Protein AF-A0A957S311-F1 (afdb_monomer_lite)

Sequence (587 aa):
REWAAGDPAALKLAEAPMVSMIQLANDWSDAELVVQADADPAAFAQLVTQISAIKEELQTLVYLPKTLARLATPNFAHALAAADVRALPQSGLAQSALPDAVKDRLAGTIVGLYEGVSDWYLRTGEGRVAAIKAVVDAERAVRDISGVIVFDRGRHLNWRHGVDNPGYDGVAGLFSELLGDDRFTVMAALSNEMYFTYDPQDPVTARIADFIRNRLMDGDVAHAIFSLFVAGLDLPEHVVTDLETRFFDRLVDFTATLEHMHAARLGAFNVKVLRPLQRAVKRLKLGMTGARLLARMDRRNADLKRLVTTLFDYSLLAVHFREAHVAAAEQVSGARREFQVVTMPSGARRKQLMYDLTSRIVDAAELPVNFVIVSDWARTGWNVIRPNLLIDATATRNVTAWQQLRGRAIRAWPTWTNDCYRLLSILLGHHLLTGVEIEPEEDGELDANLRKLLVDVATPAQMARLTAEGVHGLTTVEREVLAVRLLERHNKVTHIYELVKATGAGGQVTFNRSDRTWERRESIAAKHNSEVGVNPFTGVKATGVTHAPLIYAHDPRTDIPPVLQRRLEEVLVGCDDVTVSGWLYAQ

Secondary structure (DSSP, 8-state):
-GGGG--S----GGGHHHHHHHHHHHT--HHHHHHHTT--HHHHHHHHHHHHHHHHHHHHH---HHHHHHHT-SSTTT---HHHHHHGGGS---TTTHHHHHHHHHTTSHHHHHHHHHHHHHHTTHHHHHHHHHHHHHHHHHS----EEEE---PPP-GGGS-B--TT-HHHHHHHHHTT-TT--EEEE-SSEEEEE--SSS-HHHHHHHHIIIIIIIIIIHHHHHHHHHTT----HHHHHHHHHHHHHHHHHHHHTTTT-SS--HHHHIIIIIHHHHHHHHHTT-HHHHHHHHHHTSTT-HHHHHHHHHHHHHHHHHHHHHTPEEEEEE-TTS-EEEEEEEEPPSSHHHHHHHHHHHHHHHH-TTS---EEEE-GGGGSS---SS--EEEE-S----HHHHHHHHTTSEEE-TT--HHHHHHHHHHH-THHHHSS--PPPS-----HHHHHHHHTTS-HHHHHHHHHTGGGGS-HHHHHHHHHHHHHHHEEE-EEEE---SSSTT--EEEETTTTEEEE-HHHHHHHHT--EE-TTT--EE-SGGGS--S--S-TTS--HHHHHHHHHHHHTTHHHHHHHHHHH--

Structure (mmCIF, N/CA/C/O backbone):
data_AF-A0A957S311-F1
#
_entry.id   AF-A0A957S311-F1
#
loop_
_atom_site.group_PDB
_atom_site.id
_atom_site.type_symbol
_atom_site.label_atom_id
_atom_site.label_alt_id
_atom_site.label_comp_id
_atom_site.label_asym_id
_atom_site.label_entity_id
_atom_site.label_seq_id
_atom_site.pdbx_PDB_ins_code
_atom_site.Cartn_x
_atom_site.Cartn_y
_atom_site.Cartn_z
_atom_site.occupancy
_atom_site.B_iso_or_equiv
_atom_site.auth_seq_id
_atom_site.auth_comp_id
_atom_site.auth_asym_id
_atom_site.auth_atom_id
_atom_site.pdbx_PDB_model_num
ATOM 1 N N . ARG A 1 1 ? -15.802 25.683 47.754 1.00 37.19 1 ARG A N 1
ATOM 2 C CA . ARG A 1 1 ? -16.944 26.620 47.596 1.00 37.19 1 ARG A CA 1
ATOM 3 C C . ARG A 1 1 ? -16.727 27.619 46.456 1.00 37.19 1 ARG A C 1
ATOM 5 O O . ARG A 1 1 ? -17.696 27.916 45.786 1.00 37.19 1 ARG A O 1
ATOM 12 N N . GLU A 1 2 ? -15.497 28.042 46.141 1.00 32.19 2 GLU A N 1
ATOM 13 C CA . GLU A 1 2 ? -15.228 28.919 44.977 1.00 32.19 2 GLU A CA 1
ATOM 14 C C . GLU A 1 2 ? -15.285 28.224 43.597 1.00 32.19 2 GLU A C 1
ATOM 16 O O . GLU A 1 2 ? -15.384 28.904 42.587 1.00 32.19 2 GLU A O 1
ATOM 21 N N . TRP A 1 3 ? -15.323 26.886 43.523 1.00 40.66 3 TRP A N 1
ATOM 22 C CA . TRP A 1 3 ? -15.631 26.154 42.275 1.00 40.66 3 TRP A CA 1
ATOM 23 C C . TRP A 1 3 ? -17.130 26.086 41.945 1.00 40.66 3 TRP A C 1
ATOM 25 O O . TRP A 1 3 ? -17.490 25.758 40.822 1.00 40.66 3 TRP A O 1
ATOM 35 N N . ALA A 1 4 ? -18.005 26.410 42.902 1.00 38.38 4 ALA A N 1
ATOM 36 C CA . ALA A 1 4 ? -19.456 26.390 42.701 1.00 38.38 4 ALA A CA 1
ATOM 37 C C . ALA A 1 4 ? -19.979 27.639 41.961 1.00 38.38 4 ALA A C 1
ATOM 39 O O . ALA A 1 4 ? -21.168 27.730 41.684 1.00 38.38 4 ALA A O 1
ATOM 40 N N . ALA A 1 5 ? -19.105 28.605 41.659 1.00 38.47 5 ALA A N 1
ATOM 41 C CA . ALA A 1 5 ? -19.457 29.877 41.025 1.00 38.47 5 ALA A CA 1
ATOM 42 C C . ALA A 1 5 ? -18.899 30.028 39.589 1.00 38.47 5 ALA A C 1
ATOM 44 O O . ALA A 1 5 ? -18.804 31.144 39.085 1.00 38.47 5 ALA A O 1
ATOM 45 N N . GLY A 1 6 ? -18.495 28.929 38.939 1.00 36.19 6 GLY A N 1
ATOM 46 C CA . GLY A 1 6 ? -17.900 28.930 37.596 1.00 36.19 6 GLY A CA 1
ATOM 47 C C . GLY A 1 6 ? -18.910 28.684 36.466 1.00 36.19 6 GLY A C 1
ATOM 48 O O . GLY A 1 6 ? -19.745 27.795 36.562 1.00 36.19 6 GLY A O 1
ATOM 49 N N . ASP A 1 7 ? -18.782 29.491 35.414 1.00 44.41 7 ASP A N 1
ATOM 50 C CA . ASP A 1 7 ? -19.463 29.524 34.104 1.00 44.41 7 ASP A CA 1
ATOM 51 C C . ASP A 1 7 ? -20.021 28.168 33.556 1.00 44.41 7 ASP A C 1
ATOM 53 O O . ASP A 1 7 ? -19.325 27.155 33.651 1.00 44.41 7 ASP A O 1
ATOM 57 N N . PRO A 1 8 ? -21.209 28.114 32.896 1.00 43.28 8 PRO A N 1
ATOM 58 C CA . PRO A 1 8 ? -21.895 26.904 32.386 1.00 43.28 8 PRO A CA 1
ATOM 59 C C . PRO A 1 8 ? -21.193 26.117 31.259 1.00 43.28 8 PRO A C 1
ATOM 61 O O . PRO A 1 8 ? -21.813 25.272 30.607 1.00 43.28 8 PRO A O 1
ATOM 64 N N . ALA A 1 9 ? -19.907 26.361 31.008 1.00 47.34 9 ALA A N 1
ATOM 65 C CA . ALA A 1 9 ? -19.074 25.545 30.130 1.00 47.34 9 ALA A CA 1
ATOM 66 C C . ALA A 1 9 ? -18.636 24.271 30.879 1.00 47.34 9 ALA A C 1
ATOM 68 O O . ALA A 1 9 ? -17.521 24.168 31.381 1.00 47.34 9 ALA A O 1
ATOM 69 N N . ALA A 1 10 ? -19.584 23.337 30.970 1.00 52.72 10 ALA A N 1
ATOM 70 C CA . ALA A 1 10 ? -19.553 22.050 31.658 1.00 52.72 10 ALA A CA 1
ATOM 71 C C . ALA A 1 10 ? -18.205 21.301 31.647 1.00 52.72 10 ALA A C 1
ATOM 73 O O . ALA A 1 10 ? -17.496 21.277 30.636 1.00 52.72 10 ALA A O 1
ATOM 74 N N . LEU A 1 11 ? -17.929 20.596 32.756 1.00 53.62 11 LEU A N 1
ATOM 75 C CA . LEU A 1 11 ? -16.991 19.467 32.803 1.00 53.62 11 LEU A CA 1
ATOM 76 C C . LEU A 1 11 ? -17.161 18.617 31.534 1.00 53.62 11 LEU A C 1
ATOM 78 O O . LEU A 1 11 ? -18.273 18.186 31.217 1.00 53.62 11 LEU A O 1
ATOM 82 N N . LYS A 1 12 ? -16.078 18.400 30.787 1.00 57.91 12 LYS A N 1
ATOM 83 C CA . LYS A 1 12 ? -16.076 17.535 29.607 1.00 57.91 12 LYS A CA 1
ATOM 84 C C . LYS A 1 12 ? -15.678 16.125 30.047 1.00 57.91 12 LYS A C 1
ATOM 86 O O . LYS A 1 12 ? -15.298 15.857 31.184 1.00 57.91 12 LYS A O 1
ATOM 91 N N . LEU A 1 13 ? -15.752 15.186 29.108 1.00 61.31 13 LEU A N 1
ATOM 92 C CA . LEU A 1 13 ? -15.344 13.797 29.344 1.00 61.31 13 LEU A CA 1
ATOM 93 C C . LEU A 1 13 ? -13.854 13.663 29.711 1.00 61.31 13 LEU A C 1
ATOM 95 O O . LEU A 1 13 ? -13.472 12.660 30.298 1.00 61.31 13 LEU A O 1
ATOM 99 N N . ALA A 1 14 ? -13.016 14.655 29.391 1.00 64.88 14 ALA A N 1
ATOM 100 C CA . ALA A 1 14 ? -11.597 14.654 29.752 1.00 64.88 14 ALA A CA 1
ATOM 101 C C . ALA A 1 14 ? -11.371 14.864 31.260 1.00 64.88 14 ALA A C 1
ATOM 103 O O . ALA A 1 14 ? -10.364 14.416 31.800 1.00 64.88 14 ALA A O 1
ATOM 104 N N . GLU A 1 15 ? -12.313 15.514 31.946 1.00 72.88 15 GLU A N 1
ATOM 105 C CA . GLU A 1 15 ? -12.270 15.778 33.383 1.00 72.88 15 GLU A CA 1
ATOM 106 C C . GLU A 1 15 ? -12.960 14.674 34.212 1.00 72.88 15 GLU A C 1
ATOM 108 O O . GLU A 1 15 ? -13.006 14.758 35.439 1.00 72.88 15 GLU A O 1
ATOM 113 N N . ALA A 1 16 ? -13.440 13.599 33.573 1.00 76.00 16 ALA A N 1
ATOM 114 C CA . ALA A 1 16 ? -14.009 12.418 34.229 1.00 76.00 16 ALA A CA 1
ATOM 115 C C . ALA A 1 16 ? -13.129 11.843 35.367 1.00 76.00 16 ALA A C 1
ATOM 117 O O . ALA A 1 16 ? -13.661 11.620 36.460 1.00 76.00 16 ALA A O 1
ATOM 118 N N . PRO A 1 17 ? -11.792 11.700 35.216 1.00 81.00 17 PRO A N 1
ATOM 119 C CA . PRO A 1 17 ? -10.941 11.223 36.306 1.00 81.00 17 PRO A CA 1
ATOM 120 C C . PRO A 1 17 ? -11.024 12.092 37.566 1.00 81.00 17 PRO A C 1
ATOM 122 O O . PRO A 1 17 ? -10.901 11.586 38.681 1.00 81.00 17 PRO A O 1
ATOM 125 N N . MET A 1 18 ? -11.263 13.400 37.416 1.00 82.19 18 MET A N 1
ATOM 126 C CA . MET A 1 18 ? -11.401 14.310 38.555 1.00 82.19 18 MET A CA 1
ATOM 127 C C . MET A 1 18 ? -12.675 14.045 39.350 1.00 82.19 18 MET A C 1
ATOM 129 O O . MET A 1 18 ? -12.640 14.094 40.578 1.00 82.19 18 MET A O 1
ATOM 133 N N . VAL A 1 19 ? -13.774 13.710 38.673 1.00 84.81 19 VAL A N 1
ATOM 134 C CA . VAL A 1 19 ? -15.029 13.326 39.332 1.00 84.81 19 VAL A CA 1
ATOM 135 C C . VAL A 1 19 ? -14.824 12.048 40.145 1.00 84.81 19 VAL A C 1
ATOM 137 O O . VAL A 1 19 ? -15.132 12.033 41.337 1.00 84.81 19 VAL A O 1
ATOM 140 N N . SER A 1 20 ? -14.189 11.030 39.554 1.00 87.75 20 SER A N 1
ATOM 141 C CA . SER A 1 20 ? -13.839 9.788 40.258 1.00 87.75 20 SER A CA 1
ATOM 142 C C . SER A 1 20 ? -12.937 10.044 41.471 1.00 87.75 20 SER A C 1
ATOM 144 O O . SER A 1 20 ? -13.143 9.447 42.524 1.00 87.75 20 SER A O 1
ATOM 146 N N . MET A 1 21 ? -11.967 10.963 41.374 1.00 87.38 21 MET A N 1
ATOM 147 C CA . MET A 1 21 ? -11.121 11.348 42.513 1.00 87.38 21 MET A CA 1
ATOM 148 C C . MET A 1 21 ? -11.922 12.001 43.648 1.00 87.38 21 MET A C 1
ATOM 150 O O . MET A 1 21 ? -11.676 11.693 44.812 1.00 87.38 21 MET A O 1
ATOM 154 N N . ILE A 1 22 ? -12.892 12.869 43.338 1.00 87.81 22 ILE A N 1
ATOM 155 C CA . ILE A 1 22 ? -13.758 13.507 44.345 1.00 87.81 22 ILE A CA 1
ATOM 156 C C . ILE A 1 22 ? -14.655 12.469 45.024 1.00 87.81 22 ILE A C 1
ATOM 158 O O . ILE A 1 22 ? -14.742 12.453 46.255 1.00 87.81 22 ILE A O 1
ATOM 162 N N . GLN A 1 23 ? -15.277 11.590 44.238 1.00 90.44 23 GLN A N 1
ATOM 163 C CA . GLN A 1 23 ? -16.095 10.481 44.730 1.00 90.44 23 GLN A CA 1
ATOM 164 C C . GLN A 1 23 ? -15.280 9.576 45.660 1.00 90.44 23 GLN A C 1
ATOM 166 O O . GLN A 1 23 ? -15.680 9.323 46.794 1.00 90.44 23 GLN A O 1
ATOM 171 N N . LEU A 1 24 ? -14.076 9.179 45.237 1.00 91.31 24 LEU A N 1
ATOM 172 C CA . LEU A 1 24 ? -13.166 8.362 46.038 1.00 91.31 24 LEU A CA 1
ATOM 173 C C . LEU A 1 24 ? -12.629 9.075 47.272 1.00 91.31 24 LEU A C 1
ATOM 175 O O . LEU A 1 24 ? -12.353 8.399 48.255 1.00 91.31 24 LEU A O 1
ATOM 179 N N . ALA A 1 25 ? -12.429 10.392 47.251 1.00 90.19 25 ALA A N 1
ATOM 180 C CA . ALA A 1 25 ? -11.939 11.134 48.412 1.00 90.19 25 ALA A CA 1
ATOM 181 C C . ALA A 1 25 ? -13.006 11.233 49.509 1.00 90.19 25 ALA A C 1
ATOM 183 O O . ALA A 1 25 ? -12.686 11.090 50.687 1.00 90.19 25 ALA A O 1
ATOM 184 N N . ASN A 1 26 ? -14.265 11.427 49.115 1.00 90.25 26 ASN A N 1
ATOM 185 C CA . ASN A 1 26 ? -15.373 11.652 50.041 1.00 90.25 26 ASN A CA 1
ATOM 186 C C . ASN A 1 26 ? -16.237 10.411 50.300 1.00 90.25 26 ASN A C 1
ATOM 188 O O . ASN A 1 26 ? -17.131 10.479 51.135 1.00 90.25 26 ASN A O 1
ATOM 192 N N . ASP A 1 27 ? -15.943 9.297 49.625 1.00 93.00 27 ASP A N 1
ATOM 193 C CA . ASP A 1 27 ? -16.742 8.067 49.671 1.00 93.00 27 ASP A CA 1
ATOM 194 C C . ASP A 1 27 ? -18.194 8.302 49.223 1.00 93.00 27 ASP A C 1
ATOM 196 O O . ASP A 1 27 ? -19.146 7.912 49.888 1.00 93.00 27 ASP A O 1
ATOM 200 N N . TRP A 1 28 ? -18.353 9.016 48.103 1.00 93.88 28 TRP A N 1
ATOM 201 C CA . TRP A 1 28 ? -19.659 9.366 47.542 1.00 93.88 28 TRP A CA 1
ATOM 202 C C . TRP A 1 28 ? -19.984 8.528 46.308 1.00 93.88 28 TRP A C 1
ATOM 204 O O . TRP A 1 28 ? -19.231 8.514 45.333 1.00 93.88 28 TRP A O 1
ATOM 214 N N . SER A 1 29 ? -21.160 7.911 46.312 1.00 92.81 29 SER A N 1
ATOM 215 C CA . SER A 1 29 ? -21.844 7.411 45.116 1.00 92.81 29 SER A CA 1
ATOM 216 C C . SER A 1 29 ? -22.246 8.550 44.163 1.00 92.81 29 SER A C 1
ATOM 218 O O . SER A 1 29 ? -22.157 9.731 44.505 1.00 92.81 29 SER A O 1
ATOM 220 N N . ASP A 1 30 ? -22.717 8.226 42.953 1.00 91.94 30 ASP A N 1
ATOM 221 C CA . ASP A 1 30 ? -23.256 9.248 42.041 1.00 91.94 30 ASP A CA 1
ATOM 222 C C . ASP A 1 30 ? -24.501 9.931 42.634 1.00 91.94 30 ASP A C 1
ATOM 224 O O . ASP A 1 30 ? -24.654 11.144 42.515 1.00 91.94 30 ASP A O 1
ATOM 228 N N . ALA A 1 31 ? -25.360 9.176 43.327 1.00 91.06 31 ALA A N 1
ATOM 229 C CA . ALA A 1 31 ? -26.531 9.723 44.008 1.00 91.06 31 ALA A CA 1
ATOM 230 C C . ALA A 1 31 ? -26.148 10.718 45.116 1.00 91.06 31 ALA A C 1
ATOM 232 O O . ALA A 1 31 ? -26.739 11.792 45.219 1.00 91.06 31 ALA A O 1
ATOM 233 N N . GLU A 1 32 ? -25.136 10.398 45.925 1.00 90.94 32 GLU A N 1
ATOM 234 C CA . GLU A 1 32 ? -24.635 11.314 46.955 1.00 90.94 32 GLU A CA 1
ATOM 235 C C . GLU A 1 32 ? -23.941 12.524 46.335 1.00 90.94 32 GLU A C 1
ATOM 237 O O . GLU A 1 32 ? -24.155 13.644 46.791 1.00 90.94 32 GLU A O 1
ATOM 242 N N . LEU A 1 33 ? -23.180 12.328 45.256 1.00 89.75 33 LEU A N 1
ATOM 243 C CA . LEU A 1 33 ? -22.550 13.418 44.517 1.00 89.75 33 LEU A CA 1
ATOM 244 C C . LEU A 1 33 ? -23.592 14.426 44.006 1.00 89.75 33 LEU A C 1
ATOM 246 O O . LEU A 1 33 ? -23.383 15.628 44.140 1.00 89.75 33 LEU A O 1
ATOM 250 N N . VAL A 1 34 ? -24.724 13.953 43.479 1.00 88.50 34 VAL A N 1
ATOM 251 C CA . VAL A 1 34 ? -25.846 14.793 43.016 1.00 88.50 34 VAL A CA 1
ATOM 252 C C . VAL A 1 34 ? -26.459 15.591 44.163 1.00 88.50 34 VAL A C 1
ATOM 254 O O . VAL A 1 34 ? -26.683 16.791 44.011 1.00 88.50 34 VAL A O 1
ATOM 257 N N . VAL A 1 35 ? -26.668 14.958 45.323 1.00 87.56 35 VAL A N 1
ATOM 258 C CA . VAL A 1 35 ? -27.178 15.637 46.526 1.00 87.56 35 VAL A CA 1
ATOM 259 C C . VAL A 1 35 ? -26.208 16.724 46.994 1.00 87.56 35 VAL A C 1
ATOM 261 O O . VAL A 1 35 ? -26.629 17.835 47.300 1.00 87.56 35 VAL A O 1
ATOM 264 N N . GLN A 1 36 ? -24.905 16.436 47.022 1.00 88.44 36 GLN A N 1
ATOM 265 C CA . GLN A 1 36 ? -23.887 17.407 47.440 1.00 88.44 36 GLN A CA 1
ATOM 266 C C . GLN A 1 36 ? -23.680 18.534 46.421 1.00 88.44 36 GLN A C 1
ATOM 268 O O . GLN A 1 36 ? -23.257 19.630 46.791 1.00 88.44 36 GLN A O 1
ATOM 273 N N . ALA A 1 37 ? -23.975 18.272 45.148 1.00 83.50 37 ALA A N 1
ATOM 274 C CA . ALA A 1 37 ? -23.934 19.255 44.073 1.00 83.50 37 ALA A CA 1
ATOM 275 C C . ALA A 1 37 ? -25.203 20.122 43.982 1.00 83.50 37 ALA A C 1
ATOM 277 O O . ALA A 1 37 ? -25.248 20.996 43.120 1.00 83.50 37 ALA A O 1
ATOM 278 N N . ASP A 1 38 ? -26.206 19.894 44.843 1.00 86.25 38 ASP A N 1
ATOM 279 C CA . ASP A 1 38 ? -27.514 20.571 44.805 1.00 86.25 38 ASP A CA 1
ATOM 280 C C . ASP A 1 38 ? -28.209 20.443 43.431 1.00 86.25 38 ASP A C 1
ATOM 282 O O . ASP A 1 38 ? -28.861 21.359 42.932 1.00 86.25 38 ASP A O 1
ATOM 286 N N . ALA A 1 39 ? -28.019 19.292 42.776 1.00 84.06 39 ALA A N 1
ATOM 287 C CA . ALA A 1 39 ? -28.610 18.983 41.479 1.00 84.06 39 ALA A CA 1
ATOM 288 C C . ALA A 1 39 ? -29.966 18.274 41.637 1.00 84.06 39 ALA A C 1
ATOM 290 O O . ALA A 1 39 ? -30.213 17.599 42.634 1.00 84.06 39 ALA A O 1
ATOM 291 N N . ASP A 1 40 ? -30.843 18.405 40.633 1.00 89.06 40 ASP A N 1
ATOM 292 C CA . ASP A 1 40 ? -32.203 17.851 40.670 1.00 89.06 40 ASP A CA 1
ATOM 293 C C . ASP A 1 40 ? -32.201 16.308 40.785 1.00 89.06 40 ASP A C 1
ATOM 295 O O . ASP A 1 40 ? -31.838 15.613 39.823 1.00 89.06 40 ASP A O 1
ATOM 299 N N . PRO A 1 41 ? -32.665 15.742 41.919 1.00 87.69 41 PRO A N 1
ATOM 300 C CA . PRO A 1 41 ? -32.709 14.297 42.116 1.00 87.69 41 PRO A CA 1
ATOM 301 C C . PRO A 1 41 ? -33.651 13.580 41.142 1.00 87.69 41 PRO A C 1
ATOM 303 O O . PRO A 1 41 ? -33.410 12.421 40.798 1.00 87.69 41 PRO A O 1
ATOM 306 N N . ALA A 1 42 ? -34.719 14.242 40.680 1.00 88.81 42 ALA A N 1
ATOM 307 C CA . ALA A 1 42 ? -35.681 13.644 39.758 1.00 88.81 42 ALA A CA 1
ATOM 308 C C . ALA A 1 42 ? -35.085 13.497 38.352 1.00 88.81 42 ALA A C 1
ATOM 310 O O . ALA A 1 42 ? -35.185 12.426 37.746 1.00 88.81 42 ALA A O 1
ATOM 311 N N . ALA A 1 43 ? -34.409 14.538 37.857 1.00 87.31 43 ALA A N 1
ATOM 312 C CA . ALA A 1 43 ? -33.659 14.478 36.605 1.00 87.31 43 ALA A CA 1
ATOM 313 C C . ALA A 1 43 ? -32.549 13.415 36.658 1.00 87.31 43 ALA A C 1
ATOM 315 O O . ALA A 1 43 ? -32.377 12.645 35.709 1.00 87.31 43 ALA A O 1
ATOM 316 N N . PHE A 1 44 ? -31.837 13.311 37.784 1.00 89.25 44 PHE A N 1
ATOM 317 C CA . PHE A 1 44 ? -30.824 12.275 37.970 1.00 89.25 44 PHE A CA 1
ATOM 318 C C . PHE A 1 44 ? -31.413 10.857 37.954 1.00 89.25 44 PHE A C 1
ATOM 320 O O . PHE A 1 44 ? -30.890 9.987 37.260 1.00 89.25 44 PHE A O 1
ATOM 327 N N . ALA A 1 45 ? -32.530 10.615 38.644 1.00 89.88 45 ALA A N 1
ATOM 328 C CA . ALA A 1 45 ? -33.193 9.309 38.630 1.00 89.88 45 ALA A CA 1
ATOM 329 C C . ALA A 1 45 ? -33.629 8.888 37.211 1.00 89.88 45 ALA A C 1
ATOM 331 O O . ALA A 1 45 ? -33.486 7.721 36.828 1.00 89.88 45 ALA A O 1
ATOM 332 N N . GLN A 1 46 ? -34.108 9.839 36.400 1.00 91.31 46 GLN A N 1
ATOM 333 C CA . GLN A 1 46 ? -34.412 9.590 34.987 1.00 91.31 46 GLN A CA 1
ATOM 334 C C . GLN A 1 46 ? -33.155 9.228 34.188 1.00 91.31 46 GLN A C 1
ATOM 336 O O . GLN A 1 46 ? -33.182 8.266 33.419 1.00 91.31 46 GLN A O 1
ATOM 341 N N . LEU A 1 47 ? -32.047 9.943 34.397 1.00 90.25 47 LEU A N 1
ATOM 342 C CA . LEU A 1 47 ? -30.768 9.647 33.751 1.00 90.25 47 LEU A CA 1
ATOM 343 C C . LEU A 1 47 ? -30.258 8.245 34.118 1.00 90.25 47 LEU A C 1
ATOM 345 O O . LEU A 1 47 ? -29.898 7.475 33.231 1.00 90.25 47 LEU A O 1
ATOM 349 N N . VAL A 1 48 ? -30.273 7.880 35.404 1.00 92.62 48 VAL A N 1
ATOM 350 C CA . VAL A 1 48 ? -29.870 6.541 35.872 1.00 92.62 48 VAL A CA 1
ATOM 351 C C . VAL A 1 48 ? -30.737 5.456 35.235 1.00 92.62 48 VAL A C 1
ATOM 353 O O . VAL A 1 48 ? -30.212 4.422 34.822 1.00 92.62 48 VAL A O 1
ATOM 356 N N . THR A 1 49 ? -32.041 5.701 35.081 1.00 92.94 49 THR A N 1
ATOM 357 C CA . THR A 1 49 ? -32.960 4.778 34.395 1.00 92.94 49 THR A CA 1
ATOM 358 C C . THR A 1 49 ? -32.582 4.606 32.921 1.00 92.94 49 THR A C 1
ATOM 360 O O . THR A 1 49 ? -32.477 3.479 32.440 1.00 92.94 49 THR A O 1
ATOM 363 N N . GLN A 1 50 ? -32.314 5.705 32.209 1.00 90.94 50 GLN A N 1
ATOM 364 C CA . GLN A 1 50 ? -31.885 5.664 30.806 1.00 90.94 50 GLN A CA 1
ATOM 365 C C . GLN A 1 50 ? -30.553 4.925 30.638 1.00 90.94 50 GLN A C 1
ATOM 367 O O . GLN A 1 50 ? -30.430 4.065 29.768 1.00 90.94 50 GLN A O 1
ATOM 372 N N . ILE A 1 51 ? -29.566 5.218 31.488 1.00 90.44 51 ILE A N 1
ATOM 373 C CA . ILE A 1 51 ? -28.265 4.544 31.446 1.00 90.44 51 ILE A CA 1
ATOM 374 C C . ILE A 1 51 ? -28.423 3.059 31.780 1.00 90.44 51 ILE A C 1
ATOM 376 O O . ILE A 1 51 ? -27.798 2.229 31.130 1.00 90.44 51 ILE A O 1
ATOM 380 N N . SER A 1 52 ? -29.276 2.699 32.740 1.00 91.69 52 SER A N 1
ATOM 381 C CA . SER A 1 52 ? -29.530 1.295 33.088 1.00 91.69 52 SER A CA 1
ATOM 382 C C . SER A 1 52 ? -30.150 0.519 31.925 1.00 91.69 52 SER A C 1
ATOM 384 O O . SER A 1 52 ? -29.681 -0.574 31.622 1.00 91.69 52 SER A O 1
ATOM 386 N N . ALA A 1 53 ? -31.100 1.113 31.196 1.00 88.12 53 ALA A N 1
ATOM 387 C CA . ALA A 1 53 ? -31.642 0.512 29.975 1.00 88.12 53 ALA A CA 1
ATOM 388 C C . ALA A 1 53 ? -30.555 0.303 28.900 1.00 88.12 53 ALA A C 1
ATOM 390 O O . ALA A 1 53 ? -30.487 -0.757 28.280 1.00 88.12 53 ALA A O 1
ATOM 391 N N . ILE A 1 54 ? -29.647 1.273 28.726 1.00 84.62 54 ILE A N 1
ATOM 392 C CA . ILE A 1 54 ? -28.492 1.132 27.822 1.00 84.62 54 ILE A CA 1
ATOM 393 C C . ILE A 1 54 ? -27.547 0.022 28.306 1.00 84.62 54 ILE A C 1
ATOM 395 O O . ILE A 1 54 ? -27.038 -0.740 27.488 1.00 84.62 54 ILE A O 1
ATOM 399 N N . LYS A 1 55 ? -27.301 -0.105 29.619 1.00 89.62 55 LYS A N 1
ATOM 400 C CA . LYS A 1 55 ? -26.474 -1.188 30.183 1.00 89.62 55 LYS A CA 1
ATOM 401 C C . LYS A 1 55 ? -27.061 -2.555 29.858 1.00 89.62 55 LYS A C 1
ATOM 403 O O . LYS A 1 55 ? -26.314 -3.431 29.433 1.00 89.62 55 LYS A O 1
ATOM 408 N N . GLU A 1 56 ? -28.365 -2.728 30.049 1.00 86.19 56 GLU A N 1
ATOM 409 C CA . GLU A 1 56 ? -29.075 -3.969 29.726 1.00 86.19 56 GLU A CA 1
ATOM 410 C C . GLU A 1 56 ? -28.983 -4.287 28.230 1.00 86.19 56 GLU A C 1
ATOM 412 O O . GLU A 1 56 ? -28.636 -5.407 27.861 1.00 86.19 56 GLU A O 1
ATOM 417 N N . GLU A 1 57 ? -29.187 -3.295 27.357 1.00 78.25 57 GLU A N 1
ATOM 418 C CA . GLU A 1 57 ? -29.004 -3.472 25.914 1.00 78.25 57 GLU A CA 1
ATOM 419 C C . GLU A 1 57 ? -27.560 -3.883 25.583 1.00 78.25 57 GLU A C 1
ATOM 421 O O . GLU A 1 57 ? -27.338 -4.875 24.887 1.00 78.25 57 GLU A O 1
ATOM 426 N N . LEU A 1 58 ? -26.560 -3.193 26.140 1.00 73.56 58 LEU A N 1
ATOM 427 C CA . LEU A 1 58 ? -25.145 -3.510 25.937 1.00 73.56 58 LEU A CA 1
ATOM 428 C C . LEU A 1 58 ? -24.774 -4.910 26.439 1.00 73.56 58 LEU A C 1
ATOM 430 O O . LEU A 1 58 ? -23.979 -5.577 25.783 1.00 73.56 58 LEU A O 1
ATOM 434 N N . GLN A 1 59 ? -25.356 -5.399 27.537 1.00 79.38 59 GLN A N 1
ATOM 435 C CA . GLN A 1 59 ? -25.136 -6.776 28.003 1.00 79.38 59 GLN A CA 1
ATOM 436 C C . GLN A 1 59 ? -25.577 -7.822 26.971 1.00 79.38 59 GLN A C 1
ATOM 438 O O . GLN A 1 59 ? -24.996 -8.902 26.918 1.00 79.38 59 GLN A O 1
ATOM 443 N N . THR A 1 60 ? -26.561 -7.506 26.122 1.00 71.06 60 THR A N 1
ATOM 444 C CA . THR A 1 60 ? -26.965 -8.392 25.015 1.00 71.06 60 THR A CA 1
ATOM 445 C C . THR A 1 60 ? -26.044 -8.301 23.795 1.00 71.06 60 THR A C 1
ATOM 447 O O . THR A 1 60 ? -26.048 -9.197 22.952 1.00 71.06 60 THR A O 1
ATOM 450 N N . LEU A 1 61 ? -25.262 -7.223 23.685 1.00 57.50 61 LEU A N 1
ATOM 451 C CA . LEU A 1 61 ? -24.409 -6.921 22.531 1.00 57.50 61 LEU A CA 1
ATOM 452 C C . LEU A 1 61 ? -22.926 -7.233 22.777 1.00 57.50 61 LEU A C 1
ATOM 454 O O . LEU A 1 61 ? -22.167 -7.441 21.831 1.00 57.50 61 LEU A O 1
ATOM 458 N N . VAL A 1 62 ? -22.493 -7.242 24.035 1.00 60.88 62 VAL A N 1
ATOM 459 C CA . VAL A 1 62 ? -21.101 -7.438 24.446 1.00 60.88 62 VAL A CA 1
ATOM 460 C C . VAL A 1 62 ? -20.858 -8.912 24.772 1.00 60.88 62 VAL A C 1
ATOM 462 O O . VAL A 1 62 ? -21.553 -9.489 25.594 1.00 60.88 62 VAL A O 1
ATOM 465 N N . TYR A 1 63 ? -19.816 -9.518 24.199 1.00 59.59 63 TYR A N 1
ATOM 466 C CA . TYR A 1 63 ? -19.447 -10.918 24.477 1.00 59.59 63 TYR A CA 1
ATOM 467 C C . TYR A 1 63 ? -18.269 -11.071 25.454 1.00 59.59 63 TYR A C 1
ATOM 469 O O . TYR A 1 63 ? -17.947 -12.181 25.874 1.00 59.59 63 TYR A O 1
ATOM 477 N N . LEU A 1 64 ? -17.585 -9.977 25.807 1.00 61.06 64 LEU A N 1
ATOM 478 C CA . LEU A 1 64 ? -16.375 -10.023 26.629 1.00 61.06 64 LEU A CA 1
ATOM 479 C C . LEU A 1 64 ? -16.718 -10.192 28.119 1.00 61.06 64 LEU A C 1
ATOM 481 O O . LEU A 1 64 ? -17.320 -9.281 28.694 1.00 61.06 64 LEU A O 1
ATOM 485 N N . PRO A 1 65 ? -16.272 -11.277 28.788 1.00 70.06 65 PRO A N 1
ATOM 486 C CA . PRO A 1 65 ? -16.673 -11.575 30.166 1.00 70.06 65 PRO A CA 1
ATOM 487 C C . PRO A 1 65 ? -16.357 -10.461 31.170 1.00 70.06 65 PRO A C 1
ATOM 489 O O . PRO A 1 65 ? -17.182 -10.148 32.022 1.00 70.06 65 PRO A O 1
ATOM 492 N N . LYS A 1 66 ? -15.190 -9.810 31.046 1.00 72.88 66 LYS A N 1
ATOM 493 C CA . LYS A 1 66 ? -14.808 -8.680 31.912 1.00 72.88 66 LYS A CA 1
ATOM 494 C C . LYS A 1 66 ? -15.751 -7.483 31.751 1.00 72.88 66 LYS A C 1
ATOM 496 O O . LYS A 1 66 ? -16.182 -6.898 32.738 1.00 72.88 66 LYS A O 1
ATOM 501 N N . THR A 1 67 ? -16.095 -7.125 30.515 1.00 75.94 67 THR A N 1
ATOM 502 C CA . THR A 1 67 ? -17.010 -6.009 30.239 1.00 75.94 67 THR A CA 1
ATOM 503 C C . THR A 1 67 ? -18.431 -6.340 30.686 1.00 75.94 67 THR A C 1
ATOM 505 O O . THR A 1 67 ? -19.093 -5.486 31.268 1.00 75.94 67 THR A O 1
ATOM 508 N N . LEU A 1 68 ? -18.876 -7.585 30.492 1.00 80.00 68 LEU A N 1
ATOM 509 C CA . LEU A 1 68 ? -20.152 -8.068 31.020 1.00 80.00 68 LEU A CA 1
ATOM 510 C C . LEU A 1 68 ? -20.205 -7.980 32.548 1.00 80.00 68 LEU A C 1
ATOM 512 O O . LEU A 1 68 ? -21.190 -7.484 33.083 1.00 80.00 68 LEU A O 1
ATOM 516 N N . ALA A 1 69 ? -19.135 -8.374 33.245 1.00 83.62 69 ALA A N 1
ATOM 517 C CA . ALA A 1 69 ? -19.050 -8.250 34.699 1.00 83.62 69 ALA A CA 1
ATOM 518 C C . ALA A 1 69 ? -19.164 -6.785 35.158 1.00 83.62 69 ALA A C 1
ATOM 520 O O . ALA A 1 69 ? -19.931 -6.492 36.071 1.00 83.62 69 ALA A O 1
ATOM 521 N N . ARG A 1 70 ? -18.478 -5.853 34.478 1.00 87.75 70 ARG A N 1
ATOM 522 C CA . ARG A 1 70 ? -18.594 -4.406 34.745 1.00 87.75 70 ARG A CA 1
ATOM 523 C C . ARG A 1 70 ? -20.021 -3.899 34.512 1.00 87.75 70 ARG A C 1
ATOM 525 O O . ARG A 1 70 ? -20.583 -3.229 35.377 1.00 87.75 70 ARG A O 1
ATOM 532 N N . LEU A 1 71 ? -20.639 -4.256 33.384 1.00 87.88 71 LEU A N 1
ATOM 533 C CA . LEU A 1 71 ? -22.028 -3.894 33.074 1.00 87.88 71 LEU A CA 1
ATOM 534 C C . LEU A 1 71 ? -23.019 -4.470 34.096 1.00 87.88 71 LEU A C 1
ATOM 536 O O . LEU A 1 71 ? -24.025 -3.829 34.388 1.00 87.88 71 LEU A O 1
ATOM 540 N N . ALA A 1 72 ? -22.747 -5.654 34.642 1.00 89.12 72 ALA A N 1
ATOM 541 C CA . ALA A 1 72 ? -23.592 -6.341 35.618 1.00 89.12 72 ALA A CA 1
ATOM 542 C C . ALA A 1 72 ? -23.344 -5.910 37.076 1.00 89.12 72 ALA A C 1
ATOM 544 O O . ALA A 1 72 ? -23.934 -6.492 37.986 1.00 89.12 72 ALA A O 1
ATOM 545 N N . THR A 1 73 ? -22.495 -4.902 37.316 1.00 89.38 73 THR A N 1
ATOM 546 C CA . THR A 1 73 ? -22.192 -4.435 38.677 1.00 89.38 73 THR A CA 1
ATOM 547 C C . THR A 1 73 ? -23.483 -3.997 39.390 1.00 89.38 73 THR A C 1
ATOM 549 O O . THR A 1 73 ? -24.210 -3.151 38.849 1.00 89.38 73 THR A O 1
ATOM 552 N N . PRO A 1 74 ? -23.788 -4.559 40.577 1.00 87.38 74 PRO A N 1
ATOM 553 C CA . PRO A 1 74 ? -24.994 -4.230 41.330 1.00 87.38 74 PRO A CA 1
ATOM 554 C C . PRO A 1 74 ? -24.926 -2.809 41.903 1.00 87.38 74 PRO A C 1
ATOM 556 O O . PRO A 1 74 ? -23.848 -2.233 42.034 1.00 87.38 74 PRO A O 1
ATOM 559 N N . ASN A 1 75 ? -26.083 -2.261 42.287 1.00 88.81 75 ASN A N 1
ATOM 560 C CA . ASN A 1 75 ? -26.210 -0.941 42.927 1.00 88.81 75 ASN A CA 1
ATOM 561 C C . ASN A 1 75 ? -25.591 0.212 42.119 1.00 88.81 75 ASN A C 1
ATOM 563 O O . ASN A 1 75 ? -25.027 1.150 42.683 1.00 88.81 75 ASN A O 1
ATOM 567 N N . PHE A 1 76 ? -25.704 0.140 40.791 1.00 91.81 76 PHE A N 1
ATOM 568 C CA . PHE A 1 76 ? -25.224 1.180 39.889 1.00 91.81 76 PHE A CA 1
ATOM 569 C C . PHE A 1 76 ? -25.753 2.564 40.289 1.00 91.81 76 PHE A C 1
ATOM 571 O O . PHE A 1 76 ? -26.933 2.698 40.600 1.00 91.81 76 PHE A O 1
ATOM 578 N N . ALA A 1 77 ? -24.874 3.567 40.285 1.00 91.88 77 ALA A N 1
ATOM 579 C CA . ALA A 1 77 ? -25.106 4.944 40.726 1.00 91.88 77 ALA A CA 1
ATOM 580 C C . ALA A 1 77 ? -25.366 5.148 42.234 1.00 91.88 77 ALA A C 1
ATOM 582 O O . ALA A 1 77 ? -25.354 6.284 42.712 1.00 91.88 77 ALA A O 1
ATOM 583 N N . HIS A 1 78 ? -25.543 4.071 43.002 1.00 91.44 78 HIS A N 1
ATOM 584 C CA . HIS A 1 78 ? -25.919 4.116 44.419 1.00 91.44 78 HIS A CA 1
ATOM 585 C C . HIS A 1 78 ? -24.850 3.563 45.364 1.00 91.44 78 HIS A C 1
ATOM 587 O O . HIS A 1 78 ? -25.010 3.651 46.578 1.00 91.44 78 HIS A O 1
ATOM 593 N N . ALA A 1 79 ? -23.766 2.994 44.837 1.00 86.69 79 ALA A N 1
ATOM 594 C CA . ALA A 1 79 ? -22.669 2.471 45.638 1.00 86.69 79 ALA A CA 1
ATOM 595 C C . ALA A 1 79 ? -21.313 2.757 44.984 1.00 86.69 79 ALA A C 1
ATOM 597 O O . ALA A 1 79 ? -21.158 2.655 43.766 1.00 86.69 79 ALA A O 1
ATOM 598 N N . LEU A 1 80 ? -20.320 3.061 45.820 1.00 89.06 80 LEU A N 1
ATOM 599 C CA . LEU A 1 80 ? -18.918 3.190 45.444 1.00 89.06 80 LEU A CA 1
ATOM 600 C C . LEU A 1 80 ? -18.072 2.297 46.358 1.00 89.06 80 LEU A C 1
ATOM 602 O O . LEU A 1 80 ? -18.150 2.390 47.577 1.00 89.06 80 LEU A O 1
ATOM 606 N N . ALA A 1 81 ? -17.217 1.455 45.779 1.00 88.69 81 ALA A N 1
ATOM 607 C CA . ALA A 1 81 ? -16.290 0.616 46.537 1.00 88.69 81 ALA A CA 1
ATOM 608 C C . ALA A 1 81 ? -14.993 1.379 46.892 1.00 88.69 81 ALA A C 1
ATOM 610 O O . ALA A 1 81 ? -13.893 0.941 46.549 1.00 88.69 81 ALA A O 1
ATOM 611 N N . ALA A 1 82 ? -15.087 2.550 47.538 1.00 88.19 82 ALA A N 1
ATOM 612 C CA . ALA A 1 82 ? -13.922 3.426 47.724 1.00 88.19 82 ALA A CA 1
ATOM 613 C C . ALA A 1 82 ? -12.842 2.792 48.609 1.00 88.19 82 ALA A C 1
ATOM 615 O O . ALA A 1 82 ? -11.650 2.938 48.331 1.00 88.19 82 ALA A O 1
ATOM 616 N N . ALA A 1 83 ? -13.248 2.065 49.654 1.00 89.25 83 ALA A N 1
ATOM 617 C CA . ALA A 1 83 ? -12.329 1.342 50.531 1.00 89.25 83 ALA A CA 1
ATOM 618 C C . ALA A 1 83 ? -11.487 0.318 49.753 1.00 89.25 83 ALA A C 1
ATOM 620 O O . ALA A 1 83 ? -10.265 0.286 49.908 1.00 89.25 83 ALA A O 1
ATOM 621 N N . ASP A 1 84 ? -12.120 -0.441 48.855 1.00 89.44 84 ASP A N 1
ATOM 622 C CA . ASP A 1 84 ? -11.439 -1.422 48.012 1.00 89.44 84 ASP A CA 1
ATOM 623 C C . ASP A 1 84 ? -10.433 -0.745 47.081 1.00 89.44 84 ASP A C 1
ATOM 625 O O . ASP A 1 84 ? -9.291 -1.190 46.984 1.00 89.44 84 ASP A O 1
ATOM 629 N N . VAL A 1 85 ? -10.821 0.364 46.437 1.00 89.75 85 VAL A N 1
ATOM 630 C CA . VAL A 1 85 ? -9.930 1.118 45.539 1.00 89.75 85 VAL A CA 1
ATOM 631 C C . VAL A 1 85 ? -8.715 1.663 46.291 1.00 89.75 85 VAL A C 1
ATOM 633 O O . VAL A 1 85 ? -7.588 1.529 45.816 1.00 89.75 85 VAL A O 1
ATOM 636 N N . ARG A 1 86 ? -8.914 2.235 47.485 1.00 89.69 86 ARG A N 1
ATOM 637 C CA . ARG A 1 86 ? -7.821 2.762 48.321 1.00 89.69 86 ARG A CA 1
ATOM 638 C C . ARG A 1 86 ? -6.880 1.658 48.821 1.00 89.69 86 ARG A C 1
ATOM 640 O O . ARG A 1 86 ? -5.707 1.937 49.059 1.00 89.69 86 ARG A O 1
ATOM 647 N N . ALA A 1 87 ? -7.367 0.424 48.957 1.00 91.44 87 ALA A N 1
ATOM 648 C CA . ALA A 1 87 ? -6.572 -0.730 49.374 1.00 91.44 87 ALA A CA 1
ATOM 649 C C . ALA A 1 87 ? -5.767 -1.378 48.227 1.00 91.44 87 ALA A C 1
ATOM 651 O O . ALA A 1 87 ? -4.805 -2.102 48.492 1.00 91.44 87 ALA A O 1
ATOM 652 N N . LEU A 1 88 ? -6.095 -1.105 46.954 1.00 89.88 88 LEU A N 1
ATOM 653 C CA . LEU A 1 88 ? -5.428 -1.710 45.789 1.00 89.88 88 LEU A CA 1
ATOM 654 C C . LEU A 1 88 ? -3.896 -1.560 45.765 1.00 89.88 88 LEU A C 1
ATOM 656 O O . LEU A 1 88 ? -3.236 -2.552 45.451 1.00 89.88 88 LEU A O 1
ATOM 660 N N . PRO A 1 89 ? -3.280 -0.419 46.133 1.00 87.62 89 PRO A N 1
ATOM 661 C CA . PRO A 1 89 ? -1.819 -0.304 46.167 1.00 87.62 89 PRO A CA 1
ATOM 662 C C . PRO A 1 89 ? -1.140 -1.299 47.122 1.00 87.62 89 PRO A C 1
ATOM 664 O O . PRO A 1 89 ? 0.033 -1.614 46.947 1.00 87.62 89 PRO A O 1
ATOM 667 N N . GLN A 1 90 ? -1.871 -1.806 48.121 1.00 89.38 90 GLN A N 1
ATOM 668 C CA . GLN A 1 90 ? -1.392 -2.770 49.116 1.00 89.38 90 GLN A CA 1
ATOM 669 C C . GLN A 1 90 ? -1.830 -4.214 48.811 1.00 89.38 90 GLN A C 1
ATOM 671 O O . GLN A 1 90 ? -1.495 -5.131 49.554 1.00 89.38 90 GLN A O 1
ATOM 676 N N . SER A 1 91 ? -2.559 -4.439 47.713 1.00 85.12 91 SER A N 1
ATOM 677 C CA . SER A 1 91 ? -3.180 -5.732 47.378 1.00 85.12 91 SER A CA 1
ATOM 678 C C . SER A 1 91 ? -2.215 -6.808 46.859 1.00 85.12 91 SER A C 1
ATOM 680 O O . SER A 1 91 ? -2.636 -7.933 46.601 1.00 85.12 91 SER A O 1
ATOM 682 N N . GLY A 1 92 ? -0.932 -6.480 46.665 1.00 84.06 92 GLY A N 1
ATOM 683 C CA . GLY A 1 92 ? 0.060 -7.395 46.085 1.00 84.06 92 GLY A CA 1
ATOM 684 C C . GLY A 1 92 ? -0.100 -7.636 44.576 1.00 84.06 92 GLY A C 1
ATOM 685 O O . GLY A 1 92 ? 0.626 -8.452 44.011 1.00 84.06 92 GLY A O 1
ATOM 686 N N . LEU A 1 93 ? -1.026 -6.934 43.911 1.00 81.69 93 LEU A N 1
ATOM 687 C CA . LEU A 1 93 ? -1.167 -6.964 42.456 1.00 81.69 93 LEU A CA 1
ATOM 688 C C . LEU A 1 93 ? 0.064 -6.365 41.761 1.00 81.69 93 LEU A C 1
ATOM 690 O O . LEU A 1 93 ? 0.666 -5.400 42.234 1.00 81.69 93 LEU A O 1
ATOM 694 N N . ALA A 1 94 ? 0.399 -6.910 40.590 1.00 81.00 94 ALA A N 1
ATOM 695 C CA . ALA A 1 94 ? 1.405 -6.317 39.718 1.00 81.00 94 ALA A CA 1
ATOM 696 C C . ALA A 1 94 ? 1.001 -4.886 39.331 1.00 81.00 94 ALA A C 1
ATOM 698 O O . ALA A 1 94 ? -0.174 -4.607 39.088 1.00 81.00 94 ALA A O 1
ATOM 699 N N . GLN A 1 95 ? 1.978 -3.986 39.204 1.00 76.88 95 GLN A N 1
ATOM 700 C CA . GLN A 1 95 ? 1.711 -2.569 38.935 1.00 76.88 95 GLN A CA 1
ATOM 701 C C . GLN A 1 95 ? 0.966 -2.333 37.609 1.00 76.88 95 GLN A C 1
ATOM 703 O O . GLN A 1 95 ? 0.174 -1.401 37.507 1.00 76.88 95 GLN A O 1
ATOM 708 N N . SER A 1 96 ? 1.150 -3.217 36.625 1.00 65.62 96 SER A N 1
ATOM 709 C CA . SER A 1 96 ? 0.409 -3.221 35.358 1.00 65.62 96 SER A CA 1
ATOM 710 C C . SER A 1 96 ? -1.058 -3.657 35.486 1.00 65.62 96 SER A C 1
ATOM 712 O O . SER A 1 96 ? -1.861 -3.311 34.628 1.00 65.62 96 SER A O 1
ATOM 714 N N . ALA A 1 97 ? -1.428 -4.391 36.540 1.00 73.62 97 ALA A N 1
ATOM 715 C CA . ALA A 1 97 ? -2.794 -4.870 36.777 1.00 73.62 97 ALA A CA 1
ATOM 716 C C . ALA A 1 97 ? -3.640 -3.896 37.619 1.00 73.62 97 ALA A C 1
ATOM 718 O O . ALA A 1 97 ? -4.868 -3.991 37.621 1.00 73.62 97 ALA A O 1
ATOM 719 N N . LEU A 1 98 ? -3.000 -2.951 38.318 1.00 81.31 98 LEU A N 1
ATOM 720 C CA . LEU A 1 98 ? -3.681 -1.971 39.171 1.00 81.31 98 LEU A CA 1
ATOM 721 C C . LEU A 1 98 ? -4.710 -1.106 38.420 1.00 81.31 98 LEU A C 1
ATOM 723 O O . LEU A 1 98 ? -5.817 -0.971 38.939 1.00 81.31 98 LEU A O 1
ATOM 727 N N . PRO A 1 99 ? -4.428 -0.556 37.218 1.00 82.00 99 PRO A N 1
ATOM 728 C CA . PRO A 1 99 ? -5.407 0.269 36.506 1.00 82.00 99 PRO A CA 1
ATOM 729 C C . PRO A 1 99 ? -6.702 -0.486 36.186 1.00 82.00 99 PRO A C 1
ATOM 731 O O . PRO A 1 99 ? -7.796 0.055 36.328 1.00 82.00 99 PRO A O 1
ATOM 734 N N . ASP A 1 100 ? -6.584 -1.756 35.798 1.00 80.81 100 ASP A N 1
ATOM 735 C CA . ASP A 1 100 ? -7.724 -2.602 35.437 1.00 80.81 100 ASP A CA 1
ATOM 736 C C . ASP A 1 100 ? -8.577 -2.938 36.675 1.00 80.81 100 ASP A C 1
ATOM 738 O O . ASP A 1 100 ? -9.806 -2.885 36.626 1.00 80.81 100 ASP A O 1
ATOM 742 N N . ALA A 1 101 ? -7.928 -3.184 37.819 1.00 86.44 101 ALA A N 1
ATOM 743 C CA . ALA A 1 101 ? -8.605 -3.416 39.092 1.00 86.44 101 ALA A CA 1
ATOM 744 C C . ALA A 1 101 ? -9.338 -2.166 39.617 1.00 86.44 101 ALA A C 1
ATOM 746 O O . ALA A 1 101 ? -10.429 -2.285 40.178 1.00 86.44 101 ALA A O 1
ATOM 747 N N . VAL A 1 102 ? -8.775 -0.967 39.409 1.00 88.50 102 VAL A N 1
ATOM 748 C CA . VAL A 1 102 ? -9.455 0.303 39.722 1.00 88.50 102 VAL A CA 1
ATOM 749 C C . VAL A 1 102 ? -10.733 0.429 38.892 1.00 88.50 102 VAL A C 1
ATOM 751 O O . VAL A 1 102 ? -11.797 0.672 39.459 1.00 88.50 102 VAL A O 1
ATOM 754 N N . LYS A 1 103 ? -10.661 0.191 37.574 1.00 86.19 103 LYS A N 1
ATOM 755 C CA . LYS A 1 103 ? -11.833 0.229 36.679 1.00 86.19 103 LYS A CA 1
ATOM 756 C C . LYS A 1 103 ? -12.933 -0.734 37.129 1.00 86.19 103 LYS A C 1
ATOM 758 O O . LYS A 1 103 ? -14.098 -0.353 37.173 1.00 86.19 103 LYS A O 1
ATOM 763 N N . ASP A 1 104 ? -12.571 -1.958 37.513 1.00 87.75 104 ASP A N 1
ATOM 764 C CA . ASP A 1 104 ? -13.535 -2.961 37.980 1.00 87.75 104 ASP A CA 1
ATOM 765 C C . ASP A 1 104 ? -14.269 -2.516 39.255 1.00 87.75 104 ASP A C 1
ATOM 767 O O . ASP A 1 104 ? -15.463 -2.765 39.403 1.00 87.75 104 ASP A O 1
ATOM 771 N N . ARG A 1 105 ? -13.575 -1.839 40.179 1.00 90.56 105 ARG A N 1
ATOM 772 C CA . ARG A 1 105 ? -14.165 -1.336 41.433 1.00 90.56 105 ARG A CA 1
ATOM 773 C C . ARG A 1 105 ? -14.947 -0.035 41.263 1.00 90.56 105 ARG A C 1
ATOM 775 O O . ARG A 1 105 ? -15.845 0.235 42.056 1.00 90.56 105 ARG A O 1
ATOM 782 N N . LEU A 1 106 ? -14.646 0.740 40.223 1.00 90.62 106 LEU A N 1
ATOM 783 C CA . LEU A 1 106 ? -15.391 1.945 39.859 1.00 90.62 106 LEU A CA 1
ATOM 784 C C . LEU A 1 106 ? -16.584 1.667 38.931 1.00 90.62 106 LEU A C 1
ATOM 786 O O . LEU A 1 106 ? -17.394 2.560 38.722 1.00 90.62 106 LEU A O 1
ATOM 790 N N . ALA A 1 107 ? -16.760 0.448 38.410 1.00 89.62 107 ALA A N 1
ATOM 791 C CA . ALA A 1 107 ? -17.845 0.111 37.476 1.00 89.62 107 ALA A CA 1
ATOM 792 C C . ALA A 1 107 ? -19.271 0.322 38.038 1.00 89.62 107 ALA A C 1
ATOM 794 O O . ALA A 1 107 ? -20.242 0.357 37.278 1.00 89.62 107 ALA A O 1
ATOM 795 N N . GLY A 1 108 ? -19.400 0.468 39.361 1.00 90.12 108 GLY A N 1
ATOM 796 C CA . GLY A 1 108 ? -20.641 0.850 40.036 1.00 90.12 108 GLY A CA 1
ATOM 797 C C . GLY A 1 108 ? -21.038 2.317 39.841 1.00 90.12 108 GLY A C 1
ATOM 798 O O . GLY A 1 108 ? -22.209 2.634 40.034 1.00 90.12 108 GLY A O 1
ATOM 799 N N . THR A 1 109 ? -20.123 3.196 39.417 1.00 91.88 109 THR A N 1
ATOM 800 C CA . THR A 1 109 ? -20.416 4.613 39.154 1.00 91.88 109 THR A CA 1
ATOM 801 C C . THR A 1 109 ? -20.589 4.906 37.666 1.00 91.88 109 THR A C 1
ATOM 803 O O . THR A 1 109 ? -20.079 4.178 36.814 1.00 91.88 109 THR A O 1
ATOM 806 N N . ILE A 1 110 ? -21.293 5.986 37.321 1.00 89.44 110 ILE A N 1
ATOM 807 C CA . ILE A 1 110 ? -21.519 6.420 35.933 1.00 89.44 110 ILE A CA 1
ATOM 808 C C . ILE A 1 110 ? -20.183 6.680 35.230 1.00 89.44 110 ILE A C 1
ATOM 810 O O . ILE A 1 110 ? -19.967 6.215 34.109 1.00 89.44 110 ILE A O 1
ATOM 814 N N . VAL A 1 111 ? -19.269 7.388 35.897 1.00 86.19 111 VAL A N 1
ATOM 815 C CA . VAL A 1 111 ? -17.960 7.743 35.335 1.00 86.19 111 VAL A CA 1
ATOM 816 C C . VAL A 1 111 ? -17.059 6.515 35.194 1.00 86.19 111 VAL A C 1
ATOM 818 O O . VAL A 1 111 ? -16.456 6.312 34.139 1.00 86.19 111 VAL A O 1
ATOM 821 N N . GLY A 1 112 ? -17.007 5.657 36.216 1.00 86.69 112 GLY A N 1
ATOM 822 C CA . GLY A 1 112 ? -16.205 4.436 36.174 1.00 86.69 112 GLY A CA 1
ATOM 823 C C . GLY A 1 112 ? -16.724 3.420 35.159 1.00 86.69 112 GLY A C 1
ATOM 824 O O . GLY A 1 112 ? -15.937 2.785 34.454 1.00 86.69 112 GLY A O 1
ATOM 825 N N . LEU A 1 113 ? -18.047 3.314 35.010 1.00 86.12 113 LEU A N 1
ATOM 826 C CA . LEU A 1 113 ? -18.662 2.528 33.948 1.00 86.12 113 LEU A CA 1
ATOM 827 C C . LEU A 1 113 ? -18.329 3.095 32.567 1.00 86.12 113 LEU A C 1
ATOM 829 O O . LEU A 1 113 ? -17.999 2.318 31.674 1.00 86.12 113 LEU A O 1
ATOM 833 N N . TYR A 1 114 ? -18.392 4.418 32.378 1.00 82.00 114 TYR A N 1
ATOM 834 C CA . TYR A 1 114 ? -18.021 5.043 31.109 1.00 82.00 114 TYR A CA 1
ATOM 835 C C . TYR A 1 114 ? -16.580 4.695 30.724 1.00 82.00 114 TYR A C 1
ATOM 837 O O . TYR A 1 114 ? -16.363 4.199 29.622 1.00 82.00 114 TYR A O 1
ATOM 845 N N . GLU A 1 115 ? -15.608 4.859 31.626 1.00 75.12 115 GLU A N 1
ATOM 846 C CA . GLU A 1 115 ? -14.220 4.456 31.362 1.00 75.12 115 GLU A CA 1
ATOM 847 C C . GLU A 1 115 ? -14.108 2.951 31.069 1.00 75.12 115 GLU A C 1
ATOM 849 O O . GLU A 1 115 ? -13.496 2.560 30.073 1.00 75.12 115 GLU A O 1
ATOM 854 N N . GLY A 1 116 ? -14.761 2.101 31.867 1.00 72.12 116 GLY A N 1
ATOM 855 C CA . GLY A 1 116 ? -14.733 0.647 31.693 1.00 72.12 116 GLY A CA 1
ATOM 856 C C . GLY A 1 116 ? -15.398 0.133 30.407 1.00 72.12 116 GLY A C 1
ATOM 857 O O . GLY A 1 116 ? -14.974 -0.901 29.883 1.00 72.12 116 GLY A O 1
ATOM 858 N N . VAL A 1 117 ? -16.417 0.831 29.896 1.00 69.44 117 VAL A N 1
ATOM 859 C CA . VAL A 1 117 ? -17.120 0.525 28.634 1.00 69.44 117 VAL A CA 1
ATOM 860 C C . VAL A 1 117 ? -16.453 1.221 27.446 1.00 69.44 117 VAL A C 1
ATOM 862 O O . VAL A 1 117 ? -16.493 0.693 26.338 1.00 69.44 117 VAL A O 1
ATOM 865 N N . SER A 1 118 ? -15.775 2.353 27.648 1.00 65.69 118 SER A N 1
ATOM 866 C CA . SER A 1 118 ? -14.994 3.018 26.600 1.00 65.69 118 SER A CA 1
ATOM 867 C C . SER A 1 118 ? -13.896 2.105 26.043 1.00 65.69 118 SER A C 1
ATOM 869 O O . SER A 1 118 ? -13.685 2.082 24.833 1.00 65.69 118 SER A O 1
ATOM 871 N N . ASP A 1 119 ? -13.299 1.250 26.882 1.00 62.72 119 ASP A N 1
ATOM 872 C CA . ASP A 1 119 ? -12.372 0.196 26.452 1.00 62.72 119 ASP A CA 1
ATOM 873 C C . ASP A 1 119 ? -13.050 -0.796 25.488 1.00 62.72 119 ASP A C 1
ATOM 875 O O . ASP A 1 119 ? -12.455 -1.234 24.503 1.00 62.72 119 ASP A O 1
ATOM 879 N N . TRP A 1 120 ? -14.314 -1.150 25.744 1.00 59.75 120 TRP A N 1
ATOM 880 C CA . TRP A 1 120 ? -15.099 -2.000 24.846 1.00 59.75 120 TRP A CA 1
ATOM 881 C C . TRP A 1 120 ? -15.467 -1.276 23.550 1.00 59.75 120 TRP A C 1
ATOM 883 O O . TRP A 1 120 ? -15.363 -1.859 22.473 1.00 59.75 120 TRP A O 1
ATOM 893 N N . TYR A 1 121 ? -15.833 0.004 23.630 1.00 55.09 121 TYR A N 1
ATOM 894 C CA . TYR A 1 121 ? -16.038 0.833 22.447 1.00 55.09 121 TYR A CA 1
ATOM 895 C C . TYR A 1 121 ? -14.770 0.879 21.588 1.00 55.09 121 TYR A C 1
ATOM 897 O O . TYR A 1 121 ? -14.857 0.680 20.378 1.00 55.09 121 TYR A O 1
ATOM 905 N N . LEU A 1 122 ? -13.588 1.027 22.194 1.00 50.41 122 LEU A N 1
ATOM 906 C CA . LEU A 1 122 ? -12.320 0.905 21.478 1.00 50.41 122 LEU A CA 1
ATOM 907 C C . LEU A 1 122 ? -12.215 -0.476 20.816 1.00 50.41 122 LEU A C 1
ATOM 909 O O . LEU A 1 122 ? -11.933 -0.529 19.622 1.00 50.41 122 LEU A O 1
ATOM 913 N N . ARG A 1 123 ? -12.564 -1.565 21.520 1.00 52.72 123 ARG A N 1
ATOM 914 C CA . ARG A 1 123 ? -12.604 -2.947 20.993 1.00 52.72 123 ARG A CA 1
ATOM 915 C C . ARG A 1 123 ? -13.641 -3.228 19.907 1.00 52.72 123 ARG A C 1
ATOM 917 O O . ARG A 1 123 ? -13.491 -4.224 19.212 1.00 52.72 123 ARG A O 1
ATOM 924 N N . THR A 1 124 ? -14.635 -2.376 19.651 1.00 56.44 124 THR A N 1
ATOM 925 C CA . THR A 1 124 ? -15.538 -2.593 18.496 1.00 56.44 124 THR A CA 1
ATOM 926 C C . THR A 1 124 ? -14.806 -2.569 17.144 1.00 56.44 124 THR A C 1
ATOM 928 O O . THR A 1 124 ? -15.302 -3.127 16.167 1.00 56.44 124 THR A O 1
ATOM 931 N N . GLY A 1 125 ? -13.592 -2.004 17.075 1.00 57.09 125 GLY A N 1
ATOM 932 C CA . GLY A 1 125 ? -12.713 -2.121 15.907 1.00 57.09 125 GLY A CA 1
ATOM 933 C C . GLY A 1 125 ? -11.869 -3.408 15.844 1.00 57.09 125 GLY A C 1
ATOM 934 O O . GLY A 1 125 ? -11.244 -3.651 14.813 1.00 57.09 125 GLY A O 1
ATOM 935 N N . GLU A 1 126 ? -11.873 -4.254 16.879 1.00 61.84 126 GLU A N 1
ATOM 936 C CA . GLU A 1 126 ? -11.175 -5.552 16.908 1.00 61.84 126 GLU A CA 1
ATOM 937 C C . GLU A 1 126 ? -11.677 -6.462 15.787 1.00 61.84 126 GLU A C 1
ATOM 939 O O . GLU A 1 126 ? -10.887 -6.969 14.991 1.00 61.84 126 GLU A O 1
ATOM 944 N N . GLY A 1 127 ? -13.004 -6.570 15.647 1.00 72.50 127 GLY A N 1
ATOM 945 C CA . GLY A 1 127 ? -13.635 -7.332 14.568 1.00 72.50 127 GLY A CA 1
ATOM 946 C C . GLY A 1 127 ? -13.220 -6.833 13.183 1.00 72.50 127 GLY A C 1
ATOM 947 O O . GLY A 1 127 ? -13.029 -7.631 12.275 1.00 72.50 127 GLY A O 1
ATOM 948 N N . ARG A 1 128 ? -12.974 -5.526 13.028 1.00 80.25 128 ARG A N 1
ATOM 949 C CA . ARG A 1 128 ? -12.492 -4.943 11.769 1.00 80.25 128 ARG A CA 1
ATOM 950 C C . ARG A 1 128 ? -11.059 -5.364 11.455 1.00 80.25 128 ARG A C 1
ATOM 952 O O . ARG A 1 128 ? -10.798 -5.795 10.336 1.00 80.25 128 ARG A O 1
ATOM 959 N N . VAL A 1 129 ? -10.133 -5.236 12.409 1.00 84.19 129 VAL A N 1
ATOM 960 C CA . VAL A 1 129 ? -8.731 -5.649 12.202 1.00 84.19 129 VAL A CA 1
ATOM 961 C C . VAL A 1 129 ? -8.650 -7.154 11.957 1.00 84.19 129 VAL A C 1
ATOM 963 O O . VAL A 1 129 ? -7.958 -7.594 11.040 1.00 84.19 129 VAL A O 1
ATOM 966 N N . ALA A 1 130 ? -9.404 -7.944 12.719 1.00 82.06 130 ALA A N 1
ATOM 967 C CA . ALA A 1 130 ? -9.443 -9.387 12.549 1.00 82.06 130 ALA A CA 1
ATOM 968 C C . ALA A 1 130 ? -10.095 -9.805 11.217 1.00 82.06 130 ALA A C 1
ATOM 970 O O . ALA A 1 130 ? -9.595 -10.719 10.569 1.00 82.06 130 ALA A O 1
ATOM 971 N N . ALA A 1 131 ? -11.135 -9.102 10.754 1.00 85.44 131 ALA A N 1
ATOM 972 C CA . ALA A 1 131 ? -11.717 -9.316 9.429 1.00 85.44 131 ALA A CA 1
ATOM 973 C C . ALA A 1 131 ? -10.726 -8.986 8.304 1.00 85.44 131 ALA A C 1
ATOM 975 O O . ALA A 1 131 ? -10.614 -9.754 7.355 1.00 85.44 131 ALA A O 1
ATOM 976 N N . ILE A 1 132 ? -9.960 -7.894 8.421 1.00 90.44 132 ILE A N 1
ATOM 977 C CA . ILE A 1 132 ? -8.891 -7.560 7.464 1.00 90.44 132 ILE A CA 1
ATOM 978 C C . ILE A 1 132 ? -7.861 -8.693 7.400 1.00 90.44 132 ILE A C 1
ATOM 980 O O . ILE A 1 132 ? -7.524 -9.140 6.307 1.00 90.44 132 ILE A O 1
ATOM 984 N N . LYS A 1 133 ? -7.394 -9.190 8.556 1.00 91.50 133 LYS A N 1
ATOM 985 C CA . LYS A 1 133 ? -6.464 -10.331 8.616 1.00 91.50 133 LYS A CA 1
ATOM 986 C C . LYS A 1 133 ? -7.070 -11.582 7.968 1.00 91.50 133 LYS A C 1
ATOM 988 O O . LYS A 1 133 ? -6.418 -12.183 7.127 1.00 91.50 133 LYS A O 1
ATOM 993 N N . ALA A 1 134 ? -8.326 -11.905 8.275 1.00 89.94 134 ALA A N 1
ATOM 994 C CA . ALA A 1 134 ? -9.034 -13.049 7.698 1.00 89.94 134 ALA A CA 1
ATOM 995 C C . ALA A 1 134 ? -9.188 -12.960 6.171 1.00 89.94 134 ALA A C 1
ATOM 997 O O . ALA A 1 134 ? -9.000 -13.963 5.491 1.00 89.94 134 ALA A O 1
ATOM 998 N N . VAL A 1 135 ? -9.485 -11.775 5.622 1.00 92.81 135 VAL A N 1
ATOM 999 C CA . VAL A 1 135 ? -9.517 -11.555 4.164 1.00 92.81 135 VAL A CA 1
ATOM 1000 C C . VAL A 1 135 ? -8.143 -11.827 3.560 1.00 92.81 135 VAL A C 1
ATOM 1002 O O . VAL A 1 135 ? -8.039 -12.547 2.575 1.00 92.81 135 VAL A O 1
ATOM 1005 N N . VAL A 1 136 ? -7.082 -11.283 4.161 1.00 95.25 136 VAL A N 1
ATOM 1006 C CA . VAL A 1 136 ? -5.708 -11.469 3.672 1.00 95.25 136 VAL A CA 1
ATOM 1007 C C . VAL A 1 136 ? -5.275 -12.932 3.741 1.00 95.25 136 VAL A C 1
ATOM 1009 O O . VAL A 1 136 ? -4.641 -13.418 2.809 1.00 95.25 136 VAL A O 1
ATOM 1012 N N . ASP A 1 137 ? -5.613 -13.631 4.822 1.00 94.56 137 ASP A N 1
ATOM 1013 C CA . ASP A 1 137 ? -5.275 -15.041 5.001 1.00 94.56 137 ASP A CA 1
ATOM 1014 C C . ASP A 1 137 ? -6.049 -15.934 4.020 1.00 94.56 137 ASP A C 1
ATOM 1016 O O . ASP A 1 137 ? -5.440 -16.797 3.392 1.00 94.56 137 ASP A O 1
ATOM 1020 N N . ALA A 1 138 ? -7.343 -15.669 3.800 1.00 94.00 138 ALA A N 1
ATOM 1021 C CA . ALA A 1 138 ? -8.141 -16.384 2.802 1.00 94.00 138 ALA A CA 1
ATOM 1022 C C . ALA A 1 138 ? -7.590 -16.198 1.382 1.00 94.00 138 ALA A C 1
ATOM 1024 O O . ALA A 1 138 ? -7.440 -17.155 0.631 1.00 94.00 138 ALA A O 1
ATOM 1025 N N . GLU A 1 139 ? -7.243 -14.961 1.031 1.00 94.75 139 GLU A N 1
ATOM 1026 C CA . GLU A 1 139 ? -6.635 -14.602 -0.250 1.00 94.75 139 GLU A CA 1
ATOM 1027 C C . GLU A 1 139 ? -5.283 -15.302 -0.462 1.00 94.75 139 GLU A C 1
ATOM 1029 O O . GLU A 1 139 ? -5.040 -15.878 -1.520 1.00 94.75 139 GLU A O 1
ATOM 1034 N N . ARG A 1 140 ? -4.425 -15.332 0.566 1.00 94.94 140 ARG A N 1
ATOM 1035 C CA . ARG A 1 140 ? -3.132 -16.039 0.531 1.00 94.94 140 ARG A CA 1
ATOM 1036 C C . ARG A 1 140 ? -3.265 -17.559 0.447 1.00 94.94 140 ARG A C 1
ATOM 1038 O O . ARG A 1 140 ? -2.339 -18.209 -0.024 1.00 94.94 140 ARG A O 1
ATOM 1045 N N . ALA A 1 141 ? -4.369 -18.129 0.927 1.00 94.12 141 ALA A N 1
ATOM 1046 C CA . ALA A 1 141 ? -4.600 -19.570 0.872 1.00 94.12 141 ALA A CA 1
ATOM 1047 C C . ALA A 1 141 ? -4.945 -20.062 -0.543 1.00 94.12 141 ALA A C 1
ATOM 1049 O O . ALA A 1 141 ? -4.728 -21.234 -0.849 1.00 94.12 141 ALA A O 1
ATOM 1050 N N . VAL A 1 142 ? -5.469 -19.181 -1.400 1.00 92.81 142 VAL A N 1
ATOM 1051 C CA . VAL A 1 142 ? -5.944 -19.539 -2.746 1.00 92.81 142 VAL A CA 1
ATOM 1052 C C . VAL A 1 142 ? -5.072 -18.990 -3.873 1.00 92.81 142 VAL A C 1
ATOM 1054 O O . VAL A 1 142 ? -5.090 -19.557 -4.964 1.00 92.81 142 VAL A O 1
ATOM 1057 N N . ARG A 1 143 ? -4.304 -17.917 -3.640 1.00 90.44 143 ARG A N 1
ATOM 1058 C CA . ARG A 1 143 ? -3.430 -17.315 -4.657 1.00 90.44 143 ARG A CA 1
ATOM 1059 C C . ARG A 1 143 ? -2.238 -16.568 -4.062 1.00 90.44 143 ARG A C 1
ATOM 1061 O O . ARG A 1 143 ? -2.206 -16.217 -2.882 1.00 90.44 143 ARG A O 1
ATOM 1068 N N . ASP A 1 144 ? -1.278 -16.247 -4.922 1.00 89.75 144 ASP A N 1
ATOM 1069 C CA . ASP A 1 144 ? -0.116 -15.448 -4.545 1.00 89.75 144 ASP A CA 1
ATOM 1070 C C . ASP A 1 144 ? -0.496 -13.978 -4.326 1.00 89.75 144 ASP A C 1
ATOM 1072 O O . ASP A 1 144 ? -0.919 -13.267 -5.242 1.00 89.75 144 ASP A O 1
ATOM 1076 N N . ILE A 1 145 ? -0.288 -13.488 -3.102 1.00 92.25 145 ILE A N 1
ATOM 1077 C CA . ILE A 1 145 ? -0.508 -12.083 -2.745 1.00 92.25 145 ILE A CA 1
ATOM 1078 C C . ILE A 1 145 ? 0.819 -11.333 -2.757 1.00 92.25 145 ILE A C 1
ATOM 1080 O O . ILE A 1 145 ? 1.648 -11.461 -1.856 1.00 92.25 145 ILE A O 1
ATOM 1084 N N . SER A 1 146 ? 1.000 -10.505 -3.782 1.00 89.56 146 SER A N 1
ATOM 1085 C CA . SER A 1 146 ? 2.203 -9.698 -4.009 1.00 89.56 146 SER A CA 1
ATOM 1086 C C . SER A 1 146 ? 2.288 -8.466 -3.101 1.00 89.56 146 SER A C 1
ATOM 1088 O O . SER A 1 146 ? 3.370 -7.891 -2.949 1.00 89.56 146 SER A O 1
ATOM 1090 N N . GLY A 1 147 ? 1.160 -8.058 -2.512 1.00 92.56 147 GLY A N 1
ATOM 1091 C CA . GLY A 1 147 ? 1.060 -6.981 -1.531 1.00 92.56 147 GLY A CA 1
ATOM 1092 C C . GLY A 1 147 ? -0.388 -6.593 -1.233 1.00 92.56 147 GLY A C 1
ATOM 1093 O O . GLY A 1 147 ? -1.276 -6.771 -2.071 1.00 92.56 147 GLY A O 1
ATOM 1094 N N . VAL A 1 148 ? -0.609 -6.031 -0.045 1.00 94.38 148 VAL A N 1
ATOM 1095 C CA . VAL A 1 148 ? -1.926 -5.605 0.451 1.00 94.38 148 VAL A CA 1
ATOM 1096 C C . VAL A 1 148 ? -1.962 -4.093 0.625 1.00 94.38 148 VAL A C 1
ATOM 1098 O O . VAL A 1 148 ? -1.031 -3.509 1.177 1.00 94.38 148 VAL A O 1
ATOM 1101 N N . ILE A 1 149 ? -3.053 -3.461 0.198 1.00 92.06 149 ILE A N 1
ATOM 1102 C CA . ILE A 1 149 ? -3.346 -2.054 0.482 1.00 92.06 149 ILE A CA 1
ATOM 1103 C C . ILE A 1 149 ? -4.636 -1.965 1.284 1.00 92.06 149 ILE A C 1
ATOM 1105 O O . ILE A 1 149 ? -5.671 -2.465 0.849 1.00 92.06 149 ILE A O 1
ATOM 1109 N N . VAL A 1 150 ? -4.600 -1.258 2.409 1.00 91.81 150 VAL A N 1
ATOM 1110 C CA . VAL A 1 150 ? -5.784 -0.925 3.196 1.00 91.81 150 VAL A CA 1
ATOM 1111 C C . VAL A 1 150 ? -5.994 0.583 3.212 1.00 91.81 150 VAL A C 1
ATOM 1113 O O . VAL A 1 150 ? -5.120 1.334 3.644 1.00 91.81 150 VAL A O 1
ATOM 1116 N N . PHE A 1 151 ? -7.165 1.030 2.765 1.00 88.25 151 PHE A N 1
ATOM 1117 C CA . PHE A 1 151 ? -7.597 2.414 2.943 1.00 88.25 151 PHE A CA 1
ATOM 1118 C C . PHE A 1 151 ? -8.304 2.557 4.281 1.00 88.25 151 PHE A C 1
ATOM 1120 O O . PHE A 1 151 ? -9.246 1.818 4.568 1.00 88.25 151 PHE A O 1
ATOM 1127 N N . ASP A 1 152 ? -7.883 3.533 5.081 1.00 87.06 152 ASP A N 1
ATOM 1128 C CA . ASP A 1 152 ? -8.488 3.806 6.380 1.00 87.06 152 ASP A CA 1
ATOM 1129 C C . ASP A 1 152 ? -8.534 5.310 6.705 1.00 87.06 152 ASP A C 1
ATOM 1131 O O . ASP A 1 152 ? -7.930 6.148 6.038 1.00 87.06 152 ASP A O 1
ATOM 1135 N N . ARG A 1 153 ? -9.279 5.686 7.744 1.00 85.31 153 ARG A N 1
ATOM 1136 C CA . ARG A 1 153 ? -9.387 7.067 8.216 1.00 85.31 153 ARG A CA 1
ATOM 1137 C C . ARG A 1 153 ? -8.048 7.553 8.762 1.00 85.31 153 ARG A C 1
ATOM 1139 O O . ARG A 1 153 ? -7.362 6.832 9.484 1.00 85.31 153 ARG A O 1
ATOM 1146 N N . GLY A 1 154 ? -7.696 8.802 8.465 1.00 83.38 154 GLY A N 1
ATOM 1147 C CA . GLY A 1 154 ? -6.428 9.418 8.870 1.00 83.38 154 GLY A CA 1
ATOM 1148 C C . GLY A 1 154 ? -6.328 9.735 10.366 1.00 83.38 154 GLY A C 1
ATOM 1149 O O . GLY A 1 154 ? -6.363 10.902 10.741 1.00 83.38 154 GLY A O 1
ATOM 1150 N N . ARG A 1 155 ? -6.192 8.711 11.215 1.00 87.31 155 ARG A N 1
ATOM 1151 C CA . ARG A 1 155 ? -5.804 8.849 12.627 1.00 87.31 155 ARG A CA 1
ATOM 1152 C C . ARG A 1 155 ? -4.289 8.716 12.761 1.00 87.31 155 ARG A C 1
ATOM 1154 O O . ARG A 1 155 ? -3.717 7.777 12.213 1.00 87.31 155 ARG A O 1
ATOM 1161 N N . HIS A 1 156 ? -3.677 9.647 13.488 1.00 90.50 156 HIS A N 1
ATOM 1162 C CA . HIS A 1 156 ? -2.238 9.714 13.752 1.00 90.50 156 HIS A CA 1
ATOM 1163 C C . HIS A 1 156 ? -1.881 9.071 15.099 1.00 90.50 156 HIS A C 1
ATOM 1165 O O . HIS A 1 156 ? -2.723 9.031 15.995 1.00 90.50 156 HIS A O 1
ATOM 1171 N N . LEU A 1 157 ? -0.633 8.615 15.233 1.00 89.38 157 LEU A N 1
ATOM 1172 C CA . LEU A 1 157 ? -0.016 8.233 16.504 1.00 89.38 157 LEU A CA 1
ATOM 1173 C C . LEU A 1 157 ? 0.597 9.464 17.186 1.00 89.38 157 LEU A C 1
ATOM 1175 O O . LEU A 1 157 ? 1.364 10.206 16.573 1.00 89.38 157 LEU A O 1
ATOM 1179 N N . ASN A 1 158 ? 0.339 9.649 18.477 1.00 87.88 158 ASN A N 1
ATOM 1180 C CA . ASN A 1 158 ? 0.900 10.725 19.303 1.00 87.88 158 ASN A CA 1
ATOM 1181 C C . ASN A 1 158 ? 2.325 10.424 19.807 1.00 87.88 158 ASN A C 1
ATOM 1183 O O . ASN A 1 158 ? 2.667 10.701 20.956 1.00 87.88 158 ASN A O 1
ATOM 1187 N N . TRP A 1 159 ? 3.190 9.913 18.932 1.00 90.38 159 TRP A N 1
ATOM 1188 C CA . TRP A 1 159 ? 4.520 9.384 19.268 1.00 90.38 159 TRP A CA 1
ATOM 1189 C C . TRP A 1 159 ? 5.493 10.389 19.912 1.00 90.38 159 TRP A C 1
ATOM 1191 O O . TRP A 1 159 ? 6.474 9.995 20.533 1.00 90.38 159 TRP A O 1
ATOM 1201 N N . ARG A 1 160 ? 5.242 11.701 19.791 1.00 87.06 160 ARG A N 1
ATOM 1202 C CA . ARG A 1 160 ? 6.077 12.749 20.415 1.00 87.06 160 ARG A CA 1
ATOM 1203 C C . ARG A 1 160 ? 5.838 12.927 21.914 1.00 87.06 160 ARG A C 1
ATOM 1205 O O . ARG A 1 160 ? 6.677 13.523 22.580 1.00 87.06 160 ARG A O 1
ATOM 1212 N N . HIS A 1 161 ? 4.697 12.469 22.428 1.00 80.06 161 HIS A N 1
ATOM 1213 C CA . HIS A 1 161 ? 4.276 12.693 23.816 1.00 80.06 161 HIS A CA 1
ATOM 1214 C C . HIS A 1 161 ? 4.356 11.416 24.666 1.00 80.06 161 HIS A C 1
ATOM 1216 O O . HIS A 1 161 ? 3.772 11.356 25.745 1.00 80.06 161 HIS A O 1
ATOM 1222 N N . GLY A 1 162 ? 5.091 10.406 24.191 1.00 76.62 162 GLY A N 1
ATOM 1223 C CA . GLY A 1 162 ? 5.258 9.117 24.853 1.00 76.62 162 GLY A CA 1
ATOM 1224 C C . GLY A 1 162 ? 4.641 7.972 24.055 1.00 76.62 162 GLY A C 1
ATOM 1225 O O . GLY A 1 162 ? 4.543 8.033 22.829 1.00 76.62 162 GLY A O 1
ATOM 1226 N N . VAL A 1 163 ? 4.260 6.914 24.770 1.00 82.25 163 VAL A N 1
ATOM 1227 C CA . VAL A 1 163 ? 3.631 5.725 24.186 1.00 82.25 163 VAL A CA 1
ATOM 1228 C C . VAL A 1 163 ? 2.155 6.020 23.951 1.00 82.25 163 VAL A C 1
ATOM 1230 O O . VAL A 1 163 ? 1.416 6.270 24.902 1.00 82.25 163 VAL A O 1
ATOM 1233 N N . ASP A 1 164 ? 1.736 6.001 22.689 1.00 80.62 164 ASP A N 1
ATOM 1234 C CA . ASP A 1 164 ? 0.334 6.190 22.317 1.00 80.62 164 ASP A CA 1
ATOM 1235 C C . ASP A 1 164 ? -0.411 4.849 22.279 1.00 80.62 164 ASP A C 1
ATOM 1237 O O . ASP A 1 164 ? 0.169 3.820 21.926 1.00 80.62 164 ASP A O 1
ATOM 1241 N N . ASN A 1 165 ? -1.704 4.873 22.603 1.00 81.62 165 ASN A N 1
ATOM 1242 C CA . ASN A 1 165 ? -2.608 3.731 22.477 1.00 81.62 165 ASN A CA 1
ATOM 1243 C C . ASN A 1 165 ? -3.780 4.137 21.569 1.00 81.62 165 ASN A C 1
ATOM 1245 O O . ASN A 1 165 ? -4.781 4.694 22.035 1.00 81.62 165 ASN A O 1
ATOM 1249 N N . PRO A 1 166 ? -3.666 3.909 20.250 1.00 80.44 166 PRO A N 1
ATOM 1250 C CA . PRO A 1 166 ? -4.688 4.339 19.304 1.00 80.44 166 PRO A CA 1
ATOM 1251 C C . PRO A 1 166 ? -5.964 3.478 19.342 1.00 80.44 166 PRO A C 1
ATOM 1253 O O . PRO A 1 166 ? -6.944 3.820 18.671 1.00 80.44 166 PRO A O 1
ATOM 1256 N N . GLY A 1 167 ? -5.985 2.370 20.089 1.00 81.19 167 GLY A N 1
ATOM 1257 C CA . GLY A 1 167 ? -7.020 1.350 19.951 1.00 81.19 167 GLY A CA 1
ATOM 1258 C C . GLY A 1 167 ? -7.047 0.775 18.531 1.00 81.19 167 GLY A C 1
ATOM 1259 O O . GLY A 1 167 ? -6.013 0.617 17.895 1.00 81.19 167 GLY A O 1
ATOM 1260 N N . TYR A 1 168 ? -8.241 0.520 17.995 1.00 80.44 168 TYR A N 1
ATOM 1261 C CA . TYR A 1 168 ? -8.420 -0.077 16.663 1.00 80.44 168 TYR A CA 1
ATOM 1262 C C . TYR A 1 168 ? -8.808 0.924 15.565 1.00 80.44 168 TYR A C 1
ATOM 1264 O O . TYR A 1 168 ? -9.239 0.520 14.485 1.00 80.44 168 TYR A O 1
ATOM 1272 N N . ASP A 1 169 ? -8.732 2.226 15.829 1.00 79.19 169 ASP A N 1
ATOM 1273 C CA . ASP A 1 169 ? -9.323 3.250 14.967 1.00 79.19 169 ASP A CA 1
ATOM 1274 C C . ASP A 1 169 ? -8.333 3.826 13.945 1.00 79.19 169 ASP A C 1
ATOM 1276 O O . ASP A 1 169 ? -7.192 4.171 14.262 1.00 79.19 169 ASP A O 1
ATOM 1280 N N . GLY A 1 170 ? -8.812 3.976 12.710 1.00 85.56 170 GLY A N 1
ATOM 1281 C CA . GLY A 1 170 ? -8.064 4.558 11.602 1.00 85.56 170 GLY A CA 1
ATOM 1282 C C . GLY A 1 170 ? -6.724 3.877 11.306 1.00 85.56 170 GLY A C 1
ATOM 1283 O O . GLY A 1 170 ? -6.428 2.770 11.763 1.00 85.56 170 GLY A O 1
ATOM 1284 N N . VAL A 1 171 ? -5.894 4.596 10.548 1.00 90.62 171 VAL A N 1
ATOM 1285 C CA . VAL A 1 171 ? -4.545 4.164 10.160 1.00 90.62 171 VAL A CA 1
ATOM 1286 C C . VAL A 1 171 ? -3.691 3.807 11.380 1.00 90.62 171 VAL A C 1
ATOM 1288 O O . VAL A 1 171 ? -3.083 2.741 11.389 1.00 90.62 171 VAL A O 1
ATOM 1291 N N . ALA A 1 172 ? -3.659 4.661 12.410 1.00 91.06 172 ALA A N 1
ATOM 1292 C CA . ALA A 1 172 ? -2.871 4.423 13.621 1.00 91.06 172 ALA A CA 1
ATOM 1293 C C . ALA A 1 172 ? -3.258 3.128 14.348 1.00 91.06 172 ALA A C 1
ATOM 1295 O O . ALA A 1 172 ? -2.375 2.362 14.729 1.00 91.06 172 ALA A O 1
ATOM 1296 N N . GLY A 1 173 ? -4.559 2.874 14.523 1.00 89.81 173 GLY A N 1
ATOM 1297 C CA . GLY A 1 173 ? -5.036 1.686 15.221 1.00 89.81 173 GLY A CA 1
ATOM 1298 C C . GLY A 1 173 ? -4.735 0.404 14.457 1.00 89.81 173 GLY A C 1
ATOM 1299 O O . GLY A 1 173 ? -4.145 -0.518 15.010 1.00 89.81 173 GLY A O 1
ATOM 1300 N N . LEU A 1 174 ? -5.049 0.368 13.157 1.00 92.94 174 LEU A N 1
ATOM 1301 C CA . LEU A 1 174 ? -4.722 -0.793 12.326 1.00 92.94 174 LEU A CA 1
ATOM 1302 C C . LEU A 1 174 ? -3.208 -1.044 12.271 1.00 92.94 174 LEU A C 1
ATOM 1304 O O . LEU A 1 174 ? -2.782 -2.186 12.391 1.00 92.94 174 LEU A O 1
ATOM 1308 N N . PHE A 1 175 ? -2.401 0.009 12.115 1.00 96.12 175 PHE A N 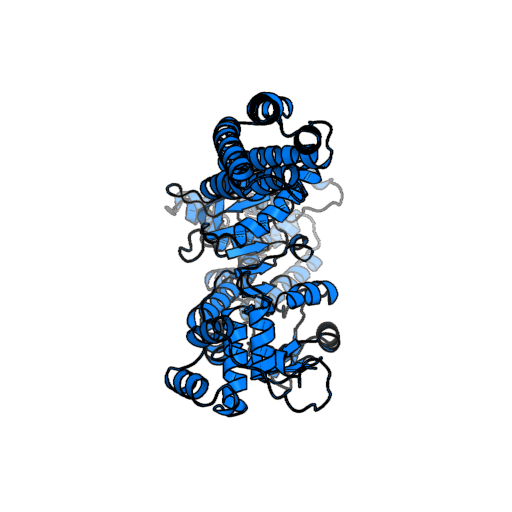1
ATOM 1309 C CA . PHE A 1 175 ? -0.944 -0.111 12.093 1.00 96.12 175 PHE A CA 1
ATOM 1310 C C . PHE A 1 175 ? -0.410 -0.703 13.401 1.00 96.12 175 PHE A C 1
ATOM 1312 O O . PHE A 1 175 ? 0.329 -1.683 13.354 1.00 96.12 175 PHE A O 1
ATOM 1319 N N . SER A 1 176 ? -0.827 -0.156 14.551 1.00 93.88 176 SER A N 1
ATOM 1320 C CA . SER A 1 176 ? -0.398 -0.625 15.877 1.00 93.88 176 SER A CA 1
ATOM 1321 C C . SER A 1 176 ? -0.675 -2.119 16.071 1.00 93.88 176 SER A C 1
ATOM 1323 O O . SER A 1 176 ? 0.213 -2.871 16.466 1.00 93.88 176 SER A O 1
ATOM 1325 N N . GLU A 1 177 ? -1.870 -2.581 15.699 1.00 91.69 177 GLU A N 1
ATOM 1326 C CA . GLU A 1 177 ? -2.312 -3.977 15.865 1.00 91.69 177 GLU A CA 1
ATOM 1327 C C . GLU A 1 177 ? -1.687 -4.972 14.864 1.00 91.69 177 GLU A C 1
ATOM 1329 O O . GLU A 1 177 ? -1.863 -6.193 14.980 1.00 91.69 177 GLU A O 1
ATOM 1334 N N . LEU A 1 178 ? -0.958 -4.474 13.861 1.00 94.69 178 LEU A N 1
ATOM 1335 C CA . LEU A 1 178 ? -0.150 -5.292 12.953 1.00 94.69 178 LEU A CA 1
ATOM 1336 C C . LEU A 1 178 ? 1.330 -5.344 13.350 1.00 94.69 178 LEU A C 1
ATOM 1338 O O . LEU A 1 178 ? 2.070 -6.164 12.809 1.00 94.69 178 LEU A O 1
ATOM 1342 N N . LEU A 1 179 ? 1.779 -4.511 14.292 1.00 94.38 179 LEU A N 1
ATOM 1343 C CA . LEU A 1 179 ? 3.165 -4.547 14.751 1.00 94.38 179 LEU A CA 1
ATOM 1344 C C . LEU A 1 179 ? 3.491 -5.875 15.453 1.00 94.38 179 LEU A C 1
ATOM 1346 O O . LEU A 1 179 ? 2.779 -6.325 16.354 1.00 94.38 179 LEU A O 1
ATOM 1350 N N . GLY A 1 180 ? 4.617 -6.477 15.069 1.00 89.06 180 GLY A N 1
ATOM 1351 C CA . GLY A 1 180 ? 5.072 -7.764 15.601 1.00 89.06 180 GLY A CA 1
ATOM 1352 C C . GLY A 1 180 ? 4.321 -8.983 15.059 1.00 89.06 180 GLY A C 1
ATOM 1353 O O . GLY A 1 180 ? 4.452 -10.059 15.630 1.00 89.06 180 GLY A O 1
ATOM 1354 N N . ASP A 1 181 ? 3.517 -8.823 14.005 1.00 91.50 181 ASP A N 1
ATOM 1355 C CA . ASP A 1 181 ? 2.984 -9.938 13.223 1.00 91.50 181 ASP A CA 1
ATOM 1356 C C . ASP A 1 181 ? 3.979 -10.269 12.099 1.00 91.50 181 ASP A C 1
ATOM 1358 O O . ASP A 1 181 ? 4.083 -9.532 11.119 1.00 91.50 181 ASP A O 1
ATOM 1362 N N . ASP A 1 182 ? 4.719 -11.371 12.242 1.00 90.38 182 ASP A N 1
ATOM 1363 C CA . ASP A 1 182 ? 5.847 -11.737 11.363 1.00 90.38 182 ASP A CA 1
ATOM 1364 C C . ASP A 1 182 ? 5.447 -11.959 9.894 1.00 90.38 182 ASP A C 1
ATOM 1366 O O . ASP A 1 182 ? 6.287 -11.989 8.994 1.00 90.38 182 ASP A O 1
ATOM 1370 N N . ARG A 1 183 ? 4.145 -12.091 9.620 1.00 91.19 183 ARG A N 1
ATOM 1371 C CA . ARG A 1 183 ? 3.607 -12.197 8.258 1.00 91.19 183 ARG A CA 1
ATOM 1372 C C . ARG A 1 183 ? 3.629 -10.861 7.513 1.00 91.19 183 ARG A C 1
ATOM 1374 O O . ARG A 1 183 ? 3.406 -10.846 6.293 1.00 91.19 183 ARG A O 1
ATOM 1381 N N . PHE A 1 184 ? 3.809 -9.749 8.228 1.00 93.50 184 PHE A N 1
ATOM 1382 C CA . PHE A 1 184 ? 3.650 -8.403 7.698 1.00 93.50 184 PHE A CA 1
ATOM 1383 C C . PHE A 1 184 ? 4.856 -7.511 7.980 1.00 93.50 184 PHE A C 1
ATOM 1385 O O . PHE A 1 184 ? 5.238 -7.251 9.118 1.00 93.50 184 PHE A O 1
ATOM 1392 N N . THR A 1 185 ? 5.380 -6.919 6.913 1.00 95.50 185 THR A N 1
ATOM 1393 C CA . THR A 1 185 ? 6.217 -5.727 7.005 1.00 95.50 185 THR A CA 1
ATOM 1394 C C . THR A 1 185 ? 5.355 -4.543 6.608 1.00 95.50 185 THR A C 1
ATOM 1396 O O . THR A 1 185 ? 5.035 -4.345 5.430 1.00 95.50 185 THR A O 1
ATOM 1399 N N . VAL A 1 186 ? 4.920 -3.798 7.620 1.00 96.19 186 VAL A N 1
ATOM 1400 C CA . VAL A 1 186 ? 3.843 -2.825 7.499 1.00 96.19 186 VAL A CA 1
ATOM 1401 C C . VAL A 1 186 ? 4.417 -1.443 7.234 1.00 96.19 186 VAL A C 1
ATOM 1403 O O . VAL A 1 186 ? 5.340 -0.992 7.913 1.00 96.19 186 VAL A O 1
ATOM 1406 N N . MET A 1 187 ? 3.814 -0.749 6.276 1.00 95.81 187 MET A N 1
ATOM 1407 C CA . MET A 1 187 ? 4.003 0.673 6.032 1.00 95.81 187 MET A CA 1
ATOM 1408 C C . MET A 1 187 ? 2.662 1.389 6.198 1.00 95.81 187 MET A C 1
ATOM 1410 O O . MET A 1 187 ? 1.702 1.067 5.508 1.00 95.81 187 MET A O 1
ATOM 1414 N N . ALA A 1 188 ? 2.582 2.396 7.061 1.00 94.69 188 ALA A N 1
ATOM 1415 C CA . ALA A 1 188 ? 1.438 3.300 7.128 1.00 94.69 188 ALA A CA 1
ATOM 1416 C C . ALA A 1 188 ? 1.821 4.679 6.585 1.00 94.69 188 ALA A C 1
ATOM 1418 O O . ALA A 1 188 ? 2.815 5.251 7.018 1.00 94.69 188 ALA A O 1
ATOM 1419 N N . ALA A 1 189 ? 1.042 5.238 5.658 1.00 90.81 189 ALA A N 1
ATOM 1420 C CA . ALA A 1 189 ? 1.332 6.527 5.035 1.00 90.81 189 ALA A CA 1
ATOM 1421 C C . ALA A 1 189 ? 0.195 7.538 5.257 1.00 90.81 189 ALA A C 1
ATOM 1423 O O . ALA A 1 189 ? -0.916 7.415 4.729 1.00 90.81 189 ALA A O 1
ATOM 1424 N N . LEU A 1 190 ? 0.493 8.586 6.025 1.00 89.06 190 LEU A N 1
ATOM 1425 C CA . LEU A 1 190 ? -0.400 9.708 6.301 1.00 89.06 190 LEU A CA 1
ATOM 1426 C C . LEU A 1 190 ? 0.073 10.968 5.575 1.00 89.06 190 LEU A C 1
ATOM 1428 O O . LEU A 1 190 ? 1.138 11.013 4.970 1.00 89.06 190 LEU A O 1
ATOM 1432 N N . SER A 1 191 ? -0.722 12.035 5.637 1.00 83.19 191 SER A N 1
ATOM 1433 C CA . SER A 1 191 ? -0.419 13.285 4.933 1.00 83.19 191 SER A CA 1
ATOM 1434 C C . SER A 1 191 ? 0.857 13.981 5.425 1.00 83.19 191 SER A C 1
ATOM 1436 O O . SER A 1 191 ? 1.441 14.755 4.666 1.00 83.19 191 SER A O 1
ATOM 1438 N N . ASN A 1 192 ? 1.276 13.731 6.670 1.00 86.38 192 ASN A N 1
ATOM 1439 C CA . ASN A 1 192 ? 2.373 14.438 7.341 1.00 86.38 192 ASN A CA 1
ATOM 1440 C C . ASN A 1 192 ? 3.487 13.520 7.865 1.00 86.38 192 ASN A C 1
ATOM 1442 O O . ASN A 1 192 ? 4.540 14.016 8.261 1.00 86.38 192 ASN A O 1
ATOM 1446 N N . GLU A 1 193 ? 3.295 12.206 7.835 1.00 91.75 193 GLU A N 1
ATOM 1447 C CA . GLU A 1 193 ? 4.269 11.234 8.331 1.00 91.75 193 GLU A CA 1
ATOM 1448 C C . GLU A 1 193 ? 3.987 9.839 7.779 1.00 91.75 193 GLU A C 1
ATOM 1450 O O . GLU A 1 193 ? 2.897 9.566 7.267 1.00 91.75 193 GLU A O 1
ATOM 1455 N N . MET A 1 194 ? 4.985 8.972 7.888 1.00 94.50 194 MET A N 1
ATOM 1456 C CA . MET A 1 194 ? 4.903 7.556 7.568 1.00 94.50 194 MET A CA 1
ATOM 1457 C C . MET A 1 194 ? 5.420 6.734 8.743 1.00 94.50 194 MET A C 1
ATOM 1459 O O . MET A 1 194 ? 6.374 7.144 9.409 1.00 94.50 194 MET A O 1
ATOM 1463 N N . TYR A 1 195 ? 4.817 5.572 8.964 1.00 96.56 195 TYR A N 1
ATOM 1464 C CA . TYR A 1 195 ? 5.231 4.615 9.981 1.00 96.56 195 TYR A CA 1
ATOM 1465 C C . TYR A 1 195 ? 5.660 3.304 9.331 1.00 96.56 195 TYR A C 1
ATOM 1467 O O . TYR A 1 195 ? 5.049 2.873 8.352 1.00 96.56 195 TYR A O 1
ATOM 1475 N N . PHE A 1 196 ? 6.683 2.666 9.887 1.00 97.38 196 PHE A N 1
ATOM 1476 C CA . PHE A 1 196 ? 7.223 1.399 9.400 1.00 97.38 196 PHE A CA 1
ATOM 1477 C C . PHE A 1 196 ? 7.424 0.424 10.553 1.00 97.38 196 PHE A C 1
ATOM 1479 O O . PHE A 1 196 ? 7.797 0.842 11.653 1.00 97.38 196 PHE A O 1
ATOM 1486 N N . THR A 1 197 ? 7.221 -0.870 10.297 1.00 95.75 197 THR A N 1
ATO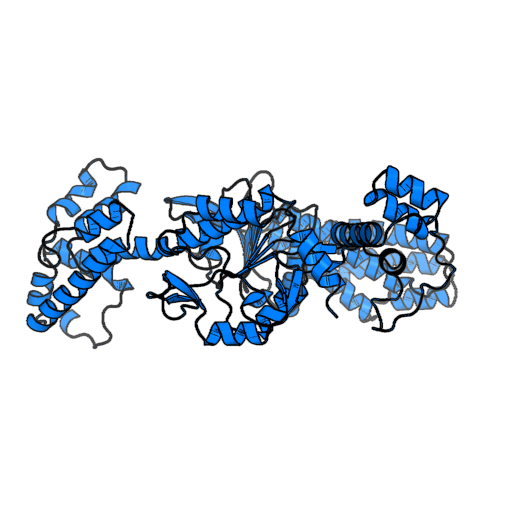M 1487 C CA . THR A 1 197 ? 7.689 -1.926 11.205 1.00 95.75 197 THR A CA 1
ATOM 1488 C C . THR A 1 197 ? 9.174 -1.719 11.508 1.00 95.75 197 THR A C 1
ATOM 1490 O O . THR A 1 197 ? 9.960 -1.446 10.599 1.00 95.75 197 THR A O 1
ATOM 1493 N N . TYR A 1 198 ? 9.553 -1.840 12.781 1.00 94.38 198 TYR A N 1
ATOM 1494 C CA . TYR A 1 198 ? 10.943 -1.742 13.206 1.00 94.38 198 TYR A CA 1
ATOM 1495 C C . TYR A 1 198 ? 11.542 -3.130 13.425 1.00 94.38 198 TYR A C 1
ATOM 1497 O O . TYR A 1 198 ? 11.049 -3.900 14.247 1.00 94.38 198 TYR A O 1
ATOM 1505 N N . ASP A 1 199 ? 12.625 -3.406 12.704 1.00 92.38 199 ASP A N 1
ATOM 1506 C CA . ASP A 1 199 ? 13.554 -4.496 12.979 1.00 92.38 199 ASP A CA 1
ATOM 1507 C C . ASP A 1 199 ? 14.945 -3.870 13.191 1.00 92.38 199 ASP A C 1
ATOM 1509 O O . ASP A 1 199 ? 15.469 -3.244 12.265 1.00 92.38 199 ASP A O 1
ATOM 1513 N N . PRO A 1 200 ? 15.548 -3.986 14.391 1.00 89.56 200 PRO A N 1
ATOM 1514 C CA . PRO A 1 200 ? 16.884 -3.462 14.656 1.00 89.56 200 PRO A CA 1
ATOM 1515 C C . PRO A 1 200 ? 17.985 -4.062 13.769 1.00 89.56 200 PRO A C 1
ATOM 1517 O O . PRO A 1 200 ? 19.008 -3.411 13.566 1.00 89.56 200 PRO A O 1
ATOM 1520 N N . GLN A 1 201 ? 17.818 -5.302 13.297 1.00 90.50 201 GLN A N 1
ATOM 1521 C CA . GLN A 1 201 ? 18.828 -6.013 12.506 1.00 90.50 201 GLN A CA 1
ATOM 1522 C C . GLN A 1 201 ? 18.700 -5.727 11.009 1.00 90.50 201 GLN A C 1
ATOM 1524 O O . GLN A 1 201 ? 19.715 -5.676 10.316 1.00 90.50 201 GLN A O 1
ATOM 1529 N N . ASP A 1 202 ? 17.477 -5.501 10.524 1.00 88.69 202 ASP A N 1
ATOM 1530 C CA . ASP A 1 202 ? 17.208 -5.134 9.129 1.00 88.69 202 ASP A CA 1
ATOM 1531 C C . ASP A 1 202 ? 16.205 -3.967 9.016 1.00 88.69 202 ASP A C 1
ATOM 1533 O O . ASP A 1 202 ? 15.043 -4.163 8.640 1.00 88.69 202 ASP A O 1
ATOM 1537 N N . PRO A 1 203 ? 16.610 -2.719 9.337 1.00 92.06 203 PRO A N 1
ATOM 1538 C CA . PRO A 1 203 ? 15.685 -1.594 9.332 1.00 92.06 203 PRO A CA 1
ATOM 1539 C C . PRO A 1 203 ? 15.167 -1.293 7.921 1.00 92.06 203 PRO A C 1
ATOM 1541 O O . PRO A 1 203 ? 15.911 -0.868 7.030 1.00 92.06 203 PRO A O 1
ATOM 1544 N N . VAL A 1 204 ? 13.853 -1.420 7.729 1.00 94.88 204 VAL A N 1
ATOM 1545 C CA . VAL A 1 204 ? 13.185 -1.163 6.442 1.00 94.88 204 VAL A CA 1
ATOM 1546 C C . VAL A 1 204 ? 13.483 0.246 5.930 1.00 94.88 204 VAL A C 1
ATOM 1548 O O . VAL A 1 204 ? 13.704 0.436 4.733 1.00 94.88 204 VAL A O 1
ATOM 1551 N N . THR A 1 205 ? 13.544 1.246 6.814 1.00 96.31 205 THR A N 1
ATOM 1552 C CA . THR A 1 205 ? 13.849 2.622 6.402 1.00 96.31 205 THR A CA 1
ATOM 1553 C C . THR A 1 205 ? 15.287 2.781 5.905 1.00 96.31 205 THR A C 1
ATOM 1555 O O . THR A 1 205 ? 15.515 3.544 4.966 1.00 96.31 205 THR A O 1
ATOM 1558 N N . ALA A 1 206 ? 16.252 2.029 6.445 1.00 95.00 206 ALA A N 1
ATOM 1559 C CA . ALA A 1 206 ? 17.621 2.021 5.930 1.00 95.00 206 ALA A CA 1
ATOM 1560 C C . ALA A 1 206 ? 17.665 1.429 4.511 1.00 95.00 206 ALA A C 1
ATOM 1562 O O . ALA A 1 206 ? 18.207 2.059 3.602 1.00 95.00 206 ALA A O 1
ATOM 1563 N N . ARG A 1 207 ? 16.971 0.304 4.280 1.00 96.19 207 ARG A N 1
ATOM 1564 C CA . ARG A 1 207 ? 16.824 -0.288 2.937 1.00 96.19 207 ARG A CA 1
ATOM 1565 C C . ARG A 1 207 ? 16.141 0.653 1.951 1.00 96.19 207 ARG A C 1
ATOM 1567 O O . ARG A 1 207 ? 16.553 0.730 0.798 1.00 96.19 207 ARG A O 1
ATOM 1574 N N . ILE A 1 208 ? 15.125 1.401 2.388 1.00 97.19 208 ILE A N 1
ATOM 1575 C CA . ILE A 1 208 ? 14.474 2.420 1.552 1.00 97.19 208 ILE A CA 1
ATOM 1576 C C . ILE A 1 208 ? 15.462 3.534 1.184 1.00 97.19 208 ILE A C 1
ATOM 1578 O O . ILE A 1 208 ? 15.476 3.984 0.039 1.00 97.19 208 ILE A O 1
ATOM 1582 N N . ALA A 1 209 ? 16.304 3.983 2.114 1.00 95.75 209 ALA A N 1
ATOM 1583 C CA . ALA A 1 209 ? 17.317 4.987 1.806 1.00 95.75 209 ALA A CA 1
ATOM 1584 C C . ALA A 1 209 ? 18.346 4.482 0.780 1.00 95.75 209 ALA A C 1
ATOM 1586 O O . ALA A 1 209 ? 18.679 5.215 -0.156 1.00 95.75 209 ALA A O 1
ATOM 1587 N N . ASP A 1 210 ? 18.788 3.228 0.908 1.00 95.38 210 ASP A N 1
ATOM 1588 C CA . ASP A 1 210 ? 19.658 2.579 -0.075 1.00 95.38 210 ASP A CA 1
ATOM 1589 C C . ASP A 1 210 ? 18.965 2.395 -1.428 1.00 95.38 210 ASP A C 1
ATOM 1591 O O . ASP A 1 210 ? 19.571 2.660 -2.465 1.00 95.38 210 ASP A O 1
ATOM 1595 N N . PHE A 1 211 ? 17.683 2.022 -1.438 1.00 96.75 211 PHE A N 1
ATOM 1596 C CA . PHE A 1 211 ? 16.856 1.955 -2.645 1.00 96.75 211 PHE A CA 1
ATOM 1597 C C . PHE A 1 211 ? 16.791 3.313 -3.358 1.00 96.75 211 PHE A C 1
ATOM 1599 O O . PHE A 1 211 ? 17.010 3.395 -4.568 1.00 96.75 211 PHE A O 1
ATOM 1606 N N . ILE A 1 212 ? 16.554 4.403 -2.619 1.00 96.38 212 ILE A N 1
ATOM 1607 C CA . ILE A 1 212 ? 16.534 5.755 -3.191 1.00 96.38 212 ILE A CA 1
ATOM 1608 C C . ILE A 1 212 ? 17.886 6.084 -3.838 1.00 96.38 212 ILE A C 1
ATOM 1610 O O . ILE A 1 212 ? 17.912 6.606 -4.953 1.00 96.38 212 ILE A O 1
ATOM 1614 N N . ARG A 1 213 ? 19.006 5.762 -3.183 1.00 94.44 213 ARG A N 1
ATOM 1615 C CA . ARG A 1 213 ? 20.341 5.999 -3.749 1.00 94.44 213 ARG A CA 1
ATOM 1616 C C . ARG A 1 213 ? 20.578 5.127 -4.985 1.00 94.44 213 ARG A C 1
ATOM 1618 O O . ARG A 1 213 ? 20.731 5.647 -6.086 1.00 94.44 213 ARG A O 1
ATOM 1625 N N . ASN A 1 214 ? 20.548 3.812 -4.811 1.00 94.25 214 ASN A N 1
ATOM 1626 C CA . ASN A 1 214 ? 21.020 2.856 -5.805 1.00 94.25 214 ASN A CA 1
ATOM 1627 C C . ASN A 1 214 ? 20.069 2.761 -7.008 1.00 94.25 214 ASN A C 1
ATOM 1629 O O . ASN A 1 214 ? 20.508 2.746 -8.155 1.00 94.25 214 ASN A O 1
ATOM 1633 N N . ARG A 1 215 ? 18.751 2.700 -6.769 1.00 95.06 215 ARG A N 1
ATOM 1634 C CA . ARG A 1 215 ? 17.764 2.501 -7.838 1.00 95.06 215 ARG A CA 1
ATOM 1635 C C . ARG A 1 215 ? 17.316 3.817 -8.458 1.00 95.06 215 ARG A C 1
ATOM 1637 O O . ARG A 1 215 ? 17.204 3.906 -9.679 1.00 95.06 215 ARG A O 1
ATOM 1644 N N . LEU A 1 216 ? 17.051 4.838 -7.641 1.00 95.12 216 LEU A N 1
ATOM 1645 C CA . LEU A 1 216 ? 16.481 6.091 -8.147 1.00 95.12 216 LEU A CA 1
ATOM 1646 C C . LEU A 1 216 ? 17.556 7.089 -8.570 1.00 95.12 216 LEU A C 1
ATOM 1648 O O . LEU A 1 216 ? 17.474 7.626 -9.672 1.00 95.12 216 LEU A O 1
ATOM 1652 N N . MET A 1 217 ? 18.551 7.360 -7.724 1.00 95.38 217 MET A N 1
ATOM 1653 C CA . MET A 1 217 ? 19.577 8.361 -8.033 1.00 95.38 217 MET A CA 1
ATOM 1654 C C . MET A 1 217 ? 20.606 7.829 -9.033 1.00 95.38 217 MET A C 1
ATOM 1656 O O . MET A 1 217 ? 20.786 8.454 -10.079 1.00 95.38 217 MET A O 1
ATOM 1660 N N . ASP A 1 218 ? 21.225 6.685 -8.738 1.00 94.50 218 ASP A N 1
ATOM 1661 C CA . ASP A 1 218 ? 22.261 6.066 -9.580 1.00 94.50 218 ASP A CA 1
ATOM 1662 C C . ASP A 1 218 ? 21.666 5.315 -10.785 1.00 94.50 218 ASP A C 1
ATOM 1664 O O . ASP A 1 218 ? 22.342 5.106 -11.791 1.00 94.50 218 ASP A O 1
ATOM 1668 N N . GLY A 1 219 ? 20.380 4.958 -10.713 1.00 94.69 219 GLY A N 1
ATOM 1669 C CA . GLY A 1 219 ? 19.612 4.350 -11.797 1.00 94.69 219 GLY A CA 1
ATOM 1670 C C . GLY A 1 219 ? 18.781 5.376 -12.565 1.00 94.69 219 GLY A C 1
ATOM 1671 O O . GLY A 1 219 ? 19.281 6.028 -13.481 1.00 94.69 219 GLY A O 1
ATOM 1672 N N . ASP A 1 220 ? 17.499 5.505 -12.228 1.00 94.38 220 ASP A N 1
ATOM 1673 C CA . ASP A 1 220 ? 16.502 6.221 -13.039 1.00 94.38 220 ASP A CA 1
ATOM 1674 C C . ASP A 1 220 ? 16.897 7.668 -13.388 1.00 94.38 220 ASP A C 1
ATOM 1676 O O . ASP A 1 220 ? 16.828 8.089 -14.546 1.00 94.38 220 ASP A O 1
ATOM 1680 N N . VAL A 1 221 ? 17.318 8.452 -12.392 1.00 95.75 221 VAL A N 1
ATOM 1681 C CA . VAL A 1 221 ? 17.678 9.863 -12.586 1.00 95.75 221 VAL A CA 1
ATOM 1682 C C . VAL A 1 221 ? 18.990 9.984 -13.356 1.00 95.75 221 VAL A C 1
ATOM 1684 O O . VAL A 1 221 ? 19.091 10.837 -14.240 1.00 95.75 221 VAL A O 1
ATOM 1687 N N . ALA A 1 222 ? 19.970 9.123 -13.075 1.00 96.19 222 ALA A N 1
ATOM 1688 C CA . ALA A 1 222 ? 21.220 9.047 -13.823 1.00 96.19 222 ALA A CA 1
ATOM 1689 C C . ALA A 1 222 ? 20.976 8.791 -15.315 1.00 96.19 222 ALA A C 1
ATOM 1691 O O . ALA A 1 222 ? 21.422 9.571 -16.159 1.00 96.19 222 ALA A O 1
ATOM 1692 N N . HIS A 1 223 ? 20.197 7.755 -15.635 1.00 96.69 223 HIS A N 1
ATOM 1693 C CA . HIS A 1 223 ? 19.858 7.394 -17.010 1.00 96.69 223 HIS A CA 1
ATOM 1694 C C . HIS A 1 223 ? 19.075 8.509 -17.704 1.00 96.69 223 HIS A C 1
ATOM 1696 O O . HIS A 1 223 ? 19.342 8.804 -18.868 1.00 96.69 223 HIS A O 1
ATOM 1702 N N . ALA A 1 224 ? 18.160 9.187 -17.004 1.00 97.19 224 ALA A N 1
ATOM 1703 C CA . ALA A 1 224 ? 17.440 10.332 -17.557 1.00 97.19 224 ALA A CA 1
ATOM 1704 C C . ALA A 1 224 ? 18.375 11.515 -17.872 1.00 97.19 224 ALA A C 1
ATOM 1706 O O . ALA A 1 224 ? 18.234 12.154 -18.917 1.00 97.19 224 ALA A O 1
ATOM 1707 N N . ILE A 1 225 ? 19.351 11.799 -17.000 1.00 97.00 225 ILE A N 1
ATOM 1708 C CA . ILE A 1 225 ? 20.369 12.835 -17.232 1.00 97.00 225 ILE A CA 1
ATOM 1709 C C . ILE A 1 225 ? 21.245 12.465 -18.432 1.00 97.00 225 ILE A C 1
ATOM 1711 O O . ILE A 1 225 ? 21.464 13.303 -19.306 1.00 97.00 225 ILE A O 1
ATOM 1715 N N . PHE A 1 226 ? 21.724 11.223 -18.504 1.00 97.50 226 PHE A N 1
ATOM 1716 C CA . PHE A 1 226 ? 22.564 10.782 -19.612 1.00 97.50 226 PHE A CA 1
ATOM 1717 C C . PHE A 1 226 ? 21.798 10.766 -20.941 1.00 97.50 226 PHE A C 1
ATOM 1719 O O . PHE A 1 226 ? 22.269 11.320 -21.936 1.00 97.50 226 PHE A O 1
ATOM 1726 N N . SER A 1 227 ? 20.570 10.245 -20.939 1.00 96.44 227 SER A N 1
ATOM 1727 C CA . SER A 1 227 ? 19.675 10.251 -22.101 1.00 96.44 227 SER A CA 1
ATOM 1728 C C . SER A 1 227 ? 19.415 11.670 -22.598 1.00 96.44 227 SER A C 1
ATOM 1730 O O . SER A 1 227 ? 19.482 11.915 -23.799 1.00 96.44 227 SER A O 1
ATOM 1732 N N . LEU A 1 228 ? 19.213 12.642 -21.697 1.00 96.50 228 LEU A N 1
ATOM 1733 C CA . LEU A 1 228 ? 19.091 14.055 -22.073 1.00 96.50 228 LEU A CA 1
ATOM 1734 C C . LEU A 1 228 ? 20.319 14.547 -22.854 1.00 96.50 228 LEU A C 1
ATOM 1736 O O . LEU A 1 228 ? 20.179 15.367 -23.762 1.00 96.50 228 LEU A O 1
ATOM 1740 N N . PHE A 1 229 ? 21.520 14.066 -22.527 1.00 95.06 229 PHE A N 1
ATOM 1741 C CA . PHE A 1 229 ? 22.738 14.452 -23.233 1.00 95.06 229 PHE A CA 1
ATOM 1742 C C . PHE A 1 229 ? 22.777 13.883 -24.649 1.00 95.06 229 PHE A C 1
ATOM 1744 O O . PHE A 1 229 ? 22.997 14.646 -25.592 1.00 95.06 229 PHE A O 1
ATOM 1751 N N . VAL A 1 230 ? 22.524 12.584 -24.814 1.00 95.44 230 VAL A N 1
ATOM 1752 C CA . VAL A 1 230 ? 22.815 11.864 -26.066 1.00 95.44 230 VAL A CA 1
ATOM 1753 C C . VAL A 1 230 ? 21.610 11.669 -26.991 1.00 95.44 230 VAL A C 1
ATOM 1755 O O . VAL A 1 230 ? 21.801 11.531 -28.195 1.00 95.44 230 VAL A O 1
ATOM 1758 N N . ALA A 1 231 ? 20.373 11.722 -26.486 1.00 92.38 231 ALA A N 1
ATOM 1759 C CA . ALA A 1 231 ? 19.180 11.350 -27.253 1.00 92.38 231 ALA A CA 1
ATOM 1760 C C . ALA A 1 231 ? 19.026 12.156 -28.555 1.00 92.38 231 ALA A C 1
ATOM 1762 O O . ALA A 1 231 ? 19.041 13.394 -28.552 1.00 92.38 231 ALA A O 1
ATOM 1763 N N . GLY A 1 232 ? 18.870 11.448 -29.675 1.00 91.06 232 GLY A N 1
ATOM 1764 C CA . GLY A 1 232 ? 18.718 12.048 -31.004 1.00 91.06 232 GLY A CA 1
ATOM 1765 C C . GLY A 1 232 ? 19.974 12.745 -31.543 1.00 91.06 232 GLY A C 1
ATOM 1766 O O . GLY A 1 232 ? 19.860 13.563 -32.455 1.00 91.06 232 GLY A O 1
ATOM 1767 N N . LEU A 1 233 ? 21.156 12.487 -30.971 1.00 92.25 233 LEU A N 1
ATOM 1768 C CA . LEU A 1 233 ? 22.433 12.894 -31.557 1.00 92.25 233 LEU A CA 1
ATOM 1769 C C . LEU A 1 233 ? 23.045 11.732 -32.336 1.00 92.25 233 LEU A C 1
ATOM 1771 O O . LEU A 1 233 ? 23.076 10.607 -31.851 1.00 92.25 233 LEU A O 1
ATOM 1775 N N . ASP A 1 234 ? 23.580 12.040 -33.514 1.00 92.44 234 ASP A N 1
ATOM 1776 C CA . ASP A 1 234 ? 24.361 11.103 -34.319 1.00 92.44 234 ASP A CA 1
ATOM 1777 C C . ASP A 1 234 ? 25.776 10.987 -33.729 1.00 92.44 234 ASP A C 1
ATOM 1779 O O . ASP A 1 234 ? 26.668 11.793 -34.015 1.00 92.44 234 ASP A O 1
ATOM 1783 N N . LEU A 1 235 ? 25.930 10.064 -32.778 1.00 92.44 235 LEU A N 1
ATOM 1784 C CA . LEU A 1 235 ? 27.177 9.766 -32.080 1.00 92.44 235 LEU A CA 1
ATOM 1785 C C . LEU A 1 235 ? 27.585 8.319 -32.380 1.00 92.44 235 LEU A C 1
ATOM 1787 O O . LEU A 1 235 ? 26.745 7.428 -32.258 1.00 92.44 235 LEU A O 1
ATOM 1791 N N . PRO A 1 236 ? 28.866 8.053 -32.694 1.00 92.88 236 PRO A N 1
ATOM 1792 C CA . PRO A 1 236 ? 29.353 6.684 -32.801 1.00 92.88 236 PRO A CA 1
ATOM 1793 C C . PRO A 1 236 ? 29.128 5.912 -31.496 1.00 92.88 236 PRO A C 1
ATOM 1795 O O . PRO A 1 236 ? 29.373 6.449 -30.416 1.00 92.88 236 PRO A O 1
ATOM 1798 N N . GLU A 1 237 ? 28.738 4.641 -31.591 1.00 93.50 237 GLU A N 1
ATOM 1799 C CA . GLU A 1 237 ? 28.411 3.795 -30.431 1.00 93.50 237 GLU A CA 1
ATOM 1800 C C . GLU A 1 237 ? 29.534 3.776 -29.382 1.00 93.50 237 GLU A C 1
ATOM 1802 O O . GLU A 1 237 ? 29.296 4.062 -28.214 1.00 93.50 237 GLU A O 1
ATOM 1807 N N . HIS A 1 238 ? 30.788 3.602 -29.811 1.00 93.38 238 HIS A N 1
ATOM 1808 C CA . HIS A 1 238 ? 31.951 3.622 -28.915 1.00 93.38 238 HIS A CA 1
ATOM 1809 C C . HIS A 1 238 ? 32.123 4.946 -28.145 1.00 93.38 238 HIS A C 1
ATOM 1811 O O . HIS A 1 238 ? 32.658 4.951 -27.037 1.00 93.38 238 HIS A O 1
ATOM 1817 N N . VAL A 1 239 ? 31.680 6.076 -28.713 1.00 93.50 239 VAL A N 1
ATOM 1818 C CA . VAL A 1 239 ? 31.690 7.380 -28.033 1.00 93.50 239 VAL A CA 1
ATOM 1819 C C . VAL A 1 239 ? 30.582 7.444 -26.991 1.00 93.50 239 VAL A C 1
ATOM 1821 O O . VAL A 1 239 ? 30.813 7.960 -25.899 1.00 93.50 239 VAL A O 1
ATOM 1824 N N . VAL A 1 240 ? 29.390 6.933 -27.315 1.00 94.75 240 VAL A N 1
ATOM 1825 C CA . VAL A 1 240 ? 28.273 6.863 -26.365 1.00 94.75 240 VAL A CA 1
ATOM 1826 C C . VAL A 1 240 ? 28.675 6.005 -25.170 1.00 94.75 240 VAL A C 1
ATOM 1828 O O . VAL A 1 240 ? 28.598 6.496 -24.050 1.00 94.75 240 VAL A O 1
ATOM 1831 N N . THR A 1 241 ? 29.217 4.808 -25.403 1.00 95.44 241 THR A N 1
ATOM 1832 C CA . THR A 1 241 ? 29.665 3.899 -24.340 1.00 95.44 241 THR A CA 1
ATOM 1833 C C . THR A 1 241 ? 30.780 4.502 -23.474 1.00 95.44 241 THR A C 1
ATOM 1835 O O . THR A 1 241 ? 30.692 4.446 -22.252 1.00 95.44 241 THR A O 1
ATOM 1838 N N . ASP A 1 242 ? 31.812 5.139 -24.052 1.00 94.94 242 ASP A N 1
ATOM 1839 C CA . ASP A 1 242 ? 32.876 5.786 -23.249 1.00 94.94 242 ASP A CA 1
ATOM 1840 C C . ASP A 1 242 ? 32.332 6.952 -22.405 1.00 94.94 242 ASP A C 1
ATOM 1842 O O . ASP A 1 242 ? 32.718 7.124 -21.245 1.00 94.94 242 ASP A O 1
ATOM 1846 N N . LEU A 1 243 ? 31.421 7.759 -22.958 1.00 95.19 243 LEU A N 1
ATOM 1847 C CA . LEU A 1 243 ? 30.793 8.855 -22.218 1.00 95.19 243 LEU A CA 1
ATOM 1848 C C . LEU A 1 243 ? 29.847 8.354 -21.127 1.00 95.19 243 LEU A C 1
ATOM 1850 O O . LEU A 1 243 ? 29.788 8.978 -20.067 1.00 95.19 243 LEU A O 1
ATOM 1854 N N . GLU A 1 244 ? 29.134 7.262 -21.385 1.00 96.25 244 GLU A N 1
ATOM 1855 C CA . GLU A 1 244 ? 28.240 6.601 -20.441 1.00 96.25 244 GLU A CA 1
ATOM 1856 C C . GLU A 1 244 ? 29.023 6.106 -19.229 1.00 96.25 244 GLU A C 1
ATOM 1858 O O . GLU A 1 244 ? 28.796 6.600 -18.124 1.00 96.25 244 GLU A O 1
ATOM 1863 N N . THR A 1 245 ? 30.032 5.256 -19.438 1.00 96.12 245 THR A N 1
ATOM 1864 C CA . THR A 1 245 ? 30.892 4.733 -18.366 1.00 96.12 245 THR A CA 1
ATOM 1865 C C . THR A 1 245 ? 31.484 5.864 -17.528 1.00 96.12 245 THR A C 1
ATOM 1867 O O . THR A 1 245 ? 31.329 5.897 -16.309 1.00 96.12 245 THR A O 1
ATOM 1870 N N . ARG A 1 246 ? 32.073 6.883 -18.173 1.00 95.81 246 ARG A N 1
ATOM 1871 C CA . ARG A 1 246 ? 32.635 8.044 -17.458 1.00 95.81 246 ARG A CA 1
ATOM 1872 C C . ARG A 1 246 ? 31.594 8.815 -16.657 1.00 95.81 246 ARG A C 1
ATOM 1874 O O . ARG A 1 246 ? 31.944 9.400 -15.633 1.00 95.81 246 ARG A O 1
ATOM 1881 N N . PHE A 1 247 ? 30.372 8.939 -17.167 1.00 96.94 247 PHE A N 1
ATOM 1882 C CA . PHE A 1 247 ? 29.306 9.650 -16.477 1.00 96.94 247 PHE A CA 1
ATOM 1883 C C . PHE A 1 247 ? 28.840 8.866 -15.251 1.00 96.94 247 PHE A C 1
ATOM 1885 O O . PHE A 1 247 ? 28.805 9.448 -14.167 1.00 96.94 247 PHE A O 1
ATOM 1892 N N . PHE A 1 248 ? 28.546 7.574 -15.408 1.00 96.19 248 PHE A N 1
ATOM 1893 C CA . PHE A 1 248 ? 28.069 6.722 -14.321 1.00 96.19 248 PHE A CA 1
ATOM 1894 C C . PHE A 1 248 ? 29.118 6.554 -13.218 1.00 96.19 248 PHE A C 1
ATOM 1896 O O . PHE A 1 248 ? 28.784 6.795 -12.060 1.00 96.19 248 PHE A O 1
ATOM 1903 N N . ASP A 1 249 ? 30.390 6.311 -13.554 1.00 94.31 249 ASP A N 1
ATOM 1904 C CA . ASP A 1 249 ? 31.480 6.238 -12.566 1.00 94.31 249 ASP A CA 1
ATOM 1905 C C . ASP A 1 249 ? 31.551 7.516 -11.714 1.00 94.31 249 ASP A C 1
ATOM 1907 O O . ASP A 1 249 ? 31.609 7.491 -10.485 1.00 94.31 249 ASP A O 1
ATOM 1911 N N . ARG A 1 250 ? 31.492 8.680 -12.375 1.00 94.81 250 ARG A N 1
ATOM 1912 C CA . ARG A 1 250 ? 31.535 9.984 -11.695 1.00 94.81 250 ARG A CA 1
ATOM 1913 C C . ARG A 1 250 ? 30.296 10.249 -10.862 1.00 94.81 250 ARG A C 1
ATOM 1915 O O . ARG A 1 250 ? 30.385 10.988 -9.880 1.00 94.81 250 ARG A O 1
ATOM 1922 N N . LEU A 1 251 ? 29.148 9.752 -11.304 1.00 94.31 251 LEU A N 1
ATOM 1923 C CA . LEU A 1 251 ? 27.894 9.968 -10.617 1.00 94.31 251 LEU A CA 1
ATOM 1924 C C . LEU A 1 251 ? 27.824 9.127 -9.347 1.00 94.31 251 LEU A C 1
ATOM 1926 O O . LEU A 1 251 ? 27.513 9.707 -8.316 1.00 94.31 251 LEU A O 1
ATOM 1930 N N . VAL A 1 252 ? 28.197 7.847 -9.401 1.00 92.31 252 VAL A N 1
ATOM 1931 C CA . VAL A 1 252 ? 28.256 6.954 -8.230 1.00 92.31 252 VAL A CA 1
ATOM 1932 C C . VAL A 1 252 ? 29.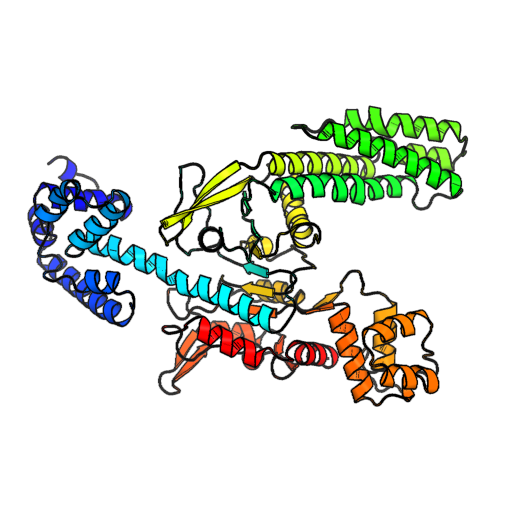208 7.515 -7.167 1.00 92.31 252 VAL A C 1
ATOM 1934 O O . VAL A 1 252 ? 28.833 7.671 -6.004 1.00 92.31 252 VAL A O 1
ATOM 1937 N N . ASP A 1 253 ? 30.407 7.949 -7.572 1.00 91.56 253 ASP A N 1
ATOM 1938 C CA . ASP A 1 253 ? 31.340 8.641 -6.672 1.00 91.56 253 ASP A CA 1
ATOM 1939 C C . ASP A 1 253 ? 30.709 9.897 -6.050 1.00 91.56 253 ASP A C 1
ATOM 1941 O O . ASP A 1 253 ? 30.955 10.252 -4.895 1.00 91.56 253 ASP A O 1
ATOM 1945 N N . PHE A 1 254 ? 29.920 10.632 -6.836 1.00 93.62 254 PHE A N 1
ATOM 1946 C CA . PHE A 1 254 ? 29.294 11.864 -6.386 1.00 93.62 254 PHE A CA 1
ATOM 1947 C C . PHE A 1 254 ? 28.135 11.607 -5.421 1.00 93.62 254 PHE A C 1
ATOM 1949 O O . PHE A 1 254 ? 28.070 12.282 -4.390 1.00 93.62 254 PHE A O 1
ATOM 1956 N N . THR A 1 255 ? 27.239 10.667 -5.722 1.00 92.38 255 THR A N 1
ATOM 1957 C CA . THR A 1 255 ? 26.069 10.337 -4.898 1.00 92.38 255 THR A CA 1
ATOM 1958 C C . THR A 1 255 ? 26.480 9.754 -3.553 1.00 92.38 255 THR A C 1
ATOM 1960 O O . THR A 1 255 ? 25.880 10.133 -2.547 1.00 92.38 255 THR A O 1
ATOM 1963 N N . ALA A 1 256 ? 27.581 8.997 -3.487 1.00 89.12 256 ALA A N 1
ATOM 1964 C CA . ALA A 1 256 ? 28.206 8.597 -2.224 1.00 89.12 256 ALA A CA 1
ATOM 1965 C C . ALA A 1 256 ? 28.545 9.808 -1.328 1.00 89.12 256 ALA A C 1
ATOM 1967 O O . ALA A 1 256 ? 28.327 9.789 -0.121 1.00 89.12 256 ALA A O 1
ATOM 1968 N N . THR A 1 257 ? 28.987 10.936 -1.903 1.00 90.69 257 THR A N 1
ATOM 1969 C CA . THR A 1 257 ? 29.263 12.157 -1.112 1.00 90.69 257 THR A CA 1
ATOM 1970 C C . THR A 1 257 ? 28.015 12.904 -0.639 1.00 90.69 257 THR A C 1
ATOM 1972 O O . THR A 1 257 ? 28.134 13.850 0.142 1.00 90.69 257 THR A O 1
ATOM 1975 N N . LEU A 1 258 ? 26.827 12.520 -1.115 1.00 90.19 258 LEU A N 1
ATOM 1976 C CA . LEU A 1 258 ? 25.553 13.123 -0.721 1.00 90.19 258 LEU A CA 1
ATOM 1977 C C . LEU A 1 258 ? 24.884 12.399 0.448 1.00 90.19 258 LEU A C 1
ATOM 1979 O O . LEU A 1 258 ? 23.807 12.813 0.875 1.00 90.19 258 LEU A O 1
ATOM 1983 N N . GLU A 1 259 ? 25.508 11.347 0.975 1.00 84.25 259 GLU A N 1
ATOM 1984 C CA . GLU A 1 259 ? 24.935 10.521 2.027 1.00 84.25 259 GLU A CA 1
ATOM 1985 C C . GLU A 1 259 ? 24.485 11.373 3.228 1.00 84.25 259 GLU A C 1
ATOM 1987 O O . GLU A 1 259 ? 23.316 11.358 3.579 1.00 84.25 259 GLU A O 1
ATOM 1992 N N . HIS A 1 260 ? 25.314 12.240 3.798 1.00 81.75 260 HIS A N 1
ATOM 1993 C CA . HIS A 1 260 ? 24.922 13.048 4.973 1.00 81.75 260 HIS A CA 1
ATOM 1994 C C . HIS A 1 260 ? 24.537 14.492 4.628 1.00 81.75 260 HIS A C 1
ATOM 1996 O O . HIS A 1 260 ? 24.849 15.445 5.343 1.00 81.75 260 HIS A O 1
ATOM 2002 N N . MET A 1 261 ? 23.921 14.698 3.466 1.00 85.12 261 MET A N 1
ATOM 2003 C CA . MET A 1 261 ? 23.609 16.040 2.995 1.00 85.12 261 MET A CA 1
ATOM 2004 C C . MET A 1 261 ? 22.265 16.540 3.545 1.00 85.12 261 MET A C 1
ATOM 2006 O O . MET A 1 261 ? 21.218 16.035 3.170 1.00 85.12 261 MET A O 1
ATOM 2010 N N . HIS A 1 262 ? 22.281 17.635 4.312 1.00 82.38 262 HIS A N 1
ATOM 2011 C CA . HIS A 1 262 ? 21.057 18.293 4.812 1.00 82.38 262 HIS A CA 1
ATOM 2012 C C . HIS A 1 262 ? 20.574 19.483 3.959 1.00 82.38 262 HIS A C 1
ATOM 2014 O O . HIS A 1 262 ? 19.513 20.052 4.213 1.00 82.38 262 HIS A O 1
ATOM 2020 N N . ALA A 1 263 ? 21.340 19.896 2.942 1.00 84.25 263 ALA A N 1
ATOM 2021 C CA . ALA A 1 263 ? 20.966 20.992 2.047 1.00 84.25 263 ALA A CA 1
ATOM 2022 C C . ALA A 1 263 ? 21.530 20.802 0.634 1.00 84.25 263 ALA A C 1
ATOM 2024 O O . ALA A 1 263 ? 22.705 20.474 0.470 1.00 84.25 263 ALA A O 1
ATOM 2025 N N . ALA A 1 264 ? 20.713 21.078 -0.387 1.00 85.62 264 ALA A N 1
ATOM 2026 C CA . ALA A 1 264 ? 21.098 20.924 -1.787 1.00 85.62 264 ALA A CA 1
ATOM 2027 C C . ALA A 1 264 ? 22.249 21.869 -2.181 1.00 85.62 264 ALA A C 1
ATOM 2029 O O . ALA A 1 264 ? 22.154 23.090 -2.048 1.00 85.62 264 ALA A O 1
ATOM 2030 N N . ARG A 1 265 ? 23.328 21.308 -2.739 1.00 86.00 265 ARG A N 1
ATOM 2031 C CA . ARG A 1 265 ? 24.510 22.057 -3.206 1.00 86.00 265 ARG A CA 1
ATOM 2032 C C . ARG A 1 265 ? 24.706 21.882 -4.710 1.00 86.00 265 ARG A C 1
ATOM 2034 O O . ARG A 1 265 ? 25.674 21.268 -5.152 1.00 86.00 265 ARG A O 1
ATOM 2041 N N . LEU A 1 266 ? 23.813 22.473 -5.509 1.00 86.12 266 LEU A N 1
ATOM 2042 C CA . LEU A 1 266 ? 23.777 22.305 -6.976 1.00 86.12 266 LEU A CA 1
ATOM 2043 C C . LEU A 1 266 ? 25.126 22.586 -7.670 1.00 86.12 266 LEU A C 1
ATOM 2045 O O . LEU A 1 266 ? 25.477 21.941 -8.657 1.00 86.12 266 LEU A O 1
ATOM 2049 N N . GLY A 1 267 ? 25.913 23.532 -7.145 1.00 88.12 267 GLY A N 1
ATOM 2050 C CA . GLY A 1 267 ? 27.239 23.856 -7.678 1.00 88.12 267 GLY A CA 1
ATOM 2051 C C . GLY A 1 267 ? 28.240 22.694 -7.612 1.00 88.12 267 GLY A C 1
ATOM 2052 O O . GLY A 1 267 ? 29.102 22.594 -8.487 1.00 88.12 267 GLY A O 1
ATOM 2053 N N . ALA A 1 268 ? 28.106 21.796 -6.631 1.00 90.88 268 ALA A N 1
ATOM 2054 C CA . ALA A 1 268 ? 28.993 20.648 -6.459 1.00 90.88 268 ALA A CA 1
ATOM 2055 C C . ALA A 1 268 ? 28.855 19.641 -7.611 1.00 90.88 268 ALA A C 1
ATOM 2057 O O . ALA A 1 268 ? 29.871 19.173 -8.123 1.00 90.88 268 ALA A O 1
ATOM 2058 N N . PHE A 1 269 ? 27.627 19.400 -8.088 1.00 93.88 269 PHE A N 1
ATOM 2059 C CA . PHE A 1 269 ? 27.361 18.532 -9.240 1.00 93.88 269 PHE A CA 1
ATOM 2060 C C . PHE A 1 269 ? 28.084 19.033 -10.496 1.00 93.88 269 PHE A C 1
ATOM 2062 O O . PHE A 1 269 ? 28.749 18.283 -11.208 1.00 93.88 269 PHE A O 1
ATOM 2069 N N . ASN A 1 270 ? 28.042 20.347 -10.734 1.00 93.62 270 ASN A N 1
ATOM 2070 C CA . ASN A 1 270 ? 28.738 20.943 -11.868 1.00 93.62 270 ASN A CA 1
ATOM 2071 C C . ASN A 1 270 ? 30.264 20.757 -11.790 1.00 93.62 270 ASN A C 1
ATOM 2073 O O . ASN A 1 270 ? 30.915 20.529 -12.807 1.00 93.62 270 ASN A O 1
ATOM 2077 N N . VAL A 1 271 ? 30.845 20.870 -10.594 1.00 93.88 271 VAL A N 1
ATOM 2078 C CA . VAL A 1 271 ? 32.296 20.735 -10.399 1.00 93.88 271 VAL A CA 1
ATOM 2079 C C . VAL A 1 271 ? 32.750 19.282 -10.510 1.00 93.88 271 VAL A C 1
ATOM 2081 O O . VAL A 1 271 ? 33.757 19.032 -11.172 1.00 93.88 271 VAL A O 1
ATOM 2084 N N . LYS A 1 272 ? 32.027 18.351 -9.880 1.00 94.06 272 LYS A N 1
ATOM 2085 C CA . LYS A 1 272 ? 32.441 16.949 -9.747 1.00 94.06 272 LYS A CA 1
ATOM 2086 C C . LYS A 1 272 ? 31.993 16.051 -10.905 1.00 94.06 272 LYS A C 1
ATOM 2088 O O . LYS A 1 272 ? 32.711 15.112 -11.221 1.00 94.06 272 LYS A O 1
ATOM 2093 N N . VAL A 1 273 ? 30.879 16.371 -11.571 1.00 95.31 273 VAL A N 1
ATOM 2094 C CA . VAL A 1 273 ? 30.298 15.536 -12.641 1.00 95.31 273 VAL A CA 1
ATOM 2095 C C . VAL A 1 273 ? 30.380 16.233 -14.004 1.00 95.31 273 VAL A C 1
ATOM 2097 O O . VAL A 1 273 ? 31.082 15.764 -14.901 1.00 95.31 273 VAL A O 1
ATOM 2100 N N . LEU A 1 274 ? 29.740 17.400 -14.167 1.00 95.31 274 LEU A N 1
ATOM 2101 C CA . LEU A 1 274 ? 29.592 18.024 -15.495 1.00 95.31 274 LEU A CA 1
ATOM 2102 C C . LEU A 1 274 ? 30.912 18.528 -16.089 1.00 95.31 274 LEU A C 1
ATOM 2104 O O . LEU A 1 274 ? 31.214 18.239 -17.242 1.00 95.31 274 LEU A O 1
ATOM 2108 N N . ARG A 1 275 ? 31.720 19.288 -15.337 1.00 95.44 275 ARG A N 1
ATOM 2109 C CA . ARG A 1 275 ? 32.977 19.860 -15.860 1.00 95.44 275 ARG A CA 1
ATOM 2110 C C . ARG A 1 275 ? 33.966 18.787 -16.343 1.00 95.44 275 ARG A C 1
ATOM 2112 O O . ARG A 1 275 ? 34.538 18.981 -17.418 1.00 95.44 275 ARG A O 1
ATOM 2119 N N . PRO A 1 276 ? 34.211 17.687 -15.604 1.00 95.81 276 PRO A N 1
ATOM 2120 C CA . PRO A 1 276 ? 35.017 16.575 -16.105 1.00 95.81 276 PRO A CA 1
ATOM 2121 C C . PRO A 1 276 ? 34.477 15.984 -17.410 1.00 95.81 276 PRO A C 1
ATOM 2123 O O . PRO A 1 276 ? 35.247 15.829 -18.359 1.00 95.81 276 PRO A O 1
ATOM 2126 N N . LEU A 1 277 ? 33.167 15.740 -17.493 1.00 95.62 277 LEU A N 1
ATOM 2127 C CA . LEU A 1 277 ? 32.541 15.170 -18.687 1.00 95.62 277 LEU A CA 1
ATOM 2128 C C . LEU A 1 277 ? 32.630 16.122 -19.892 1.00 95.62 277 LEU A C 1
ATOM 2130 O O . LEU A 1 277 ? 33.058 15.731 -20.974 1.00 95.62 277 LEU A O 1
ATOM 2134 N N . GLN A 1 278 ? 32.361 17.412 -19.689 1.00 96.19 278 GLN A N 1
ATOM 2135 C CA . GLN A 1 278 ? 32.521 18.450 -20.713 1.00 96.19 278 GLN A CA 1
ATOM 2136 C C . GLN A 1 278 ? 33.964 18.536 -21.235 1.00 96.19 278 GLN A C 1
ATOM 2138 O O . GLN A 1 278 ? 34.183 18.796 -22.418 1.00 96.19 278 GLN A O 1
ATOM 2143 N N . ARG A 1 279 ? 34.973 18.333 -20.374 1.00 95.88 279 ARG A N 1
ATOM 2144 C CA . ARG A 1 279 ? 36.381 18.277 -20.806 1.00 95.88 279 ARG A CA 1
ATOM 2145 C C . ARG A 1 279 ? 36.653 17.049 -21.671 1.00 95.88 279 ARG A C 1
ATOM 2147 O O . ARG A 1 279 ? 37.403 17.183 -22.634 1.00 95.88 279 ARG A O 1
ATOM 2154 N N . ALA A 1 280 ? 36.059 15.898 -21.355 1.00 94.06 280 ALA A N 1
ATOM 2155 C CA . ALA A 1 280 ? 36.160 14.700 -22.187 1.00 94.06 280 ALA A CA 1
ATOM 2156 C C . ALA A 1 280 ? 35.537 14.944 -23.572 1.00 94.06 280 ALA A C 1
ATOM 2158 O O . ALA A 1 280 ? 36.227 14.801 -24.576 1.00 94.06 280 ALA A O 1
ATOM 2159 N N . VAL A 1 281 ? 34.308 15.472 -23.630 1.00 94.69 281 VAL A N 1
ATOM 2160 C CA . VAL A 1 281 ? 33.623 15.815 -24.892 1.00 94.69 281 VAL A CA 1
ATOM 2161 C C . VAL A 1 281 ? 34.443 16.778 -25.756 1.00 94.69 281 VAL A C 1
ATOM 2163 O O . VAL A 1 281 ? 34.592 16.568 -26.958 1.00 94.69 281 VAL A O 1
ATOM 2166 N N . LYS A 1 282 ? 35.042 17.816 -25.155 1.00 93.69 282 LYS A N 1
ATOM 2167 C CA . LYS A 1 282 ? 35.900 18.767 -25.885 1.00 93.69 282 LYS A CA 1
ATOM 2168 C C . LYS A 1 282 ? 37.127 18.106 -26.525 1.00 93.69 282 LYS A C 1
ATOM 2170 O O . LYS A 1 282 ? 37.582 18.578 -27.563 1.00 93.69 282 LYS A O 1
ATOM 2175 N N . ARG A 1 283 ? 37.663 17.033 -25.932 1.00 94.31 283 ARG A N 1
ATOM 2176 C CA . ARG A 1 283 ? 38.820 16.295 -26.476 1.00 94.31 283 ARG A CA 1
ATOM 2177 C C . ARG A 1 283 ? 38.455 15.417 -27.671 1.00 94.31 283 ARG A C 1
ATOM 2179 O O . ARG A 1 283 ? 39.314 15.202 -28.516 1.00 94.31 283 ARG A O 1
ATOM 2186 N N . LEU A 1 284 ? 37.200 14.975 -27.767 1.00 91.25 284 LEU A N 1
ATOM 2187 C CA . LEU A 1 284 ? 36.711 14.110 -28.845 1.00 91.25 284 LEU A CA 1
ATOM 2188 C C . LEU A 1 284 ? 36.523 14.836 -30.192 1.00 91.25 284 LEU A C 1
ATOM 2190 O O . LEU A 1 284 ? 36.324 14.181 -31.206 1.00 91.25 284 LEU A O 1
ATOM 2194 N N . LYS A 1 285 ? 36.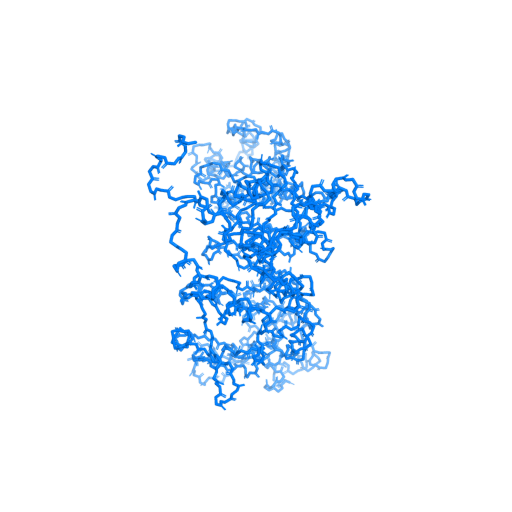591 16.178 -30.226 1.00 89.38 285 LYS A N 1
ATOM 2195 C CA . LYS A 1 285 ? 36.523 17.001 -31.457 1.00 89.38 285 LYS A CA 1
ATOM 2196 C C . LYS A 1 285 ? 35.329 16.676 -32.384 1.00 89.38 285 LYS A C 1
ATOM 2198 O O . LYS A 1 285 ? 35.446 16.734 -33.602 1.00 89.38 285 LYS A O 1
ATOM 2203 N N . LEU A 1 286 ? 34.150 16.428 -31.810 1.00 89.50 286 LEU A N 1
ATOM 2204 C CA . LEU A 1 286 ? 32.923 15.985 -32.506 1.00 89.50 286 LEU A CA 1
ATOM 2205 C C . LEU A 1 286 ? 32.179 17.080 -33.314 1.00 89.50 286 LEU A C 1
ATOM 2207 O O . LEU A 1 286 ? 30.974 16.971 -33.542 1.00 89.50 286 LEU A O 1
ATOM 2211 N N . GLY A 1 287 ? 32.838 18.185 -33.678 1.00 92.00 287 GLY A N 1
ATOM 2212 C CA . GLY A 1 287 ? 32.228 19.286 -34.438 1.00 92.00 287 GLY A CA 1
ATOM 2213 C C . GLY A 1 287 ? 30.909 19.820 -33.848 1.00 92.00 287 GLY A C 1
ATOM 2214 O O . GLY A 1 287 ? 30.800 20.076 -32.644 1.00 92.00 287 GLY A O 1
ATOM 2215 N N . MET A 1 288 ? 29.893 19.983 -34.703 1.00 91.00 288 MET A N 1
ATOM 2216 C CA . MET A 1 288 ? 28.566 20.495 -34.322 1.00 91.00 288 MET A CA 1
ATOM 2217 C C . MET A 1 288 ? 27.817 19.578 -33.346 1.00 91.00 288 MET A C 1
ATOM 2219 O O . MET A 1 288 ? 27.123 20.076 -32.456 1.00 91.00 288 MET A O 1
ATOM 2223 N N . THR A 1 289 ? 27.984 18.257 -33.457 1.00 92.06 289 THR A N 1
ATOM 2224 C CA . THR A 1 289 ? 27.403 17.293 -32.511 1.00 92.06 289 THR A CA 1
ATOM 2225 C C . THR A 1 289 ? 27.994 17.490 -31.115 1.00 92.06 289 THR A C 1
ATOM 2227 O O . THR A 1 289 ? 27.255 17.554 -30.133 1.00 92.06 289 THR A O 1
ATOM 2230 N N . GLY A 1 290 ? 29.308 17.723 -31.026 1.00 92.00 290 GLY A N 1
ATOM 2231 C CA . GLY A 1 290 ? 29.982 18.074 -29.773 1.00 92.00 290 GLY A CA 1
ATOM 2232 C C . GLY A 1 290 ? 29.478 19.383 -29.159 1.00 92.00 290 GLY A C 1
ATOM 2233 O O . GLY A 1 290 ? 29.278 19.458 -27.947 1.00 92.00 290 GLY A O 1
ATOM 2234 N N . ALA A 1 291 ? 29.210 20.406 -29.976 1.00 93.12 291 ALA A N 1
ATOM 2235 C CA . ALA A 1 291 ? 28.641 21.669 -29.500 1.00 93.12 291 ALA A CA 1
ATOM 2236 C C . ALA A 1 291 ? 27.219 21.493 -28.932 1.00 93.12 291 ALA A C 1
ATOM 2238 O O . ALA A 1 291 ? 26.914 22.030 -27.865 1.00 93.12 291 ALA A O 1
ATOM 2239 N N . ARG A 1 292 ? 26.368 20.697 -29.598 1.00 94.19 292 ARG A N 1
ATOM 2240 C CA . ARG A 1 292 ? 25.015 20.358 -29.115 1.00 94.19 292 ARG A CA 1
ATOM 2241 C C . ARG A 1 292 ? 25.058 19.568 -27.807 1.00 94.19 292 ARG A C 1
ATOM 2243 O O . ARG A 1 292 ? 24.316 19.890 -26.880 1.00 94.19 292 ARG A O 1
ATOM 2250 N N . LEU A 1 293 ? 25.960 18.592 -27.707 1.00 94.88 293 LEU A N 1
ATOM 2251 C CA . LEU A 1 293 ? 26.181 17.811 -26.491 1.00 94.88 293 LEU A CA 1
ATOM 2252 C C . LEU A 1 293 ? 26.610 18.709 -25.315 1.00 94.88 293 LEU A C 1
ATOM 2254 O O . LEU A 1 293 ? 26.023 18.650 -24.237 1.00 94.88 293 LEU A O 1
ATOM 2258 N N . LEU A 1 294 ? 27.570 19.616 -25.535 1.00 95.94 294 LEU A N 1
ATOM 2259 C CA . LEU A 1 294 ? 28.010 20.584 -24.521 1.00 95.94 294 LEU A CA 1
ATOM 2260 C C . LEU A 1 294 ? 26.898 21.552 -24.096 1.00 95.94 294 LEU A C 1
ATOM 2262 O O . LEU A 1 294 ? 26.814 21.885 -22.915 1.00 95.94 294 LEU A O 1
ATOM 2266 N N . ALA A 1 295 ? 26.041 21.987 -25.025 1.00 94.12 295 ALA A N 1
ATOM 2267 C CA . ALA A 1 295 ? 24.896 22.843 -24.716 1.00 94.12 295 ALA A CA 1
ATOM 2268 C C . ALA A 1 295 ? 23.854 22.127 -23.837 1.00 94.12 295 ALA A C 1
ATOM 2270 O O . ALA A 1 295 ? 23.298 22.735 -22.922 1.00 94.12 295 ALA A O 1
ATOM 2271 N N . ARG A 1 296 ? 23.626 20.825 -24.057 1.00 94.94 296 ARG A N 1
ATOM 2272 C CA . ARG A 1 296 ? 22.761 19.987 -23.203 1.00 94.94 296 ARG A CA 1
ATOM 2273 C C . ARG A 1 296 ? 23.351 19.767 -21.807 1.00 94.94 296 ARG A C 1
ATOM 2275 O O . ARG A 1 296 ? 22.602 19.684 -20.840 1.00 94.94 296 ARG A O 1
ATOM 2282 N N . MET A 1 297 ? 24.680 19.751 -21.690 1.00 95.38 297 MET A N 1
ATOM 2283 C CA . MET A 1 297 ? 25.406 19.691 -20.414 1.00 95.38 297 MET A CA 1
ATOM 2284 C C . MET A 1 297 ? 25.561 21.059 -19.718 1.00 95.38 297 MET A C 1
ATOM 2286 O O . MET A 1 297 ? 26.198 21.134 -18.663 1.00 95.38 297 MET A O 1
ATOM 2290 N N . ASP A 1 298 ? 25.053 22.160 -20.285 1.00 92.50 298 ASP A N 1
ATOM 2291 C CA . ASP A 1 298 ? 25.127 23.483 -19.655 1.00 92.50 298 ASP A CA 1
ATOM 2292 C C . ASP A 1 298 ? 24.161 23.552 -18.464 1.00 92.50 298 ASP A C 1
ATOM 2294 O O . ASP A 1 298 ? 22.979 23.245 -18.581 1.00 92.50 298 ASP A O 1
ATOM 2298 N N . ARG A 1 299 ? 24.635 24.037 -17.312 1.00 89.00 299 ARG A N 1
ATOM 2299 C CA . ARG A 1 299 ? 23.820 24.235 -16.099 1.00 89.00 299 ARG A CA 1
ATOM 2300 C C . ARG A 1 299 ? 22.601 25.151 -16.290 1.00 89.00 299 ARG A C 1
ATOM 2302 O O . ARG A 1 299 ? 21.726 25.183 -15.429 1.00 89.00 299 ARG A O 1
ATOM 2309 N N . ARG A 1 300 ? 22.587 25.960 -17.354 1.00 90.62 300 ARG A N 1
ATOM 2310 C CA . ARG A 1 300 ? 21.469 26.832 -17.738 1.00 90.62 300 ARG A CA 1
ATOM 2311 C C . ARG A 1 300 ? 20.363 26.074 -18.473 1.00 90.62 300 ARG A C 1
ATOM 2313 O O . ARG A 1 300 ? 19.271 26.616 -18.600 1.00 90.62 300 ARG A O 1
ATOM 2320 N N . ASN A 1 301 ? 20.621 24.849 -18.931 1.00 94.00 301 ASN A N 1
ATOM 2321 C CA . ASN A 1 301 ? 19.599 23.981 -19.497 1.00 94.00 301 ASN A CA 1
ATOM 2322 C C . ASN A 1 301 ? 18.539 23.660 -18.423 1.00 94.00 301 ASN A C 1
ATOM 2324 O O . ASN A 1 301 ? 18.862 23.174 -17.335 1.00 94.00 301 ASN A O 1
ATOM 2328 N N . ALA A 1 302 ? 17.275 23.974 -18.719 1.00 93.81 302 ALA A N 1
ATOM 2329 C CA . ALA A 1 302 ? 16.176 23.860 -17.764 1.00 93.81 302 ALA A CA 1
ATOM 2330 C C . ALA A 1 302 ? 15.874 22.402 -17.379 1.00 93.81 302 ALA A C 1
ATOM 2332 O O . ALA A 1 302 ? 15.643 22.124 -16.199 1.00 93.81 302 ALA A O 1
ATOM 2333 N N . ASP A 1 303 ? 15.939 21.473 -18.337 1.00 94.50 303 ASP A N 1
ATOM 2334 C CA . ASP A 1 303 ? 15.700 20.047 -18.100 1.00 94.50 303 ASP A CA 1
ATOM 2335 C C . ASP A 1 303 ? 16.811 19.429 -17.252 1.00 94.50 303 ASP A C 1
ATOM 2337 O O . ASP A 1 303 ? 16.522 18.747 -16.265 1.00 94.50 303 ASP A O 1
ATOM 2341 N N . LEU A 1 304 ? 18.076 19.750 -17.552 1.00 95.44 304 LEU A N 1
ATOM 2342 C CA . LEU A 1 304 ? 19.208 19.321 -16.731 1.00 95.44 304 LEU A CA 1
ATOM 2343 C C . LEU A 1 304 ? 19.083 19.873 -15.309 1.00 95.44 304 LEU A C 1
ATOM 2345 O O . LEU A 1 304 ? 19.224 19.132 -14.339 1.00 95.44 304 LEU A O 1
ATOM 2349 N N . LYS A 1 305 ? 18.769 21.166 -15.162 1.00 94.69 305 LYS A N 1
ATOM 2350 C CA . LYS A 1 305 ? 18.558 21.786 -13.847 1.00 94.69 305 LYS A CA 1
ATOM 2351 C C . LYS A 1 305 ? 17.447 21.079 -13.069 1.00 94.69 305 LYS A C 1
ATOM 2353 O O . LYS A 1 305 ? 17.607 20.856 -11.867 1.00 94.69 305 LYS A O 1
ATOM 2358 N N . ARG A 1 306 ? 16.338 20.720 -13.725 1.00 94.31 306 ARG A N 1
ATOM 2359 C CA . ARG A 1 306 ? 15.233 19.975 -13.108 1.00 94.31 306 ARG A CA 1
ATOM 2360 C C . ARG A 1 306 ? 15.701 18.606 -12.615 1.00 94.31 306 ARG A C 1
ATOM 2362 O O . ARG A 1 306 ? 15.502 18.330 -11.436 1.00 94.31 306 ARG A O 1
ATOM 2369 N N . LEU A 1 307 ? 16.357 17.814 -13.468 1.00 95.31 307 LEU A N 1
ATOM 2370 C CA . LEU A 1 307 ? 16.846 16.470 -13.131 1.00 95.31 307 LEU A CA 1
ATOM 2371 C C . LEU A 1 307 ? 17.885 16.492 -12.006 1.00 95.31 307 LEU A C 1
ATOM 2373 O O . LEU A 1 307 ? 17.775 15.729 -11.051 1.00 95.31 307 LEU A O 1
ATOM 2377 N N . VAL A 1 308 ? 18.839 17.424 -12.056 1.00 95.00 308 VAL A N 1
ATOM 2378 C CA . VAL A 1 308 ? 19.832 17.592 -10.985 1.00 95.00 308 VAL A CA 1
ATOM 2379 C C . VAL A 1 308 ? 19.146 17.982 -9.679 1.00 95.00 308 VAL A C 1
ATOM 2381 O O . VAL A 1 308 ? 19.482 17.447 -8.631 1.00 95.00 308 VAL A O 1
ATOM 2384 N N . THR A 1 309 ? 18.149 18.870 -9.715 1.00 94.12 309 THR A N 1
ATOM 2385 C CA . THR A 1 309 ? 17.391 19.214 -8.501 1.00 94.12 309 THR A CA 1
ATOM 2386 C C . THR A 1 309 ? 16.645 17.993 -7.956 1.00 94.12 309 THR A C 1
ATOM 2388 O O . THR A 1 309 ? 16.669 17.776 -6.752 1.00 94.12 309 THR A O 1
ATOM 2391 N N . THR A 1 310 ? 16.050 17.160 -8.818 1.00 94.12 310 THR A N 1
ATOM 2392 C CA . THR A 1 310 ? 15.412 15.897 -8.410 1.00 94.12 310 THR A CA 1
ATOM 2393 C C . THR A 1 310 ? 16.408 14.9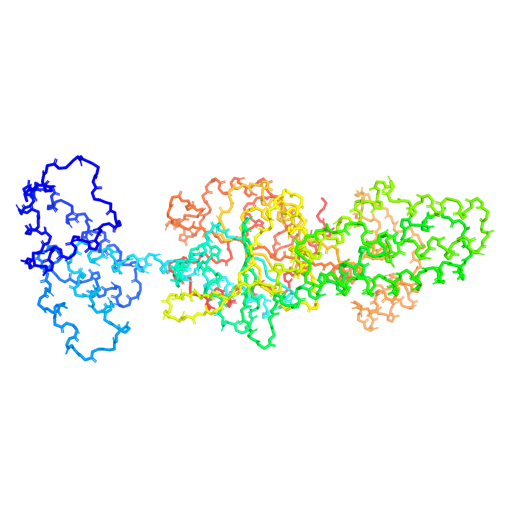38 -7.751 1.00 94.12 310 THR A C 1
ATOM 2395 O O . THR A 1 310 ? 16.079 14.348 -6.728 1.00 94.12 310 THR A O 1
ATOM 2398 N N . LEU A 1 311 ? 17.640 14.837 -8.262 1.00 95.00 311 LEU A N 1
ATOM 2399 C CA . LEU A 1 311 ? 18.708 14.044 -7.637 1.00 95.00 311 LEU A CA 1
ATOM 2400 C C . LEU A 1 311 ? 19.010 14.515 -6.203 1.00 95.00 311 LEU A C 1
ATOM 2402 O O . LEU A 1 311 ? 19.115 13.702 -5.287 1.00 95.00 311 LEU A O 1
ATOM 2406 N N . PHE A 1 312 ? 19.108 15.830 -5.988 1.00 94.69 312 PHE A N 1
ATOM 2407 C CA . PHE A 1 312 ? 19.309 16.392 -4.648 1.00 94.69 312 PHE A CA 1
ATOM 2408 C C . PHE A 1 312 ? 18.081 16.228 -3.744 1.00 94.69 312 PHE A C 1
ATOM 2410 O O . PHE A 1 312 ? 18.245 15.982 -2.551 1.00 94.69 312 PHE A O 1
ATOM 2417 N N . ASP A 1 313 ? 16.869 16.357 -4.286 1.00 94.62 313 ASP A N 1
ATOM 2418 C CA . ASP A 1 313 ? 15.642 16.117 -3.528 1.00 94.62 313 ASP A CA 1
ATOM 2419 C C . ASP A 1 313 ? 15.590 14.665 -3.037 1.00 94.62 313 ASP A C 1
ATOM 2421 O O . ASP A 1 313 ? 15.339 14.452 -1.856 1.00 94.62 313 ASP A O 1
ATOM 2425 N N . TYR A 1 314 ? 15.907 13.681 -3.887 1.00 95.25 314 TYR A N 1
ATOM 2426 C CA . TYR A 1 314 ? 15.989 12.276 -3.477 1.00 95.25 314 TYR A CA 1
ATOM 2427 C C . TYR A 1 314 ? 17.041 12.036 -2.396 1.00 95.25 314 TYR A C 1
ATOM 2429 O O . TYR A 1 314 ? 16.748 11.352 -1.421 1.00 95.25 314 TYR A O 1
ATOM 2437 N N . SER A 1 315 ? 18.222 12.648 -2.507 1.00 94.25 315 SER A N 1
ATOM 2438 C CA . SER A 1 315 ? 19.242 12.568 -1.454 1.00 94.25 315 SER A CA 1
ATOM 2439 C C . SER A 1 315 ? 18.720 13.088 -0.109 1.00 94.25 315 SER A C 1
ATOM 2441 O O . SER A 1 315 ? 18.904 12.427 0.911 1.00 94.25 315 SER A O 1
ATOM 2443 N N . LEU A 1 316 ? 18.006 14.220 -0.102 1.00 93.94 316 LEU A N 1
ATOM 2444 C CA . LEU A 1 316 ? 17.385 14.753 1.114 1.00 93.94 316 LEU A CA 1
ATOM 2445 C C . LEU A 1 316 ? 16.304 13.813 1.659 1.00 93.94 316 LEU A C 1
ATOM 2447 O O . LEU A 1 316 ? 16.249 13.596 2.865 1.00 93.94 316 LEU A O 1
ATOM 2451 N N . LEU A 1 317 ? 15.468 13.225 0.797 1.00 94.75 317 LEU A N 1
ATOM 2452 C CA . LEU A 1 317 ? 14.481 12.229 1.229 1.00 94.75 317 LEU A CA 1
ATOM 2453 C C . LEU A 1 317 ? 15.161 10.995 1.837 1.00 94.75 317 LEU A C 1
ATOM 2455 O O . LEU A 1 317 ? 14.739 10.542 2.894 1.00 94.75 317 LEU A O 1
ATOM 2459 N N . ALA A 1 318 ? 16.244 10.494 1.239 1.00 95.31 318 ALA A N 1
ATOM 2460 C CA . ALA A 1 318 ? 17.001 9.364 1.775 1.00 95.31 318 ALA A CA 1
ATOM 2461 C C . ALA A 1 318 ? 17.580 9.645 3.173 1.00 95.31 318 ALA A C 1
ATOM 2463 O O . ALA A 1 318 ? 17.731 8.716 3.965 1.00 95.31 318 ALA A O 1
ATOM 2464 N N . VAL A 1 319 ? 17.895 10.906 3.498 1.00 93.00 319 VAL A N 1
ATOM 2465 C CA . VAL A 1 319 ? 18.290 11.307 4.862 1.00 93.00 319 VAL A CA 1
ATOM 2466 C C . VAL A 1 319 ? 17.122 11.155 5.839 1.00 93.00 319 VAL A C 1
ATOM 2468 O O . VAL A 1 319 ? 17.308 10.548 6.885 1.00 93.00 319 VAL A O 1
ATOM 2471 N N . HIS A 1 320 ? 15.905 11.591 5.481 1.00 93.31 320 HIS A N 1
ATOM 2472 C CA . HIS A 1 320 ? 14.718 11.409 6.336 1.00 93.31 320 HIS A CA 1
ATOM 2473 C C . HIS A 1 320 ? 14.449 9.935 6.690 1.00 93.31 320 HIS A C 1
ATOM 2475 O O . HIS A 1 320 ? 13.981 9.651 7.789 1.00 93.31 320 HIS A O 1
ATOM 2481 N N . PHE A 1 321 ? 14.735 9.003 5.775 1.00 95.62 321 PHE A N 1
ATOM 2482 C CA . PHE A 1 321 ? 14.592 7.566 6.027 1.00 95.62 321 PHE A CA 1
ATOM 2483 C C . PHE A 1 321 ? 15.725 6.990 6.891 1.00 95.62 321 PHE A C 1
ATOM 2485 O O . PHE A 1 321 ? 15.466 6.170 7.771 1.00 95.62 321 PHE A O 1
ATOM 2492 N N . ARG A 1 322 ? 16.974 7.429 6.687 1.00 93.19 322 ARG A N 1
ATOM 2493 C CA . ARG A 1 322 ? 18.107 7.007 7.534 1.00 93.19 322 ARG A CA 1
ATOM 2494 C C . ARG A 1 322 ? 18.008 7.528 8.958 1.00 93.19 322 ARG A C 1
ATOM 2496 O O . ARG A 1 322 ? 18.374 6.825 9.889 1.00 93.19 322 ARG A O 1
ATOM 2503 N N . GLU A 1 323 ? 17.483 8.734 9.119 1.00 92.06 323 GLU A N 1
ATOM 2504 C CA . GLU A 1 323 ? 17.289 9.391 10.413 1.00 92.06 323 GLU A CA 1
ATOM 2505 C C . GLU A 1 323 ? 15.882 9.149 10.979 1.00 92.06 323 GLU A C 1
ATOM 2507 O O . GLU A 1 323 ? 15.398 9.923 11.808 1.00 92.06 323 GLU A O 1
ATOM 2512 N N . ALA A 1 324 ? 15.201 8.091 10.520 1.00 95.31 324 ALA A N 1
ATOM 2513 C CA . ALA A 1 324 ? 13.877 7.736 11.006 1.00 95.31 324 ALA A CA 1
ATOM 2514 C C . ALA A 1 324 ? 13.900 7.526 12.526 1.00 95.31 324 ALA A C 1
ATOM 2516 O O . ALA A 1 324 ? 14.758 6.828 13.070 1.00 95.31 324 ALA A O 1
ATOM 2517 N N . HIS A 1 325 ? 12.940 8.134 13.217 1.00 95.00 325 HIS A N 1
ATOM 2518 C CA . HIS A 1 325 ? 12.873 8.080 14.670 1.00 95.00 325 HIS A CA 1
ATOM 2519 C C . HIS A 1 325 ? 12.226 6.772 15.123 1.00 95.00 325 HIS A C 1
ATOM 2521 O O . HIS A 1 325 ? 11.162 6.421 14.619 1.00 95.00 325 HIS A O 1
ATOM 2527 N N . VAL A 1 326 ? 12.828 6.072 16.084 1.00 95.69 326 VAL A N 1
ATOM 2528 C CA . VAL A 1 326 ? 12.196 4.908 16.717 1.00 95.69 326 VAL A CA 1
ATOM 2529 C C . VAL A 1 326 ? 11.264 5.400 17.820 1.00 95.69 326 VAL A C 1
ATOM 2531 O O . VAL A 1 326 ? 11.696 6.090 18.740 1.00 95.69 326 VAL A O 1
ATOM 2534 N N . ALA A 1 327 ? 9.988 5.049 17.713 1.00 95.25 327 ALA A N 1
ATOM 2535 C CA . ALA A 1 327 ? 8.954 5.320 18.702 1.00 95.25 327 ALA A CA 1
ATOM 2536 C C . ALA A 1 327 ? 8.285 4.009 19.137 1.00 95.25 327 ALA A C 1
ATOM 2538 O O . ALA A 1 327 ? 8.556 2.952 18.571 1.00 95.25 327 ALA A O 1
ATOM 2539 N N . ALA A 1 328 ? 7.398 4.072 20.131 1.00 92.81 328 ALA A N 1
ATOM 2540 C CA . ALA A 1 328 ? 6.648 2.914 20.609 1.00 92.81 328 ALA A CA 1
ATOM 2541 C C . ALA A 1 328 ? 5.143 3.195 20.652 1.00 92.81 328 ALA A C 1
ATOM 2543 O O . ALA A 1 328 ? 4.712 4.293 21.009 1.00 92.81 328 ALA A O 1
ATOM 2544 N N . ALA A 1 329 ? 4.355 2.188 20.286 1.00 89.94 329 ALA A N 1
ATOM 2545 C CA . ALA A 1 329 ? 2.903 2.180 20.404 1.00 89.94 329 ALA A CA 1
ATOM 2546 C C . ALA A 1 329 ? 2.475 1.024 21.311 1.00 89.94 329 ALA A C 1
ATOM 2548 O O . ALA A 1 329 ? 3.118 -0.030 21.347 1.00 89.94 329 ALA A O 1
ATOM 2549 N N . GLU A 1 330 ? 1.398 1.232 22.059 1.00 83.31 330 GLU A N 1
ATOM 2550 C CA . GLU A 1 330 ? 0.762 0.196 22.862 1.00 83.31 330 GLU A CA 1
ATOM 2551 C C . GLU A 1 330 ? -0.441 -0.366 22.100 1.00 83.31 330 GLU A C 1
ATOM 2553 O O . GLU A 1 330 ? -1.317 0.373 21.645 1.00 83.31 330 GLU A O 1
ATOM 2558 N N . GLN A 1 331 ? -0.452 -1.685 21.935 1.00 83.50 331 GLN A N 1
ATOM 2559 C CA . GLN A 1 331 ? -1.576 -2.436 21.390 1.00 83.50 331 GLN A CA 1
ATOM 2560 C C . GLN A 1 331 ? -2.688 -2.554 22.433 1.00 83.50 331 GLN A C 1
ATOM 2562 O O . GLN A 1 331 ? -2.451 -2.441 23.637 1.00 83.50 331 GLN A O 1
ATOM 2567 N N . VAL A 1 332 ? -3.903 -2.885 22.002 1.00 71.00 332 VAL A N 1
ATOM 2568 C CA . VAL A 1 332 ? -5.036 -3.120 22.915 1.00 71.00 332 VAL A CA 1
ATOM 2569 C C . VAL A 1 332 ? -4.796 -4.314 23.846 1.00 71.00 332 VAL A C 1
ATOM 2571 O O . VAL A 1 332 ? -5.340 -4.369 24.950 1.00 71.00 332 VAL A O 1
ATOM 2574 N N . SER A 1 333 ? -3.938 -5.252 23.441 1.00 71.56 333 SER A N 1
ATOM 2575 C CA . SER A 1 333 ? -3.451 -6.344 24.292 1.00 71.56 333 SER A CA 1
ATOM 2576 C C . SER A 1 333 ? -2.574 -5.871 25.466 1.00 71.56 333 SER A C 1
ATOM 2578 O O . SER A 1 333 ? -2.299 -6.658 26.370 1.00 71.56 333 SER A O 1
ATOM 2580 N N . GLY A 1 334 ? -2.121 -4.612 25.453 1.00 73.12 334 GLY A N 1
ATOM 2581 C CA . GLY A 1 334 ? -1.114 -4.054 26.357 1.00 73.12 334 GLY A CA 1
ATOM 2582 C C . GLY A 1 334 ? 0.327 -4.298 25.894 1.00 73.12 334 GLY A C 1
ATOM 2583 O O . GLY A 1 334 ? 1.270 -3.823 26.529 1.00 73.12 334 GLY A O 1
ATOM 2584 N N . ALA A 1 335 ? 0.532 -5.032 24.794 1.00 80.31 335 ALA A N 1
ATOM 2585 C CA . ALA A 1 335 ? 1.862 -5.237 24.239 1.00 80.31 335 ALA A CA 1
ATOM 2586 C C . ALA A 1 335 ? 2.405 -3.929 23.653 1.00 80.31 335 ALA A C 1
ATOM 2588 O O . ALA A 1 335 ? 1.744 -3.255 22.865 1.00 80.31 335 ALA A O 1
ATOM 2589 N N . ARG A 1 336 ? 3.641 -3.587 24.017 1.00 90.31 336 ARG A N 1
ATOM 2590 C CA . ARG A 1 336 ? 4.344 -2.428 23.465 1.00 90.31 336 ARG A CA 1
ATOM 2591 C C . ARG A 1 336 ? 5.217 -2.862 22.310 1.00 90.31 336 ARG A C 1
ATOM 2593 O O . ARG A 1 336 ? 6.004 -3.799 22.449 1.00 90.31 336 ARG A O 1
ATOM 2600 N N . ARG A 1 337 ? 5.080 -2.176 21.181 1.00 93.31 337 ARG A N 1
ATOM 2601 C CA . ARG A 1 337 ? 5.846 -2.450 19.970 1.00 93.31 337 ARG A CA 1
ATOM 2602 C C . ARG A 1 337 ? 6.521 -1.186 19.481 1.00 93.31 337 ARG A C 1
ATOM 2604 O O . ARG A 1 337 ? 5.910 -0.120 19.425 1.00 93.31 337 ARG A O 1
ATOM 2611 N N . GLU A 1 338 ? 7.791 -1.333 19.144 1.00 95.62 338 GLU A N 1
ATOM 2612 C CA . GLU A 1 338 ? 8.572 -0.273 18.530 1.00 95.62 338 GLU A CA 1
ATOM 2613 C C . GLU A 1 338 ? 8.279 -0.196 17.029 1.00 95.62 338 GLU A C 1
ATOM 2615 O O . GLU A 1 338 ? 7.950 -1.191 16.380 1.00 95.62 338 GLU A O 1
ATOM 2620 N N . PHE A 1 339 ? 8.385 1.007 16.480 1.00 96.81 339 PHE A N 1
ATOM 2621 C CA . PHE A 1 339 ? 8.182 1.295 15.068 1.00 96.81 339 PHE A CA 1
ATOM 2622 C C . PHE A 1 339 ? 9.021 2.507 14.655 1.00 96.81 339 PHE A C 1
ATOM 2624 O O . PHE A 1 339 ? 9.433 3.305 15.497 1.00 96.81 339 PHE A O 1
ATOM 2631 N N . GLN A 1 340 ? 9.273 2.663 13.357 1.00 97.12 340 GLN A N 1
ATOM 2632 C CA . GLN A 1 340 ? 10.008 3.812 12.827 1.00 97.12 340 GLN A CA 1
ATOM 2633 C C . GLN A 1 340 ? 9.057 4.865 12.265 1.00 97.12 340 GLN A C 1
ATOM 2635 O O . GLN A 1 340 ? 8.121 4.542 11.535 1.00 97.12 340 GLN A O 1
ATOM 2640 N N . VAL A 1 341 ? 9.332 6.133 12.561 1.00 96.56 341 VAL A N 1
ATOM 2641 C CA . VAL A 1 341 ? 8.609 7.297 12.050 1.00 96.56 341 VAL A CA 1
ATOM 2642 C C . VAL A 1 341 ? 9.486 8.073 11.081 1.00 96.56 341 VAL A C 1
ATOM 2644 O O . VAL A 1 341 ? 10.572 8.537 11.431 1.00 96.56 341 VAL A O 1
ATOM 2647 N N . VAL A 1 342 ? 8.958 8.301 9.882 1.00 96.06 342 VAL A N 1
ATOM 2648 C CA . VAL A 1 342 ? 9.532 9.205 8.884 1.00 96.06 342 VAL A CA 1
ATOM 2649 C C . VAL A 1 342 ? 8.612 10.409 8.739 1.00 96.06 342 VAL A C 1
ATOM 2651 O O . VAL A 1 342 ? 7.447 10.289 8.360 1.00 96.06 342 VAL A O 1
ATOM 2654 N N . THR A 1 343 ? 9.123 11.598 9.048 1.00 92.25 343 THR A N 1
ATOM 2655 C CA . THR A 1 343 ? 8.356 12.840 8.894 1.00 92.25 343 THR A CA 1
ATOM 2656 C C . THR A 1 343 ? 8.304 13.272 7.431 1.00 92.25 343 THR A C 1
ATOM 2658 O O . THR A 1 343 ? 9.285 13.144 6.697 1.00 92.25 343 THR A O 1
ATOM 2661 N N . MET A 1 344 ? 7.160 13.804 6.990 1.00 88.81 344 MET A N 1
ATOM 2662 C CA . MET A 1 344 ? 7.046 14.329 5.629 1.00 88.81 344 MET A CA 1
ATOM 2663 C C . MET A 1 344 ? 7.918 15.579 5.450 1.00 88.81 344 MET A C 1
ATOM 2665 O O . MET A 1 344 ? 7.969 16.438 6.337 1.00 88.81 344 MET A O 1
ATOM 2669 N N . PRO A 1 345 ? 8.560 15.738 4.282 1.00 88.56 345 PRO A N 1
ATOM 2670 C CA . PRO A 1 345 ? 9.392 16.895 4.001 1.00 88.56 345 PRO A CA 1
ATOM 2671 C C . PRO A 1 345 ? 8.546 18.168 3.881 1.00 88.56 345 PRO A C 1
ATOM 2673 O O . PRO A 1 345 ? 7.404 18.159 3.411 1.00 88.56 345 PRO A O 1
ATOM 2676 N N . SER A 1 346 ? 9.147 19.304 4.231 1.00 82.44 346 SER A N 1
ATOM 2677 C CA . SER A 1 346 ? 8.548 20.615 3.986 1.00 82.44 346 SER A CA 1
ATOM 2678 C C . SER A 1 346 ? 8.654 21.021 2.508 1.00 82.44 346 SER A C 1
ATOM 2680 O O . SER A 1 346 ? 9.647 20.738 1.822 1.00 82.44 346 SER A O 1
ATOM 2682 N N . GLY A 1 347 ? 7.632 21.743 2.036 1.00 84.75 347 GLY A N 1
ATOM 2683 C CA . GLY A 1 347 ? 7.534 22.280 0.677 1.00 84.75 347 GLY A CA 1
ATOM 2684 C C . GLY A 1 347 ? 6.775 21.369 -0.293 1.00 84.75 347 GLY A C 1
ATOM 2685 O O . GLY A 1 347 ? 6.999 20.161 -0.343 1.00 84.75 347 GLY A O 1
ATOM 2686 N N . ALA A 1 348 ? 5.901 21.970 -1.108 1.00 84.75 348 ALA A N 1
ATOM 2687 C CA . ALA A 1 348 ? 4.979 21.253 -1.996 1.00 84.75 348 ALA A CA 1
ATOM 2688 C C . ALA A 1 348 ? 5.684 20.259 -2.936 1.00 84.75 348 ALA A C 1
ATOM 2690 O O . ALA A 1 348 ? 5.238 19.128 -3.093 1.00 84.75 348 ALA A O 1
ATOM 2691 N N . ARG A 1 349 ? 6.830 20.653 -3.504 1.00 87.88 349 ARG A N 1
ATOM 2692 C CA . ARG A 1 349 ? 7.602 19.827 -4.443 1.00 87.88 349 ARG A CA 1
ATOM 2693 C C . ARG A 1 349 ? 8.124 18.531 -3.814 1.00 87.88 349 ARG A C 1
ATOM 2695 O O . ARG A 1 349 ? 7.924 17.465 -4.381 1.00 87.88 349 ARG A O 1
ATOM 2702 N N . ARG A 1 350 ? 8.802 18.607 -2.663 1.00 89.19 350 ARG A N 1
ATOM 2703 C CA . ARG A 1 350 ? 9.356 17.410 -2.003 1.00 89.19 350 ARG A CA 1
ATOM 2704 C C . ARG A 1 350 ? 8.263 16.541 -1.404 1.00 89.19 350 ARG A C 1
ATOM 2706 O O . ARG A 1 350 ? 8.397 15.327 -1.419 1.00 89.19 350 ARG A O 1
ATOM 2713 N N . LYS A 1 351 ? 7.176 17.153 -0.928 1.00 87.56 351 LYS A N 1
ATOM 2714 C CA . LYS A 1 351 ? 5.995 16.420 -0.468 1.00 87.56 351 LYS A CA 1
ATOM 2715 C C . LYS A 1 351 ? 5.371 15.608 -1.607 1.00 87.56 351 LYS A C 1
ATOM 2717 O O . LYS A 1 351 ? 5.134 14.422 -1.428 1.00 87.56 351 LYS A O 1
ATOM 2722 N N . GLN A 1 352 ? 5.223 16.202 -2.794 1.00 86.94 352 GLN A N 1
ATOM 2723 C CA . GLN A 1 352 ? 4.786 15.470 -3.986 1.00 86.94 352 GLN A CA 1
ATOM 2724 C C . GLN A 1 352 ? 5.761 14.346 -4.357 1.00 86.94 352 GLN A C 1
ATOM 2726 O O . GLN A 1 352 ? 5.333 13.221 -4.583 1.00 86.94 352 GLN A O 1
ATOM 2731 N N . LEU A 1 353 ? 7.071 14.618 -4.344 1.00 89.88 353 LEU A N 1
ATOM 2732 C CA . LEU A 1 353 ? 8.080 13.596 -4.632 1.00 89.88 353 LEU A CA 1
ATOM 2733 C C . LEU A 1 353 ? 8.034 12.430 -3.630 1.00 89.88 353 LEU A C 1
ATOM 2735 O O . LEU A 1 353 ? 8.233 11.287 -4.022 1.00 89.88 353 LEU A O 1
ATOM 2739 N N . MET A 1 354 ? 7.749 12.704 -2.354 1.00 89.81 354 MET A N 1
ATOM 2740 C CA . MET A 1 354 ? 7.570 11.683 -1.318 1.00 89.81 354 MET A CA 1
ATOM 2741 C C . MET A 1 354 ? 6.305 10.836 -1.553 1.00 89.81 354 MET A C 1
ATOM 2743 O O . MET A 1 354 ? 6.318 9.624 -1.333 1.00 89.81 354 MET A O 1
ATOM 2747 N N . TYR A 1 355 ? 5.223 11.436 -2.058 1.00 86.00 355 TYR A N 1
ATOM 2748 C CA . TYR A 1 355 ? 4.031 10.693 -2.476 1.00 86.00 355 TYR A CA 1
ATOM 2749 C C . TYR A 1 355 ? 4.315 9.773 -3.667 1.00 86.00 355 TYR A C 1
ATOM 2751 O O . TYR A 1 355 ? 3.975 8.592 -3.618 1.00 86.00 355 TYR A O 1
ATOM 2759 N N . ASP A 1 356 ? 5.020 10.263 -4.686 1.00 86.25 356 ASP A N 1
ATOM 2760 C CA . ASP A 1 356 ? 5.425 9.445 -5.838 1.00 86.25 356 ASP A CA 1
ATOM 2761 C C . ASP A 1 356 ? 6.426 8.344 -5.431 1.00 86.25 356 ASP A C 1
ATOM 2763 O O . ASP A 1 356 ? 6.422 7.230 -5.963 1.00 86.25 356 ASP A O 1
ATOM 2767 N N . LEU A 1 357 ? 7.290 8.634 -4.453 1.00 90.69 357 LEU A N 1
ATOM 2768 C CA . LEU A 1 357 ? 8.206 7.662 -3.862 1.00 90.69 357 LEU A CA 1
ATOM 2769 C C . LEU A 1 357 ? 7.450 6.563 -3.107 1.00 90.69 357 LEU A C 1
ATOM 2771 O O . LEU A 1 357 ? 7.871 5.413 -3.150 1.00 90.69 357 LEU A O 1
ATOM 2775 N N . THR A 1 358 ? 6.313 6.878 -2.484 1.00 88.44 358 THR A N 1
ATOM 2776 C CA . THR A 1 358 ? 5.492 5.887 -1.773 1.00 88.44 358 THR A CA 1
ATOM 2777 C C . THR A 1 358 ? 5.045 4.762 -2.704 1.00 88.44 358 THR A C 1
ATOM 2779 O O . THR A 1 358 ? 5.167 3.598 -2.342 1.00 88.44 358 THR A O 1
ATOM 2782 N N . SER A 1 359 ? 4.588 5.061 -3.930 1.00 86.12 359 SER A N 1
ATOM 2783 C CA . SER A 1 359 ? 4.260 3.996 -4.899 1.00 86.12 359 SER A CA 1
ATOM 2784 C C . SER A 1 359 ? 5.487 3.192 -5.314 1.00 86.12 359 SER A C 1
ATOM 2786 O O . SER A 1 359 ? 5.410 1.974 -5.407 1.00 86.12 359 SER A O 1
ATOM 2788 N N . ARG A 1 360 ? 6.635 3.853 -5.502 1.00 90.75 360 ARG A N 1
ATOM 2789 C CA . ARG A 1 360 ? 7.887 3.177 -5.877 1.00 90.75 360 ARG A CA 1
ATOM 2790 C C . ARG A 1 360 ? 8.386 2.233 -4.782 1.00 90.75 360 ARG A C 1
ATOM 2792 O O . ARG A 1 360 ? 8.865 1.160 -5.115 1.00 90.75 360 ARG A O 1
ATOM 2799 N N . ILE A 1 361 ? 8.253 2.614 -3.509 1.00 92.38 361 ILE A N 1
ATOM 2800 C CA . ILE A 1 361 ? 8.597 1.767 -2.357 1.00 92.38 361 ILE A CA 1
ATOM 2801 C C . ILE A 1 361 ? 7.732 0.506 -2.352 1.00 92.38 361 ILE A C 1
ATOM 2803 O O . ILE A 1 361 ? 8.244 -0.596 -2.214 1.00 92.38 361 ILE A O 1
ATOM 2807 N N . VAL A 1 362 ? 6.424 0.678 -2.536 1.00 89.62 362 VAL A N 1
ATOM 2808 C CA . VAL A 1 362 ? 5.450 -0.420 -2.506 1.00 89.62 362 VAL A CA 1
ATOM 2809 C C . VAL A 1 362 ? 5.595 -1.363 -3.707 1.00 89.62 362 VAL A C 1
ATOM 2811 O O . VAL A 1 362 ? 5.332 -2.558 -3.594 1.00 89.62 362 VAL A O 1
ATOM 2814 N N . ASP A 1 363 ? 6.039 -0.846 -4.852 1.00 89.19 363 ASP A N 1
ATOM 2815 C CA . ASP A 1 363 ? 6.257 -1.643 -6.061 1.00 89.19 363 ASP A CA 1
ATOM 2816 C C . ASP A 1 363 ? 7.629 -2.336 -6.108 1.00 89.19 363 ASP A C 1
ATOM 2818 O O . ASP A 1 363 ? 7.824 -3.267 -6.896 1.00 89.19 363 ASP A O 1
ATOM 2822 N N . ALA A 1 364 ? 8.585 -1.913 -5.276 1.00 91.44 364 ALA A N 1
ATOM 2823 C CA . ALA A 1 364 ? 9.950 -2.423 -5.300 1.00 91.44 364 ALA A CA 1
ATOM 2824 C C . ALA A 1 364 ? 10.039 -3.848 -4.737 1.00 91.44 364 ALA A C 1
ATOM 2826 O O . ALA A 1 364 ? 9.773 -4.093 -3.565 1.00 91.44 364 ALA A O 1
ATOM 2827 N N . ALA A 1 365 ? 10.488 -4.794 -5.566 1.00 87.44 365 ALA A N 1
ATOM 2828 C CA . ALA A 1 365 ? 10.642 -6.192 -5.163 1.00 87.44 365 ALA A CA 1
ATOM 2829 C C . ALA A 1 365 ? 11.755 -6.438 -4.147 1.00 87.44 365 ALA A C 1
ATOM 2831 O O . ALA A 1 365 ? 11.685 -7.394 -3.380 1.00 87.44 365 ALA A O 1
ATOM 2832 N N . GLU A 1 366 ? 12.769 -5.580 -4.153 1.00 91.31 366 GLU A N 1
ATOM 2833 C CA . GLU A 1 366 ? 13.879 -5.613 -3.207 1.00 91.31 366 GLU A CA 1
ATOM 2834 C C . GLU A 1 366 ? 13.531 -5.033 -1.833 1.00 91.31 366 GLU A C 1
ATOM 2836 O O . GLU A 1 366 ? 14.365 -5.105 -0.934 1.00 91.31 366 GLU A O 1
ATOM 2841 N N . LEU A 1 367 ? 12.338 -4.458 -1.647 1.00 94.69 367 LEU A N 1
ATOM 2842 C CA . LEU A 1 367 ? 11.878 -3.968 -0.352 1.00 94.69 367 LEU A CA 1
ATOM 2843 C C . LEU A 1 367 ? 10.878 -4.960 0.262 1.00 94.69 367 LEU A C 1
ATOM 2845 O O . LEU A 1 367 ? 10.019 -5.483 -0.443 1.00 94.69 367 LEU A O 1
ATOM 2849 N N . PRO A 1 368 ? 10.957 -5.223 1.578 1.00 92.56 368 PRO A N 1
ATOM 2850 C CA . PRO A 1 368 ? 10.141 -6.251 2.225 1.00 92.56 368 PRO A CA 1
ATOM 2851 C C . PRO A 1 368 ? 8.689 -5.814 2.485 1.00 92.56 368 PRO A C 1
ATOM 2853 O O . PRO A 1 368 ? 7.893 -6.613 2.970 1.00 92.56 368 PRO A O 1
ATOM 2856 N N . VAL A 1 369 ? 8.323 -4.563 2.180 1.00 94.38 369 VAL A N 1
ATOM 2857 C CA . VAL A 1 369 ? 6.993 -4.003 2.464 1.00 94.38 369 VAL A CA 1
ATOM 2858 C C . VAL A 1 369 ? 5.917 -4.777 1.706 1.00 94.38 369 VAL A C 1
ATOM 2860 O O . VAL A 1 369 ? 5.847 -4.730 0.480 1.00 94.38 369 VAL A O 1
ATOM 2863 N N . ASN A 1 370 ? 5.042 -5.457 2.445 1.00 93.94 370 ASN A N 1
ATOM 2864 C CA . ASN A 1 370 ? 3.982 -6.291 1.874 1.00 93.94 370 ASN A CA 1
ATOM 2865 C C . ASN A 1 370 ? 2.574 -5.903 2.354 1.00 93.94 370 ASN A C 1
ATOM 2867 O O . ASN A 1 370 ? 1.585 -6.424 1.833 1.00 93.94 370 ASN A O 1
ATOM 2871 N N . PHE A 1 371 ? 2.472 -4.973 3.306 1.00 96.12 371 PHE A N 1
ATOM 2872 C CA . PHE A 1 371 ? 1.208 -4.475 3.831 1.00 96.12 371 PHE A CA 1
ATOM 2873 C C . PHE A 1 371 ? 1.262 -2.956 3.966 1.00 96.12 371 PHE A C 1
ATOM 2875 O O . PHE A 1 371 ? 2.084 -2.415 4.703 1.00 96.12 371 PHE A O 1
ATOM 2882 N N . VAL A 1 372 ? 0.377 -2.256 3.263 1.00 94.25 372 VAL A N 1
ATOM 2883 C CA . VAL A 1 372 ? 0.377 -0.795 3.205 1.00 94.25 372 VAL A CA 1
ATOM 2884 C C . VAL A 1 372 ? -0.955 -0.262 3.693 1.00 94.25 372 VAL A C 1
ATOM 2886 O O . VAL A 1 372 ? -2.001 -0.630 3.171 1.00 94.25 372 VAL A O 1
ATOM 2889 N N . ILE A 1 373 ? -0.926 0.643 4.662 1.00 93.44 373 ILE A N 1
ATOM 2890 C CA . ILE A 1 373 ? -2.109 1.336 5.160 1.00 93.44 373 ILE A CA 1
ATOM 2891 C C . ILE A 1 373 ? -2.020 2.787 4.718 1.00 93.44 373 ILE A C 1
ATOM 2893 O O . ILE A 1 373 ? -1.045 3.477 5.008 1.00 93.44 373 ILE A O 1
ATOM 2897 N N . VAL A 1 374 ? -3.039 3.280 4.033 1.00 88.75 374 VAL A N 1
ATOM 2898 C CA . VAL A 1 374 ? -3.061 4.654 3.536 1.00 88.75 374 VAL A CA 1
ATOM 2899 C C . VAL A 1 374 ? -4.319 5.371 3.979 1.00 88.75 374 VAL A C 1
ATOM 2901 O O . VAL A 1 374 ? -5.398 4.784 4.063 1.00 88.75 374 VAL A O 1
ATOM 2904 N N . SER A 1 375 ? -4.183 6.667 4.248 1.00 83.94 375 SER A N 1
ATOM 2905 C CA . SER A 1 375 ? -5.345 7.526 4.445 1.00 83.94 375 SER A CA 1
ATOM 2906 C C . SER A 1 375 ? -5.872 8.103 3.131 1.00 83.94 375 SER A C 1
ATOM 2908 O O . SER A 1 375 ? -5.317 7.885 2.052 1.00 83.94 375 SER A O 1
ATOM 2910 N N . ASP A 1 376 ? -6.971 8.852 3.219 1.00 68.75 376 ASP A N 1
ATOM 2911 C CA . ASP A 1 376 ? -7.777 9.281 2.072 1.00 68.75 376 ASP A CA 1
ATOM 2912 C C . ASP A 1 376 ? -7.033 10.074 0.979 1.00 68.75 376 ASP A C 1
ATOM 2914 O O . ASP A 1 376 ? -7.519 10.146 -0.149 1.00 68.75 376 ASP A O 1
ATOM 2918 N N . TRP A 1 377 ? -5.847 10.633 1.250 1.00 70.31 377 TRP A N 1
ATOM 2919 C CA . TRP A 1 377 ? -5.064 11.355 0.235 1.00 70.31 377 TRP A CA 1
ATOM 2920 C C . TRP A 1 377 ? -4.562 10.442 -0.897 1.00 70.31 377 TRP A C 1
ATOM 2922 O O . TRP A 1 377 ? -4.412 10.902 -2.028 1.00 70.31 377 TRP A O 1
ATOM 2932 N N . ALA A 1 378 ? -4.347 9.150 -0.629 1.00 63.09 378 ALA A N 1
ATOM 2933 C CA . ALA A 1 378 ? -3.793 8.201 -1.598 1.00 63.09 378 ALA A CA 1
ATOM 2934 C C . ALA A 1 378 ? -4.831 7.669 -2.614 1.00 63.09 378 ALA A C 1
ATOM 2936 O O . ALA A 1 378 ? -4.511 6.854 -3.484 1.00 63.09 378 ALA A O 1
ATOM 2937 N N . ARG A 1 379 ? -6.090 8.123 -2.531 1.00 63.75 379 ARG A N 1
ATOM 2938 C CA . ARG A 1 379 ? -7.182 7.690 -3.422 1.00 63.75 379 ARG A CA 1
ATOM 2939 C C . ARG A 1 379 ? -6.983 8.147 -4.871 1.00 63.75 379 ARG A C 1
ATOM 2941 O O . ARG A 1 379 ? -7.319 7.416 -5.802 1.00 63.75 379 ARG A O 1
ATOM 2948 N N . THR A 1 380 ? -6.372 9.313 -5.075 1.00 58.53 380 THR A N 1
ATOM 2949 C CA . THR A 1 380 ? -6.094 9.902 -6.397 1.00 58.53 380 THR A CA 1
ATOM 2950 C C . THR A 1 380 ? -4.595 9.947 -6.685 1.00 58.53 380 THR A C 1
ATOM 2952 O O . THR A 1 380 ? -3.815 10.302 -5.810 1.00 58.53 380 THR A O 1
ATOM 2955 N N . GLY A 1 381 ? -4.177 9.632 -7.917 1.00 58.00 381 GLY A N 1
ATOM 2956 C CA . GLY A 1 381 ? -2.795 9.843 -8.390 1.00 58.00 381 GLY A CA 1
ATOM 2957 C C . GLY A 1 381 ? -1.747 8.823 -7.923 1.00 58.00 381 GLY A C 1
ATOM 2958 O O . GLY A 1 381 ? -0.655 8.786 -8.480 1.00 58.00 381 GLY A O 1
ATOM 2959 N N . TRP A 1 382 ? -2.071 7.956 -6.963 1.00 70.19 382 TRP A N 1
ATOM 2960 C CA . TRP A 1 382 ? -1.158 6.918 -6.479 1.00 70.19 382 TRP A CA 1
ATOM 2961 C C . TRP A 1 382 ? -1.201 5.669 -7.376 1.00 70.19 382 TRP A C 1
ATOM 2963 O O . TRP A 1 382 ? -2.112 4.853 -7.261 1.00 70.19 382 TRP A O 1
ATOM 2973 N N . ASN A 1 383 ? -0.255 5.522 -8.307 1.00 70.88 383 ASN A N 1
ATOM 2974 C CA . ASN A 1 383 ? -0.202 4.402 -9.255 1.00 70.88 383 ASN A CA 1
ATOM 2975 C C . ASN A 1 383 ? 0.720 3.286 -8.746 1.00 70.88 383 ASN A C 1
ATOM 2977 O O . ASN A 1 383 ? 1.917 3.321 -9.002 1.00 70.88 383 ASN A O 1
ATOM 2981 N N . VAL A 1 384 ? 0.146 2.300 -8.060 1.00 80.12 384 VAL A N 1
ATOM 2982 C CA . VAL A 1 384 ? 0.845 1.086 -7.605 1.00 80.12 384 VAL A CA 1
ATOM 2983 C C . VAL A 1 384 ? 0.588 -0.081 -8.553 1.00 80.12 384 VAL A C 1
ATOM 2985 O O . VAL A 1 384 ? -0.556 -0.347 -8.948 1.00 80.12 384 VAL A O 1
ATOM 2988 N N . ILE A 1 385 ? 1.654 -0.777 -8.924 1.00 82.12 385 ILE A N 1
ATOM 2989 C CA . ILE A 1 385 ? 1.654 -1.910 -9.845 1.00 82.12 385 ILE A CA 1
ATOM 2990 C C . ILE A 1 385 ? 1.655 -3.217 -9.064 1.00 82.12 385 ILE A C 1
ATOM 2992 O O . ILE A 1 385 ? 0.813 -4.057 -9.335 1.00 82.12 385 ILE A O 1
ATOM 2996 N N . ARG A 1 386 ? 2.507 -3.390 -8.058 1.00 86.06 386 ARG A N 1
ATOM 2997 C CA . ARG A 1 386 ? 2.730 -4.695 -7.435 1.00 86.06 386 ARG A CA 1
ATOM 2998 C C . ARG A 1 386 ? 1.542 -5.198 -6.611 1.00 86.06 386 ARG A C 1
ATOM 3000 O O . ARG A 1 386 ? 1.162 -6.336 -6.861 1.00 86.06 386 ARG A O 1
ATOM 3007 N N . PRO A 1 387 ? 0.929 -4.437 -5.680 1.00 89.38 387 PRO A N 1
ATOM 3008 C CA . PRO A 1 387 ? -0.133 -4.971 -4.826 1.00 89.38 387 PRO A CA 1
ATOM 3009 C C . PRO A 1 387 ? -1.358 -5.416 -5.628 1.00 89.38 387 PRO A C 1
ATOM 3011 O O . PRO A 1 387 ? -1.821 -4.689 -6.520 1.00 89.38 387 PRO A O 1
ATOM 3014 N N . ASN A 1 388 ? -1.872 -6.594 -5.275 1.00 90.88 388 ASN A N 1
ATOM 3015 C CA . ASN A 1 388 ? -2.998 -7.272 -5.919 1.00 90.88 388 ASN A CA 1
ATOM 3016 C C . ASN A 1 388 ? -4.151 -7.593 -4.942 1.00 90.88 388 ASN A C 1
ATOM 3018 O O . ASN A 1 388 ? -5.105 -8.283 -5.307 1.00 90.88 388 ASN A O 1
ATOM 3022 N N . LEU A 1 389 ? -4.106 -7.051 -3.723 1.00 92.44 389 LEU A N 1
ATOM 3023 C CA . LEU A 1 389 ? -5.221 -7.043 -2.780 1.00 92.44 389 LEU A CA 1
ATOM 3024 C C . LEU A 1 389 ? -5.451 -5.629 -2.242 1.00 92.44 389 LEU A C 1
ATOM 3026 O O . LEU A 1 389 ? -4.523 -4.967 -1.773 1.00 92.44 389 LEU A O 1
ATOM 3030 N N . LEU A 1 390 ? -6.700 -5.174 -2.295 1.00 90.94 390 LEU A N 1
ATOM 3031 C CA . LEU A 1 390 ? -7.128 -3.873 -1.801 1.00 90.94 390 LEU A CA 1
ATOM 3032 C C . LEU A 1 390 ? -8.333 -4.041 -0.878 1.00 90.94 390 LEU A C 1
ATOM 3034 O O . LEU A 1 390 ? -9.334 -4.646 -1.254 1.00 90.94 390 LEU A O 1
ATOM 3038 N N . ILE A 1 391 ? -8.255 -3.463 0.316 1.00 90.19 391 ILE A N 1
ATOM 3039 C CA . ILE A 1 391 ? -9.349 -3.439 1.284 1.00 90.19 391 ILE A CA 1
ATOM 3040 C C . ILE A 1 391 ? -9.683 -1.982 1.610 1.00 90.19 391 ILE A C 1
ATOM 3042 O O . ILE A 1 391 ? -8.857 -1.234 2.129 1.00 90.19 391 ILE A O 1
ATOM 3046 N N . ASP A 1 392 ? -10.900 -1.556 1.305 1.00 86.81 392 ASP A N 1
ATOM 3047 C CA . ASP A 1 392 ? -11.412 -0.248 1.691 1.00 86.81 392 ASP A CA 1
ATOM 3048 C C . ASP A 1 392 ? -12.163 -0.343 3.026 1.00 86.81 392 ASP A C 1
ATOM 3050 O O . ASP A 1 392 ? -13.314 -0.780 3.086 1.00 86.81 392 ASP A O 1
ATOM 3054 N N . ALA A 1 393 ? -11.508 0.089 4.107 1.00 83.69 393 ALA A N 1
ATOM 3055 C CA . ALA A 1 393 ? -12.069 0.113 5.458 1.00 83.69 393 ALA A CA 1
ATOM 3056 C C . ALA A 1 393 ? -12.757 1.447 5.813 1.00 83.69 393 ALA A C 1
ATOM 3058 O O . ALA A 1 393 ? -13.251 1.626 6.934 1.00 83.69 393 ALA A O 1
ATOM 3059 N N . THR A 1 394 ? -12.803 2.404 4.882 1.00 76.25 394 THR A N 1
ATOM 3060 C CA . THR A 1 394 ? -13.325 3.754 5.142 1.00 76.25 394 THR A CA 1
ATOM 3061 C C . THR A 1 394 ? -14.839 3.882 4.979 1.00 76.25 394 THR A C 1
ATOM 3063 O O . THR A 1 394 ? -15.394 4.899 5.411 1.00 76.25 394 THR A O 1
ATOM 3066 N N . ALA A 1 395 ? -15.507 2.861 4.421 1.00 63.91 395 ALA A N 1
ATOM 3067 C CA . ALA A 1 395 ? -16.921 2.896 4.034 1.00 63.91 395 ALA A CA 1
ATOM 3068 C C . ALA A 1 395 ? -17.217 4.019 3.011 1.00 63.91 395 ALA A C 1
ATOM 3070 O O . ALA A 1 395 ? -18.035 4.918 3.250 1.00 63.91 395 ALA A O 1
ATOM 3071 N N . THR A 1 396 ? -16.496 4.014 1.882 1.00 64.00 396 THR A N 1
ATOM 3072 C CA . THR A 1 396 ? -16.529 5.080 0.868 1.00 64.00 396 THR A CA 1
ATOM 3073 C C . THR A 1 396 ? -17.910 5.269 0.242 1.00 64.00 396 THR A C 1
ATOM 3075 O O . THR A 1 396 ? -18.432 4.410 -0.469 1.00 64.00 396 THR A O 1
ATOM 3078 N N . ARG A 1 397 ? -18.464 6.476 0.405 1.00 57.84 397 ARG A N 1
ATOM 3079 C CA . ARG A 1 397 ? -19.750 6.885 -0.191 1.00 57.84 397 ARG A CA 1
ATOM 3080 C C . ARG A 1 397 ? -19.639 7.533 -1.574 1.00 57.84 397 ARG A C 1
ATOM 3082 O O . ARG A 1 397 ? -20.658 7.774 -2.208 1.00 57.84 397 ARG A O 1
ATOM 3089 N N . ASN A 1 398 ? -18.430 7.867 -2.019 1.00 65.12 398 ASN A N 1
ATOM 3090 C CA . ASN A 1 398 ? -18.207 8.611 -3.257 1.00 65.12 398 ASN A CA 1
ATOM 3091 C C . ASN A 1 398 ? -17.924 7.658 -4.432 1.00 65.12 398 ASN A C 1
ATOM 3093 O O . ASN A 1 398 ? -16.867 7.027 -4.466 1.00 65.12 398 ASN A O 1
ATOM 3097 N N . VAL A 1 399 ? -18.845 7.618 -5.402 1.00 62.88 399 VAL A N 1
ATOM 3098 C CA . VAL A 1 399 ? -18.736 6.845 -6.655 1.00 62.88 399 VAL A CA 1
ATOM 3099 C C . VAL A 1 399 ? -17.440 7.167 -7.407 1.00 62.88 399 VAL A C 1
ATOM 3101 O O . VAL A 1 399 ? -16.753 6.260 -7.862 1.00 62.88 399 VAL A O 1
ATOM 3104 N N . THR A 1 400 ? -17.036 8.440 -7.499 1.00 65.50 400 THR A N 1
ATOM 3105 C CA . THR A 1 400 ? -15.811 8.846 -8.212 1.00 65.50 400 THR A CA 1
ATOM 3106 C C . THR A 1 400 ? -14.560 8.267 -7.558 1.00 65.50 400 THR A C 1
ATOM 3108 O O . THR A 1 400 ? -13.690 7.733 -8.244 1.00 65.50 400 THR A O 1
ATOM 3111 N N . ALA A 1 401 ? -14.471 8.345 -6.227 1.00 65.50 401 ALA A N 1
ATOM 3112 C CA . ALA A 1 401 ? -13.342 7.781 -5.491 1.00 65.50 401 ALA A CA 1
ATOM 3113 C C . ALA A 1 401 ? -13.290 6.256 -5.656 1.00 65.50 401 ALA A C 1
ATOM 3115 O O . ALA A 1 401 ? -12.214 5.684 -5.795 1.00 65.50 401 ALA A O 1
ATOM 3116 N N . TRP A 1 402 ? -14.453 5.609 -5.702 1.00 67.00 402 TRP A N 1
ATOM 3117 C CA . TRP A 1 402 ? -14.576 4.173 -5.917 1.00 67.00 402 TRP A CA 1
ATOM 3118 C C . TRP A 1 402 ? -14.171 3.740 -7.336 1.00 67.00 402 TRP A C 1
ATOM 3120 O O . TRP A 1 402 ? -13.360 2.828 -7.508 1.00 67.00 402 TRP A O 1
ATOM 3130 N N . GLN A 1 403 ? -14.643 4.444 -8.368 1.00 64.50 403 GLN A N 1
ATOM 3131 C CA . GLN A 1 403 ? -14.265 4.205 -9.766 1.00 64.50 403 GLN A CA 1
ATOM 3132 C C . GLN A 1 403 ? -12.750 4.344 -9.987 1.00 64.50 403 GLN A C 1
ATOM 3134 O O . GLN A 1 403 ? -12.150 3.551 -10.712 1.00 64.50 403 GLN A O 1
ATOM 3139 N N . GLN A 1 404 ? -12.103 5.298 -9.313 1.00 69.44 404 GLN A N 1
ATOM 3140 C CA . GLN A 1 404 ? -10.648 5.476 -9.371 1.00 69.44 404 GLN A CA 1
ATOM 3141 C C . GLN A 1 404 ? -9.859 4.318 -8.741 1.00 69.44 404 GLN A C 1
ATOM 3143 O O . GLN A 1 404 ? -8.726 4.061 -9.161 1.00 69.44 404 GLN A O 1
ATOM 3148 N N . LEU A 1 405 ? -10.430 3.615 -7.758 1.00 69.69 405 LEU A N 1
ATOM 3149 C CA . LEU A 1 405 ? -9.853 2.384 -7.208 1.00 69.69 405 LEU A CA 1
ATOM 3150 C C . LEU A 1 405 ? -10.062 1.210 -8.175 1.00 69.69 405 LEU A C 1
ATOM 3152 O O . LEU A 1 405 ? -9.122 0.463 -8.436 1.00 69.69 405 LEU A O 1
ATOM 3156 N N . ARG A 1 406 ? -11.251 1.089 -8.783 1.00 68.56 406 ARG A N 1
ATOM 3157 C CA . ARG A 1 406 ? -11.574 0.013 -9.741 1.00 68.56 406 ARG A CA 1
ATOM 3158 C C . ARG A 1 406 ? -10.845 0.108 -11.076 1.00 68.56 406 ARG A C 1
ATOM 3160 O O . ARG A 1 406 ? -10.508 -0.929 -11.634 1.00 68.56 406 ARG A O 1
ATOM 3167 N N . GLY A 1 407 ? -10.484 1.306 -11.544 1.00 65.62 407 GLY A N 1
ATOM 3168 C CA . GLY A 1 407 ? -9.573 1.491 -12.691 1.00 65.62 407 GLY A CA 1
ATOM 3169 C C . GLY A 1 407 ? -8.161 0.908 -12.479 1.00 65.62 407 GLY A C 1
ATOM 3170 O O . GLY A 1 407 ? -7.246 1.134 -13.271 1.00 65.62 407 GLY A O 1
ATOM 3171 N N . ARG A 1 408 ? -7.946 0.206 -11.363 1.00 65.50 408 ARG A N 1
ATOM 3172 C CA . ARG A 1 408 ? -6.718 -0.488 -10.983 1.00 65.50 408 ARG A CA 1
ATOM 3173 C C . ARG A 1 408 ? -6.917 -2.002 -10.856 1.00 65.50 408 ARG A C 1
ATOM 3175 O O . ARG A 1 408 ? -5.944 -2.678 -10.542 1.00 65.50 408 ARG A O 1
ATOM 3182 N N . ALA A 1 409 ? -8.135 -2.506 -11.087 1.00 72.62 409 ALA A N 1
ATOM 3183 C CA . ALA A 1 409 ? -8.496 -3.912 -10.923 1.00 72.62 409 ALA A CA 1
ATOM 3184 C C . ALA A 1 409 ? -7.669 -4.823 -11.836 1.00 72.62 409 ALA A C 1
ATOM 3186 O O . ALA A 1 409 ? -7.105 -5.799 -11.358 1.00 72.62 409 ALA A O 1
ATOM 3187 N N . ILE A 1 410 ? -7.520 -4.455 -13.112 1.00 77.56 410 ILE A N 1
ATOM 3188 C CA . ILE A 1 410 ? -6.582 -5.101 -14.034 1.00 77.56 410 ILE A CA 1
ATOM 3189 C C . ILE A 1 410 ? -5.544 -4.079 -14.471 1.00 77.56 410 ILE A C 1
ATOM 3191 O O . ILE A 1 410 ? -5.898 -2.985 -14.919 1.00 77.56 410 ILE A O 1
ATOM 3195 N N . ARG A 1 411 ? -4.259 -4.416 -14.329 1.00 79.69 411 ARG A N 1
ATOM 3196 C CA . ARG A 1 411 ? -3.163 -3.602 -14.870 1.00 79.69 411 ARG A CA 1
ATOM 3197 C C . ARG A 1 411 ? -2.046 -4.445 -15.450 1.00 79.69 411 ARG A C 1
ATOM 3199 O O . ARG A 1 411 ? -1.583 -5.386 -14.814 1.00 79.69 411 ARG A O 1
ATOM 3206 N N . ALA A 1 412 ? -1.562 -3.997 -16.599 1.00 82.38 412 ALA A N 1
ATOM 3207 C CA . ALA A 1 412 ? -0.383 -4.521 -17.259 1.00 82.38 412 ALA A CA 1
ATOM 3208 C C . ALA A 1 412 ? 0.854 -4.412 -16.361 1.00 82.38 412 ALA A C 1
ATOM 3210 O O . ALA A 1 412 ? 1.168 -3.339 -15.834 1.00 82.38 412 ALA A O 1
ATOM 3211 N N . TRP A 1 413 ? 1.570 -5.525 -16.217 1.00 82.88 413 TRP A N 1
ATOM 3212 C CA . TRP A 1 413 ? 2.939 -5.507 -15.716 1.00 82.88 413 TRP A CA 1
ATOM 3213 C C . TRP A 1 413 ? 3.868 -4.916 -16.785 1.00 82.88 413 TRP A C 1
ATOM 3215 O O . TRP A 1 413 ? 3.513 -4.886 -17.964 1.00 82.88 413 TRP A O 1
ATOM 3225 N N . PRO A 1 414 ? 5.103 -4.519 -16.429 1.00 80.88 414 PRO A N 1
ATOM 3226 C CA . PRO A 1 414 ? 6.121 -4.159 -17.421 1.00 80.88 414 PRO A CA 1
ATOM 3227 C C . PRO A 1 414 ? 6.414 -5.267 -18.449 1.00 80.88 414 PRO A C 1
ATOM 3229 O O . PRO A 1 414 ? 6.979 -4.995 -19.503 1.00 80.88 414 PRO A O 1
ATOM 3232 N N . THR A 1 415 ? 6.040 -6.513 -18.145 1.00 84.12 415 THR A N 1
ATOM 3233 C CA . THR A 1 415 ? 6.146 -7.674 -19.037 1.00 84.12 415 THR A CA 1
ATOM 3234 C C . THR A 1 415 ? 5.027 -7.756 -20.078 1.00 84.12 415 THR A C 1
ATOM 3236 O O . THR A 1 415 ? 5.072 -8.648 -20.922 1.00 84.12 415 THR A O 1
ATOM 3239 N N . TRP A 1 416 ? 4.023 -6.875 -20.032 1.00 87.94 416 TRP A N 1
ATOM 3240 C CA . TRP A 1 416 ? 2.978 -6.786 -21.049 1.00 87.94 416 TRP A CA 1
ATOM 3241 C C . TRP A 1 416 ? 3.485 -5.971 -22.245 1.00 87.94 416 TRP A C 1
ATOM 3243 O O . TRP A 1 416 ? 3.648 -4.751 -22.161 1.00 87.94 416 TRP A O 1
ATOM 3253 N N . THR A 1 417 ? 3.759 -6.640 -23.364 1.00 87.94 417 THR A N 1
ATOM 3254 C CA . THR A 1 417 ? 4.341 -6.026 -24.568 1.00 87.94 417 THR A CA 1
ATOM 3255 C C . THR A 1 417 ? 3.326 -5.936 -25.711 1.00 87.94 417 THR A C 1
ATOM 3257 O O . THR A 1 417 ? 2.218 -6.469 -25.634 1.00 87.94 417 THR A O 1
ATOM 3260 N N . ASN A 1 418 ? 3.711 -5.296 -26.820 1.00 85.12 418 ASN A N 1
ATOM 3261 C CA . ASN A 1 418 ? 2.914 -5.314 -28.053 1.00 85.12 418 ASN A CA 1
ATOM 3262 C C . ASN A 1 418 ? 2.667 -6.741 -28.573 1.00 85.12 418 ASN A C 1
ATOM 3264 O O . ASN A 1 418 ? 1.612 -7.003 -29.145 1.00 85.12 418 ASN A O 1
ATOM 3268 N N . ASP A 1 419 ? 3.586 -7.675 -28.318 1.00 87.81 419 ASP A N 1
ATOM 3269 C CA . ASP A 1 419 ? 3.417 -9.080 -28.692 1.00 87.81 419 ASP A CA 1
ATOM 3270 C C . ASP A 1 419 ? 2.334 -9.778 -27.857 1.00 87.81 419 ASP A C 1
ATOM 3272 O O . ASP A 1 419 ? 1.625 -10.628 -28.387 1.00 87.81 419 ASP A O 1
ATOM 3276 N N . CYS A 1 420 ? 2.115 -9.372 -26.599 1.00 88.44 420 CYS A N 1
ATOM 3277 C CA . CYS A 1 420 ? 0.974 -9.847 -25.809 1.00 88.44 420 CYS A CA 1
ATOM 3278 C C . CYS A 1 420 ? -0.359 -9.426 -26.451 1.00 88.44 420 CYS A C 1
ATOM 3280 O O . CYS A 1 420 ? -1.263 -10.249 -26.570 1.00 88.44 420 CYS A O 1
ATOM 3282 N N . TYR A 1 421 ? -0.473 -8.177 -26.924 1.00 86.00 421 TYR A N 1
ATOM 3283 C CA . TYR A 1 421 ? -1.668 -7.707 -27.642 1.00 86.00 421 TYR A CA 1
ATOM 3284 C C . TYR A 1 421 ? -1.875 -8.443 -28.974 1.00 86.00 421 TYR A C 1
ATOM 3286 O O . TYR A 1 421 ? -3.003 -8.821 -29.298 1.00 86.00 421 TYR A O 1
ATOM 3294 N N . ARG A 1 422 ? -0.794 -8.679 -29.733 1.00 86.75 422 ARG A N 1
ATOM 3295 C CA . ARG A 1 422 ? -0.834 -9.463 -30.980 1.00 86.75 422 ARG A CA 1
ATOM 3296 C C . ARG A 1 422 ? -1.305 -10.890 -30.714 1.00 86.75 422 ARG A C 1
ATOM 3298 O O . ARG A 1 422 ? -2.241 -11.345 -31.360 1.00 86.75 422 ARG A O 1
ATOM 3305 N N . LEU A 1 423 ? -0.707 -11.568 -29.733 1.00 88.94 423 LEU A N 1
ATOM 3306 C CA . LEU A 1 423 ? -1.071 -12.937 -29.374 1.00 88.94 423 LEU A CA 1
ATOM 3307 C C . LEU A 1 423 ? -2.524 -13.033 -28.904 1.00 88.94 423 LEU A C 1
ATOM 3309 O O . LEU A 1 423 ? -3.239 -13.933 -29.332 1.00 88.94 423 LEU A O 1
ATOM 3313 N N . LEU A 1 424 ? -2.975 -12.092 -28.071 1.00 88.38 424 LEU A N 1
ATOM 3314 C CA . LEU A 1 424 ? -4.362 -12.039 -27.612 1.00 88.38 424 LEU A CA 1
ATOM 3315 C C . LEU A 1 424 ? -5.340 -11.919 -28.792 1.00 88.38 424 LEU A C 1
ATOM 3317 O O . LEU A 1 424 ? -6.329 -12.646 -28.846 1.00 88.38 424 LEU A O 1
ATOM 3321 N N . SER A 1 425 ? -5.020 -11.053 -29.758 1.00 83.75 425 SER A N 1
ATOM 3322 C CA . SER A 1 425 ? -5.822 -10.858 -30.975 1.00 83.75 425 SER A CA 1
ATOM 3323 C C . SER A 1 425 ? -5.840 -12.105 -31.864 1.00 83.75 425 SER A C 1
ATOM 3325 O O . SER A 1 425 ? -6.865 -12.425 -32.450 1.00 83.75 425 SER A O 1
ATOM 3327 N N . ILE A 1 426 ? -4.730 -12.843 -31.941 1.00 86.25 426 ILE A N 1
ATOM 3328 C CA . ILE A 1 426 ? -4.646 -14.101 -32.698 1.00 86.25 426 ILE A CA 1
ATOM 3329 C C . ILE A 1 426 ? -5.461 -15.214 -32.018 1.00 86.25 426 ILE A C 1
ATOM 3331 O O . ILE A 1 426 ? -6.171 -15.961 -32.690 1.00 86.25 426 ILE A O 1
ATOM 3335 N N . LEU A 1 427 ? -5.370 -15.341 -30.689 1.00 87.62 427 LEU A N 1
ATOM 3336 C CA . LEU A 1 427 ? -6.080 -16.376 -29.932 1.00 87.62 427 LEU A CA 1
ATOM 3337 C C . LEU A 1 427 ? -7.597 -16.184 -30.008 1.00 87.62 427 LEU A C 1
ATOM 3339 O O . LEU A 1 427 ? -8.327 -17.138 -30.268 1.00 87.62 427 LEU A O 1
ATOM 3343 N N . LEU A 1 428 ? -8.062 -14.952 -29.813 1.00 83.56 428 LEU A N 1
ATOM 3344 C CA . LEU A 1 428 ? -9.488 -14.639 -29.760 1.00 83.56 428 LEU A CA 1
ATOM 3345 C C . LEU A 1 428 ? -10.082 -14.263 -31.129 1.00 83.56 428 LEU A C 1
ATOM 3347 O O . LEU A 1 428 ? -11.298 -14.147 -31.254 1.00 83.56 428 LEU A O 1
ATOM 3351 N N . GLY A 1 429 ? -9.239 -14.080 -32.150 1.00 70.50 429 GLY A N 1
ATOM 3352 C CA . GLY A 1 429 ? -9.607 -13.465 -33.426 1.00 70.50 429 GLY A CA 1
ATOM 3353 C C . GLY A 1 429 ? -9.824 -11.947 -33.307 1.00 70.50 429 GLY A C 1
ATOM 3354 O O . GLY A 1 429 ? -9.957 -11.392 -32.214 1.00 70.50 429 GLY A O 1
ATOM 3355 N N . HIS A 1 430 ? -9.927 -11.248 -34.446 1.00 55.69 430 HIS A N 1
ATOM 3356 C CA . HIS A 1 430 ? -10.244 -9.806 -34.496 1.00 55.69 430 HIS A CA 1
ATOM 3357 C C . HIS A 1 430 ? -11.643 -9.446 -33.935 1.00 55.69 430 HIS A C 1
ATOM 3359 O O . HIS A 1 430 ? -11.994 -8.268 -33.848 1.00 55.69 430 HIS A O 1
ATOM 3365 N N . HIS A 1 431 ? -12.406 -10.450 -33.489 1.00 50.50 431 HIS A N 1
ATOM 3366 C CA . HIS A 1 431 ? -13.768 -10.390 -32.962 1.00 50.50 431 HIS A CA 1
ATOM 3367 C C . HIS A 1 431 ? -13.987 -9.403 -31.802 1.00 50.50 431 HIS A C 1
ATOM 3369 O O . HIS A 1 431 ? -15.105 -8.930 -31.617 1.00 50.50 431 HIS A O 1
ATOM 3375 N N . LEU A 1 432 ? -12.950 -9.065 -31.028 1.00 46.53 432 LEU A N 1
ATOM 3376 C CA . LEU A 1 432 ? -13.100 -8.360 -29.746 1.00 46.53 432 LEU A CA 1
ATOM 3377 C C . LEU A 1 432 ? -12.556 -6.926 -29.717 1.00 46.53 432 LEU A C 1
ATOM 3379 O O . LEU A 1 432 ? -12.460 -6.345 -28.643 1.00 46.53 432 LEU A O 1
ATOM 3383 N N . LEU A 1 433 ? -12.206 -6.307 -30.847 1.00 45.34 433 LEU A N 1
ATOM 3384 C CA . LEU A 1 433 ? -11.804 -4.885 -30.850 1.00 45.34 433 LEU A CA 1
ATOM 3385 C C . LEU A 1 433 ? -12.823 -3.950 -31.519 1.00 45.34 433 LEU A C 1
ATOM 3387 O O . LEU A 1 433 ? -12.773 -2.747 -31.267 1.00 45.34 433 LEU A O 1
ATOM 3391 N N . THR A 1 434 ? -13.751 -4.468 -32.333 1.00 39.94 434 THR A N 1
ATOM 3392 C CA . THR A 1 434 ? -14.641 -3.632 -33.167 1.00 39.94 434 THR A CA 1
ATOM 3393 C C . THR A 1 434 ? -16.103 -4.089 -33.262 1.00 39.94 434 THR A C 1
ATOM 3395 O O . THR A 1 434 ? -16.889 -3.389 -33.897 1.00 39.94 434 THR A O 1
ATOM 3398 N N . GLY A 1 435 ? -16.510 -5.202 -32.634 1.00 36.47 435 GLY A N 1
ATOM 3399 C CA . GLY A 1 435 ? -17.916 -5.640 -32.615 1.00 36.47 435 GLY A CA 1
ATOM 3400 C C . GLY A 1 435 ? -18.495 -6.057 -33.977 1.00 36.47 435 GLY A C 1
ATOM 3401 O O . GLY A 1 435 ? -19.711 -6.036 -34.157 1.00 36.47 435 GLY A O 1
ATOM 3402 N N . VAL A 1 436 ? -17.645 -6.419 -34.944 1.00 33.66 436 VAL A N 1
ATOM 3403 C CA . VAL A 1 436 ? -18.041 -6.914 -36.272 1.00 33.66 436 VAL A CA 1
ATOM 3404 C C . VAL A 1 436 ? -17.484 -8.325 -36.456 1.00 33.66 436 VAL A C 1
ATOM 3406 O O . VAL A 1 436 ? -16.307 -8.563 -36.187 1.00 33.66 436 VAL A O 1
ATOM 3409 N N . GLU A 1 437 ? -18.316 -9.261 -36.922 1.00 34.78 437 GLU A N 1
ATOM 3410 C CA . GLU A 1 437 ? -17.851 -10.570 -37.391 1.00 34.78 437 GLU A CA 1
ATOM 3411 C C . GLU A 1 437 ? -16.990 -10.374 -38.642 1.00 34.78 437 GLU A C 1
ATOM 3413 O O . GLU A 1 437 ? -17.491 -10.083 -39.727 1.00 34.78 437 GLU A O 1
ATOM 3418 N N . ILE A 1 438 ? -15.678 -10.507 -38.477 1.00 40.59 438 ILE A N 1
ATOM 3419 C CA . ILE A 1 438 ? -14.727 -10.650 -39.574 1.00 40.59 438 ILE A CA 1
ATOM 3420 C C . ILE A 1 438 ? -13.996 -11.958 -39.292 1.00 40.59 438 ILE A C 1
ATOM 3422 O O . ILE A 1 438 ? -13.501 -12.152 -38.177 1.00 40.59 438 ILE A O 1
ATOM 3426 N N . GLU A 1 439 ? -13.983 -12.874 -40.261 1.00 40.75 439 GLU A N 1
ATOM 3427 C CA . GLU A 1 439 ? -13.152 -14.075 -40.173 1.00 40.75 439 GLU A CA 1
ATOM 3428 C C . GLU A 1 439 ? -11.691 -13.659 -39.911 1.00 40.75 439 GLU A C 1
ATOM 3430 O O . GLU A 1 439 ? -11.254 -12.633 -40.439 1.00 40.75 439 GLU A O 1
ATOM 3435 N N . PRO A 1 440 ? -10.941 -14.379 -39.055 1.00 44.72 440 PRO A N 1
ATOM 3436 C CA . PRO A 1 440 ? -9.538 -14.058 -38.808 1.00 44.72 440 PRO A CA 1
ATOM 3437 C C . PRO A 1 440 ? -8.796 -13.961 -40.148 1.00 44.72 440 PRO A C 1
ATOM 3439 O O . PRO A 1 440 ? -8.862 -14.901 -40.935 1.00 44.72 440 PRO A O 1
ATOM 3442 N N . GLU A 1 441 ? -8.128 -12.829 -40.416 1.00 43.56 441 GLU A N 1
ATOM 3443 C CA . GLU A 1 441 ? -7.265 -12.698 -41.599 1.00 43.56 441 GLU A CA 1
ATOM 3444 C C . GLU A 1 441 ? -6.309 -13.899 -41.649 1.00 43.56 441 GLU A C 1
ATOM 3446 O O . GLU A 1 441 ? -5.689 -14.246 -40.641 1.00 43.56 441 GLU A O 1
ATOM 3451 N N . GLU A 1 442 ? -6.231 -14.533 -42.821 1.00 45.75 442 GLU A N 1
ATOM 3452 C CA . GLU A 1 442 ? -5.655 -15.865 -43.059 1.00 45.75 442 GLU A CA 1
ATOM 3453 C C . GLU A 1 442 ? -4.163 -16.041 -42.693 1.00 45.75 442 GLU A C 1
ATOM 3455 O O . GLU A 1 442 ? -3.669 -17.156 -42.791 1.00 45.75 442 GLU A O 1
ATOM 3460 N N . ASP A 1 443 ? -3.438 -15.034 -42.195 1.00 48.03 443 ASP A N 1
ATOM 3461 C CA . ASP A 1 443 ? -1.970 -15.095 -42.054 1.00 48.03 443 ASP A CA 1
ATOM 3462 C C . ASP A 1 443 ? -1.431 -14.638 -40.683 1.00 48.03 443 ASP A C 1
ATOM 3464 O O . ASP A 1 443 ? -0.479 -13.863 -40.560 1.00 48.03 443 ASP A O 1
ATOM 3468 N N . GLY A 1 444 ? -2.005 -15.154 -39.598 1.00 54.34 444 GLY A N 1
ATOM 3469 C CA . GLY A 1 444 ? -1.435 -15.016 -38.255 1.00 54.34 444 GLY A CA 1
ATOM 3470 C C . GLY A 1 444 ? -0.375 -16.076 -37.930 1.00 54.34 444 GLY A C 1
ATOM 3471 O O . GLY A 1 444 ? -0.547 -16.800 -36.948 1.00 54.34 444 GLY A O 1
ATOM 3472 N N . GLU A 1 445 ? 0.698 -16.222 -38.720 1.00 69.19 445 GLU A N 1
ATOM 3473 C CA . GLU A 1 445 ? 1.782 -17.151 -38.357 1.00 69.19 445 GLU A CA 1
ATOM 3474 C C . GLU A 1 445 ? 2.339 -16.804 -36.963 1.00 69.19 445 GLU A C 1
ATOM 3476 O O . GLU A 1 445 ? 2.763 -15.678 -36.684 1.00 69.19 445 GLU A O 1
ATOM 3481 N N . LEU A 1 446 ? 2.349 -17.794 -36.063 1.00 82.06 446 LEU A N 1
ATOM 3482 C CA . LEU A 1 446 ? 2.987 -17.667 -34.755 1.00 82.06 446 LEU A CA 1
ATOM 3483 C C . LEU A 1 446 ? 4.503 -17.547 -34.944 1.00 82.06 446 LEU A C 1
ATOM 3485 O O . LEU A 1 446 ? 5.207 -18.557 -35.062 1.00 82.06 446 LEU A O 1
ATOM 3489 N N . ASP A 1 447 ? 4.998 -16.311 -34.950 1.00 86.12 447 ASP A N 1
ATOM 3490 C CA . ASP A 1 447 ? 6.428 -16.023 -34.973 1.00 86.12 447 ASP A CA 1
ATOM 3491 C C . ASP A 1 447 ? 7.137 -16.529 -33.696 1.00 86.12 447 ASP A C 1
ATOM 3493 O O . ASP A 1 447 ? 6.519 -16.953 -32.710 1.00 86.12 447 ASP A O 1
ATOM 3497 N N . ALA A 1 448 ? 8.472 -16.514 -33.708 1.00 86.12 448 ALA A N 1
ATOM 3498 C CA . ALA A 1 448 ? 9.276 -17.026 -32.599 1.00 86.12 448 ALA A CA 1
ATOM 3499 C C . ALA A 1 448 ? 9.002 -16.308 -31.260 1.00 86.12 448 ALA A C 1
ATOM 3501 O O . ALA A 1 448 ? 9.080 -16.940 -30.203 1.00 86.12 448 ALA A O 1
ATOM 3502 N N . ASN A 1 449 ? 8.648 -15.018 -31.289 1.00 87.69 449 ASN A N 1
ATOM 3503 C CA . ASN A 1 449 ? 8.355 -14.247 -30.082 1.00 87.69 449 ASN A CA 1
ATOM 3504 C C . ASN A 1 449 ? 6.988 -14.635 -29.507 1.00 87.69 449 ASN A C 1
ATOM 3506 O O . ASN A 1 449 ? 6.874 -14.855 -28.300 1.00 87.69 449 ASN A O 1
ATOM 3510 N N . LEU A 1 450 ? 5.970 -14.802 -30.357 1.00 89.44 450 LEU A N 1
ATOM 3511 C CA . LEU A 1 450 ? 4.636 -15.241 -29.930 1.00 89.44 450 LEU A CA 1
ATOM 3512 C C . LEU A 1 450 ? 4.658 -16.671 -29.377 1.00 89.44 450 LEU A C 1
ATOM 3514 O O . LEU A 1 450 ? 4.043 -16.950 -28.347 1.00 89.44 450 LEU A O 1
ATOM 3518 N N . ARG A 1 451 ? 5.428 -17.575 -29.998 1.00 88.75 451 ARG A N 1
ATOM 3519 C CA . ARG A 1 451 ? 5.622 -18.941 -29.477 1.00 88.75 451 ARG A CA 1
ATOM 3520 C C . ARG A 1 451 ? 6.276 -18.941 -28.102 1.00 88.75 451 ARG A C 1
ATOM 3522 O O . ARG A 1 451 ? 5.882 -19.734 -27.254 1.00 88.75 451 ARG A O 1
ATOM 3529 N N . LYS A 1 452 ? 7.233 -18.040 -27.857 1.00 90.12 452 LYS A N 1
ATOM 3530 C CA . LYS A 1 452 ? 7.875 -17.902 -26.545 1.00 90.12 452 LYS A CA 1
ATOM 3531 C C . LYS A 1 452 ? 6.878 -17.499 -25.457 1.00 90.12 452 LYS A C 1
ATOM 3533 O O . LYS A 1 452 ? 6.963 -18.031 -24.359 1.00 90.12 452 LYS A O 1
ATOM 3538 N N . LEU A 1 453 ? 5.928 -16.614 -25.761 1.00 89.62 453 LEU A N 1
ATOM 3539 C CA . LEU A 1 453 ? 4.860 -16.250 -24.821 1.00 89.62 453 LEU A CA 1
ATOM 3540 C C . LEU A 1 453 ? 3.926 -17.435 -24.523 1.00 89.62 453 LEU A C 1
ATOM 3542 O O . LEU A 1 453 ? 3.499 -17.605 -23.387 1.00 89.62 453 LEU A O 1
ATOM 3546 N N . LEU A 1 454 ? 3.644 -18.280 -25.520 1.00 91.00 454 LEU A N 1
ATOM 3547 C CA . LEU A 1 454 ? 2.782 -19.456 -25.359 1.00 91.00 454 LEU A CA 1
ATOM 3548 C C . LEU A 1 454 ? 3.404 -20.557 -24.492 1.00 91.00 454 LEU A C 1
ATOM 3550 O O . LEU A 1 454 ? 2.666 -21.243 -23.788 1.00 91.00 454 LEU A O 1
ATOM 3554 N N . VAL A 1 455 ? 4.733 -20.709 -24.497 1.00 89.62 455 VAL A N 1
ATOM 3555 C CA . VAL A 1 455 ? 5.441 -21.706 -23.667 1.00 89.62 455 VAL A CA 1
ATOM 3556 C C . VAL A 1 455 ? 5.097 -21.563 -22.182 1.00 89.62 455 VAL A C 1
ATOM 3558 O O . VAL A 1 455 ? 4.979 -22.569 -21.487 1.00 89.62 455 VAL A O 1
ATOM 3561 N N . ASP A 1 456 ? 4.890 -20.334 -21.710 1.00 84.31 456 ASP A N 1
ATOM 3562 C CA . ASP A 1 456 ? 4.637 -20.053 -20.296 1.00 84.31 456 ASP A CA 1
ATOM 3563 C C . ASP A 1 456 ? 3.177 -20.307 -19.871 1.00 84.31 456 ASP A C 1
ATOM 3565 O O . ASP A 1 456 ? 2.894 -20.343 -18.674 1.00 84.31 456 ASP A O 1
ATOM 3569 N N . VAL A 1 457 ? 2.242 -20.472 -20.818 1.00 90.38 457 VAL A N 1
ATOM 3570 C CA . VAL A 1 457 ? 0.789 -20.526 -20.536 1.00 90.38 457 VAL A CA 1
ATOM 3571 C C . VAL A 1 457 ? 0.070 -21.748 -21.124 1.00 90.38 457 VAL A C 1
ATOM 3573 O O . VAL A 1 457 ? -1.009 -22.129 -20.651 1.00 90.38 457 VAL A O 1
ATOM 3576 N N . ALA A 1 458 ? 0.654 -22.389 -22.136 1.00 92.56 458 ALA A N 1
ATOM 3577 C CA . ALA A 1 458 ? 0.096 -23.560 -22.796 1.00 92.56 458 ALA A CA 1
ATOM 3578 C C . ALA A 1 458 ? 0.637 -24.869 -22.210 1.00 92.56 458 ALA A C 1
ATOM 3580 O O . ALA A 1 458 ? 1.798 -24.993 -21.829 1.00 92.56 458 ALA A O 1
ATOM 3581 N N . THR A 1 459 ? -0.213 -25.894 -22.179 1.00 93.38 459 THR A N 1
ATOM 3582 C CA . THR A 1 459 ? 0.219 -27.251 -21.817 1.00 93.38 459 THR A CA 1
ATOM 3583 C C . THR A 1 459 ? 1.114 -27.854 -22.909 1.00 93.38 459 THR A C 1
ATOM 3585 O O . THR A 1 459 ? 0.997 -27.470 -24.076 1.00 93.38 459 THR A O 1
ATOM 3588 N N . PRO A 1 460 ? 1.951 -28.866 -22.599 1.00 92.56 460 PRO A N 1
ATOM 3589 C CA . PRO A 1 460 ? 2.781 -29.530 -23.608 1.00 92.56 460 PRO A CA 1
ATOM 3590 C C . PRO A 1 460 ? 1.983 -30.076 -24.805 1.00 92.56 460 PRO A C 1
ATOM 3592 O O . PRO A 1 460 ? 2.427 -29.974 -25.946 1.00 92.56 460 PRO A O 1
ATOM 3595 N N . ALA A 1 461 ? 0.777 -30.601 -24.561 1.00 92.00 461 ALA A N 1
ATOM 3596 C CA . ALA A 1 461 ? -0.109 -31.098 -25.613 1.00 92.00 461 ALA A CA 1
ATOM 3597 C C . ALA A 1 461 ? -0.644 -29.969 -26.512 1.00 92.00 461 ALA A C 1
ATOM 3599 O O . ALA A 1 461 ? -0.660 -30.105 -27.736 1.00 92.00 461 ALA A O 1
ATOM 3600 N N . GLN A 1 462 ? -1.035 -28.836 -25.919 1.00 92.81 462 GLN A N 1
ATOM 3601 C CA . GLN A 1 462 ? -1.442 -27.647 -26.674 1.00 92.81 462 GLN A CA 1
ATOM 3602 C C . GLN A 1 462 ? -0.270 -27.087 -27.487 1.00 92.81 462 GLN A C 1
ATOM 3604 O O . GLN A 1 462 ? -0.450 -26.763 -28.656 1.00 92.81 462 GLN A O 1
ATOM 3609 N N . MET A 1 463 ? 0.939 -27.042 -26.918 1.00 92.44 463 MET A N 1
ATOM 3610 C CA . MET A 1 463 ? 2.141 -26.583 -27.623 1.00 92.44 463 MET A CA 1
ATOM 3611 C C . MET A 1 463 ? 2.505 -27.461 -28.825 1.00 92.44 463 MET A C 1
ATOM 3613 O O . MET A 1 463 ? 2.912 -26.934 -29.862 1.00 92.44 463 MET A O 1
ATOM 3617 N N . ALA A 1 464 ? 2.332 -28.783 -28.724 1.00 90.56 464 ALA A N 1
ATOM 3618 C CA . ALA A 1 464 ? 2.544 -29.690 -29.851 1.00 90.56 464 ALA A CA 1
ATOM 3619 C C . ALA A 1 464 ? 1.574 -29.387 -31.009 1.00 90.56 464 ALA A C 1
ATOM 3621 O O . ALA A 1 464 ? 2.011 -29.240 -32.151 1.00 90.56 464 ALA A O 1
ATOM 3622 N N . ARG A 1 465 ? 0.283 -29.194 -30.704 1.00 91.19 465 ARG A N 1
ATOM 3623 C CA . ARG A 1 465 ? -0.747 -28.813 -31.691 1.00 91.19 465 ARG A CA 1
ATOM 3624 C C . ARG A 1 465 ? -0.488 -27.429 -32.292 1.00 91.19 465 ARG A C 1
ATOM 3626 O O . ARG A 1 465 ? -0.482 -27.296 -33.507 1.00 91.19 465 ARG A O 1
ATOM 3633 N N . LEU A 1 466 ? -0.133 -26.436 -31.474 1.00 89.50 466 LEU A N 1
ATOM 3634 C CA . LEU A 1 466 ? 0.274 -25.093 -31.924 1.00 89.50 466 LEU A CA 1
ATOM 3635 C C . LEU A 1 466 ? 1.514 -25.105 -32.837 1.00 89.50 466 LEU A C 1
ATOM 3637 O O . LEU A 1 466 ? 1.733 -24.185 -33.628 1.00 89.50 466 LEU A O 1
ATOM 3641 N N . THR A 1 467 ? 2.364 -26.125 -32.717 1.00 87.19 467 THR A N 1
ATOM 3642 C CA . THR A 1 467 ? 3.546 -26.299 -33.570 1.00 87.19 467 THR A CA 1
ATOM 3643 C C . THR A 1 467 ? 3.200 -26.968 -34.894 1.00 87.19 467 THR A C 1
ATOM 3645 O O . THR A 1 467 ? 3.706 -26.534 -35.923 1.00 87.19 467 THR A O 1
ATOM 3648 N N . ALA A 1 468 ? 2.333 -27.982 -34.875 1.00 86.81 468 ALA A N 1
ATOM 3649 C CA . ALA A 1 468 ? 1.955 -28.743 -36.064 1.00 86.81 468 ALA A CA 1
ATOM 3650 C C . ALA A 1 468 ? 0.895 -28.042 -36.933 1.00 86.81 468 ALA A C 1
ATOM 3652 O O . ALA A 1 468 ? 0.980 -28.080 -38.154 1.00 86.81 468 ALA A O 1
ATOM 3653 N N . GLU A 1 469 ? -0.093 -27.409 -36.302 1.00 86.50 469 GLU A N 1
ATOM 3654 C CA . GLU A 1 469 ? -1.341 -26.956 -36.936 1.00 86.50 469 GLU A CA 1
ATOM 3655 C C . GLU A 1 469 ? -1.612 -25.456 -36.698 1.00 86.50 469 GLU A C 1
ATOM 3657 O O . GLU A 1 469 ? -2.647 -24.923 -37.100 1.00 86.50 469 GLU A O 1
ATOM 3662 N N . GLY A 1 470 ? -0.700 -24.753 -36.015 1.00 85.44 470 GLY A N 1
ATOM 3663 C CA . GLY A 1 470 ? -0.905 -23.361 -35.618 1.00 85.44 470 GLY A CA 1
ATOM 3664 C C . GLY A 1 470 ? -2.084 -23.197 -34.651 1.00 85.44 470 GLY A C 1
ATOM 3665 O O . GLY A 1 470 ? -2.447 -24.112 -33.913 1.00 85.44 470 GLY A O 1
ATOM 3666 N N . VAL A 1 471 ? -2.690 -22.010 -34.632 1.00 86.25 471 VAL A N 1
ATOM 3667 C CA . VAL A 1 471 ? -3.807 -21.694 -33.720 1.00 86.25 471 VAL A CA 1
ATOM 3668 C C . VAL A 1 471 ? -5.102 -22.417 -34.113 1.00 86.25 471 VAL A C 1
ATOM 3670 O O . VAL A 1 471 ? -5.923 -22.697 -33.243 1.00 86.25 471 VAL A O 1
ATOM 3673 N N . HIS A 1 472 ? -5.249 -22.810 -35.384 1.00 84.12 472 HIS A N 1
ATOM 3674 C CA . HIS A 1 472 ? -6.364 -23.635 -35.871 1.00 84.12 472 HIS A CA 1
ATOM 3675 C C . HIS A 1 472 ? -6.358 -25.050 -35.297 1.00 84.12 472 HIS A C 1
ATOM 3677 O O . HIS A 1 472 ? -7.411 -25.675 -35.189 1.00 84.12 472 HIS A O 1
ATOM 3683 N N . GLY A 1 473 ? -5.189 -25.526 -34.864 1.00 85.56 473 GLY A N 1
ATOM 3684 C CA . GLY A 1 473 ? -5.070 -26.779 -34.141 1.00 85.56 473 GLY A CA 1
ATOM 3685 C C . GLY A 1 473 ? -5.720 -26.756 -32.764 1.00 85.56 473 GLY A C 1
ATOM 3686 O O . GLY A 1 473 ? -5.739 -27.799 -32.125 1.00 85.56 473 GLY A O 1
ATOM 3687 N N . LEU A 1 474 ? -6.236 -25.621 -32.273 1.00 89.81 474 LEU A N 1
ATOM 3688 C CA . LEU A 1 474 ? -6.929 -25.483 -30.989 1.00 89.81 474 LEU A CA 1
ATOM 3689 C C . LEU A 1 474 ? -8.423 -25.186 -31.175 1.00 89.81 474 LEU A C 1
ATOM 3691 O O . LEU A 1 474 ? -8.830 -24.442 -32.063 1.00 89.81 474 LEU A O 1
ATOM 3695 N N . THR A 1 475 ? -9.250 -25.714 -30.274 1.00 89.69 475 THR A N 1
ATOM 3696 C CA . THR A 1 475 ? -10.670 -25.339 -30.190 1.00 89.69 475 THR A CA 1
ATOM 3697 C C . THR A 1 475 ? -10.830 -23.894 -29.710 1.00 89.69 475 THR A C 1
ATOM 3699 O O . THR A 1 475 ? -9.933 -23.330 -29.086 1.00 89.69 475 THR A O 1
ATOM 3702 N N . THR A 1 476 ? -11.990 -23.277 -29.954 1.00 85.25 476 THR A N 1
ATOM 3703 C CA . THR A 1 476 ? -12.298 -21.931 -29.437 1.00 85.25 476 THR A CA 1
ATOM 3704 C C . THR A 1 476 ? -12.123 -21.854 -27.919 1.00 85.25 476 THR A C 1
ATOM 3706 O O . THR A 1 476 ? -11.363 -21.016 -27.455 1.00 85.25 476 THR A O 1
ATOM 3709 N N . VAL A 1 477 ? -12.672 -22.810 -27.164 1.00 87.44 477 VAL A N 1
ATOM 3710 C CA . VAL A 1 477 ? -12.517 -22.871 -25.697 1.00 87.44 477 VAL A CA 1
ATOM 3711 C C . VAL A 1 477 ? -11.045 -22.957 -25.277 1.00 87.44 477 VAL A C 1
ATOM 3713 O O . VAL A 1 477 ? -10.619 -22.272 -24.352 1.00 87.44 477 VAL A O 1
ATOM 3716 N N . GLU A 1 478 ? -10.229 -23.765 -25.961 1.00 91.12 478 GLU A N 1
ATOM 3717 C CA . GLU A 1 478 ? -8.793 -23.848 -25.658 1.00 91.12 478 GLU A CA 1
ATOM 3718 C C . GLU A 1 478 ? -8.071 -22.519 -25.907 1.00 91.12 478 GLU A C 1
ATOM 3720 O O . GLU A 1 478 ? -7.197 -22.150 -25.123 1.00 91.12 478 GLU A O 1
ATOM 3725 N N . ARG A 1 479 ? -8.433 -21.790 -26.968 1.00 90.44 479 ARG A N 1
ATOM 3726 C CA . ARG A 1 479 ? -7.850 -20.476 -27.275 1.00 90.44 479 ARG A CA 1
ATOM 3727 C C . ARG A 1 479 ? -8.239 -19.424 -26.239 1.00 90.44 479 ARG A C 1
ATOM 3729 O O . ARG A 1 479 ? -7.381 -18.655 -25.811 1.00 90.44 479 ARG A O 1
ATOM 3736 N N . GLU A 1 480 ? -9.490 -19.435 -25.792 1.00 88.25 480 GLU A N 1
ATOM 3737 C CA . GLU A 1 480 ? -9.986 -18.560 -24.726 1.00 88.25 480 GLU A CA 1
ATOM 3738 C C . GLU A 1 480 ? -9.255 -18.812 -23.403 1.00 88.25 480 GLU A C 1
ATOM 3740 O O . GLU A 1 480 ? -8.766 -17.876 -22.774 1.00 88.25 480 GLU A O 1
ATOM 3745 N N . VAL A 1 481 ? -9.082 -20.080 -23.016 1.00 91.00 481 VAL A N 1
ATOM 3746 C CA . VAL A 1 481 ? -8.319 -20.448 -21.812 1.00 91.00 481 VAL A CA 1
ATOM 3747 C C . VAL A 1 481 ? -6.867 -19.964 -21.901 1.00 91.00 481 VAL A C 1
ATOM 3749 O O . VAL A 1 481 ? -6.315 -19.480 -20.914 1.00 91.00 481 VAL A O 1
ATOM 3752 N N . LEU A 1 482 ? -6.231 -20.051 -23.074 1.00 92.75 482 LEU A N 1
ATOM 3753 C CA . LEU A 1 482 ? -4.881 -19.507 -23.265 1.00 92.75 482 LEU A CA 1
ATOM 3754 C C . LEU A 1 482 ? -4.848 -17.977 -23.167 1.00 92.75 482 LEU A C 1
ATOM 3756 O O . LEU A 1 482 ? -3.894 -17.431 -22.616 1.00 92.75 482 LEU A O 1
ATOM 3760 N N . ALA A 1 483 ? -5.877 -17.288 -23.663 1.00 91.25 483 ALA A N 1
ATOM 3761 C CA . ALA A 1 483 ? -6.001 -15.837 -23.552 1.00 91.25 483 ALA A CA 1
ATOM 3762 C C . ALA A 1 483 ? -6.163 -15.381 -22.093 1.00 91.25 483 ALA A C 1
ATOM 3764 O O . ALA A 1 483 ? -5.495 -14.434 -21.672 1.00 91.25 483 ALA A O 1
ATOM 3765 N N . VAL A 1 484 ? -6.989 -16.083 -21.310 1.00 91.62 484 VAL A N 1
ATOM 3766 C CA . VAL A 1 484 ? -7.151 -15.846 -19.866 1.00 91.62 484 VAL A CA 1
ATOM 3767 C C . VAL A 1 484 ? -5.815 -16.022 -19.145 1.00 91.62 484 VAL A C 1
ATOM 3769 O O . VAL A 1 484 ? -5.346 -15.089 -18.498 1.00 91.62 484 VAL A O 1
ATOM 3772 N N . ARG A 1 485 ? -5.126 -17.150 -19.358 1.00 92.44 485 ARG A N 1
ATOM 3773 C CA . ARG A 1 485 ? -3.814 -17.410 -18.737 1.00 92.44 485 ARG A CA 1
ATOM 3774 C C . ARG A 1 485 ? -2.750 -16.392 -19.139 1.00 92.44 485 ARG A C 1
ATOM 3776 O O . ARG A 1 485 ? -1.925 -16.007 -18.313 1.00 92.44 485 ARG A O 1
ATOM 3783 N N . LEU A 1 486 ? -2.755 -15.931 -20.392 1.00 91.75 486 LEU A N 1
ATOM 3784 C CA . LEU A 1 486 ? -1.866 -14.860 -20.852 1.00 91.75 486 LEU A CA 1
ATOM 3785 C C . LEU A 1 486 ? -2.130 -13.558 -20.082 1.00 91.75 486 LEU A C 1
ATOM 3787 O O . LEU A 1 486 ? -1.184 -12.893 -19.651 1.00 91.75 486 LEU A O 1
ATOM 3791 N N . LEU A 1 487 ? -3.405 -13.203 -19.892 1.00 89.88 487 LEU A N 1
ATOM 3792 C CA . LEU A 1 487 ? -3.796 -12.032 -19.115 1.00 89.88 487 LEU A CA 1
ATOM 3793 C C . LEU A 1 487 ? -3.393 -12.168 -17.649 1.00 89.88 487 LEU A C 1
ATOM 3795 O O . LEU A 1 487 ? -2.766 -11.244 -17.148 1.00 89.88 487 LEU A O 1
ATOM 3799 N N . GLU A 1 488 ? -3.667 -13.286 -16.984 1.00 89.62 488 GLU A N 1
ATOM 3800 C CA . GLU A 1 488 ? -3.279 -13.512 -15.582 1.00 89.62 488 GLU A CA 1
ATOM 3801 C C . GLU A 1 488 ? -1.760 -13.519 -15.375 1.00 89.62 488 GLU A C 1
ATOM 3803 O O . GLU A 1 488 ? -1.253 -13.056 -14.354 1.00 89.62 488 GLU A O 1
ATOM 3808 N N . ARG A 1 489 ? -1.005 -14.007 -16.364 1.00 88.75 489 ARG A N 1
ATOM 3809 C CA . ARG A 1 489 ? 0.458 -14.067 -16.298 1.00 88.75 489 ARG A CA 1
ATOM 3810 C C . ARG A 1 489 ? 1.119 -12.695 -16.426 1.00 88.75 489 ARG A C 1
ATOM 3812 O O . ARG A 1 489 ? 2.157 -12.456 -15.808 1.00 88.75 489 ARG A O 1
ATOM 3819 N N . HIS A 1 490 ? 0.559 -11.814 -17.253 1.00 87.62 490 HIS A N 1
ATOM 3820 C CA . HIS A 1 490 ? 1.182 -10.536 -17.618 1.00 87.62 490 HIS A CA 1
ATOM 3821 C C . HIS A 1 490 ? 0.376 -9.299 -17.176 1.00 87.62 490 HIS A C 1
ATOM 3823 O O . HIS A 1 490 ? 0.836 -8.166 -17.346 1.00 87.62 490 HIS A O 1
ATOM 3829 N N . ASN A 1 491 ? -0.791 -9.481 -16.559 1.00 86.19 491 ASN A N 1
ATOM 3830 C CA . ASN A 1 491 ? -1.549 -8.455 -15.845 1.00 86.19 491 ASN A CA 1
ATOM 3831 C C . ASN A 1 491 ? -1.723 -8.865 -14.392 1.00 86.19 491 ASN A C 1
ATOM 3833 O O . ASN A 1 491 ? -1.814 -10.036 -14.051 1.00 86.19 491 ASN A O 1
ATOM 3837 N N . LYS A 1 492 ? -1.798 -7.877 -13.510 1.00 86.19 492 LYS A N 1
ATOM 3838 C CA . LYS A 1 492 ? -2.281 -8.121 -12.160 1.00 86.19 492 LYS A CA 1
ATOM 3839 C C . LYS A 1 492 ? -3.800 -8.180 -12.186 1.00 86.19 492 LYS A C 1
ATOM 3841 O O . LYS A 1 492 ? -4.422 -7.325 -12.819 1.00 86.19 492 LYS A O 1
ATOM 3846 N N . VAL A 1 493 ? -4.365 -9.098 -11.414 1.00 88.12 493 VAL A N 1
ATOM 3847 C CA . VAL A 1 493 ? -5.776 -9.084 -11.028 1.00 88.12 493 VAL A CA 1
ATOM 3848 C C . VAL A 1 493 ? -5.846 -8.669 -9.563 1.00 88.12 493 VAL A C 1
ATOM 3850 O O . VAL A 1 493 ? -5.273 -9.304 -8.678 1.00 88.12 493 VAL A O 1
ATOM 3853 N N . THR A 1 494 ? -6.467 -7.521 -9.310 1.00 88.12 494 THR A N 1
ATOM 3854 C CA . THR A 1 494 ? -6.586 -6.938 -7.973 1.00 88.12 494 THR A CA 1
ATOM 3855 C C . THR A 1 494 ? -7.980 -7.188 -7.430 1.00 88.12 494 THR A C 1
ATOM 3857 O O . THR A 1 494 ? -8.952 -6.619 -7.933 1.00 88.12 494 THR A O 1
ATOM 3860 N N . HIS A 1 495 ? -8.068 -7.978 -6.362 1.00 88.25 495 HIS A N 1
ATOM 3861 C CA . HIS A 1 495 ? -9.305 -8.137 -5.605 1.00 88.25 495 HIS A CA 1
ATOM 3862 C C . HIS A 1 495 ? -9.531 -6.925 -4.704 1.00 88.25 495 HIS A C 1
ATOM 3864 O O . HIS A 1 495 ? -8.613 -6.450 -4.031 1.00 88.25 495 HIS A O 1
ATOM 3870 N N . ILE A 1 496 ? -10.758 -6.403 -4.728 1.00 86.50 496 ILE A N 1
ATOM 3871 C CA . ILE A 1 496 ? -11.157 -5.186 -4.019 1.00 86.50 496 ILE A CA 1
ATOM 3872 C C . ILE A 1 496 ? -12.297 -5.535 -3.066 1.00 86.50 496 ILE A C 1
ATOM 3874 O O . ILE A 1 496 ? -13.387 -5.895 -3.508 1.00 86.50 496 ILE A O 1
ATOM 3878 N N . TYR A 1 497 ? -12.059 -5.359 -1.770 1.00 87.56 497 TYR A N 1
ATOM 3879 C CA . TYR A 1 497 ? -13.043 -5.564 -0.711 1.00 87.56 497 TYR A CA 1
ATOM 3880 C C . TYR A 1 497 ? -13.504 -4.230 -0.132 1.00 87.56 497 TYR A C 1
ATOM 3882 O O . TYR A 1 497 ? -12.678 -3.378 0.185 1.00 87.56 497 TYR A O 1
ATOM 3890 N N . GLU A 1 498 ? -14.813 -4.058 0.059 1.00 83.06 498 GLU A N 1
ATOM 3891 C CA . GLU A 1 498 ? -15.375 -2.952 0.844 1.00 83.06 498 GLU A CA 1
ATOM 3892 C C . GLU A 1 498 ? -15.834 -3.484 2.201 1.00 83.06 498 GLU A C 1
ATOM 3894 O O . GLU A 1 498 ? -16.691 -4.368 2.261 1.00 83.06 498 GLU A O 1
ATOM 3899 N N . LEU A 1 499 ? -15.311 -2.926 3.294 1.00 83.00 499 LEU A N 1
ATOM 3900 C CA . LEU A 1 499 ? -15.858 -3.202 4.620 1.00 83.00 499 LEU A CA 1
ATOM 3901 C C . LEU A 1 499 ? -17.047 -2.276 4.872 1.00 83.00 499 LEU A C 1
ATOM 3903 O O . LEU A 1 499 ? -16.889 -1.062 5.036 1.00 83.00 499 LEU A O 1
ATOM 3907 N N . VAL A 1 500 ? -18.242 -2.863 4.918 1.00 78.06 500 VAL A N 1
ATOM 3908 C CA . VAL A 1 500 ? -19.494 -2.127 5.114 1.00 78.06 500 VAL A CA 1
ATOM 3909 C C . VAL A 1 500 ? -19.903 -2.066 6.581 1.00 78.06 500 VAL A C 1
ATOM 3911 O O . VAL A 1 500 ? -19.740 -3.020 7.337 1.00 78.06 500 VAL A O 1
ATOM 3914 N N . LYS A 1 501 ? -20.467 -0.930 7.001 1.00 74.00 501 LYS A N 1
ATOM 3915 C CA . LYS A 1 501 ? -20.918 -0.731 8.391 1.00 74.00 501 LYS A CA 1
ATOM 3916 C C . LYS A 1 501 ? -22.400 -1.057 8.550 1.00 74.00 501 LYS A C 1
ATOM 3918 O O . LYS A 1 501 ? -23.217 -0.555 7.785 1.00 74.00 501 LYS A O 1
ATOM 3923 N N . ALA A 1 502 ? -22.765 -1.815 9.580 1.00 69.00 502 ALA A N 1
ATOM 3924 C CA . ALA A 1 502 ? -24.167 -2.066 9.934 1.00 69.00 502 ALA A CA 1
ATOM 3925 C C . ALA A 1 502 ? -24.751 -1.011 10.894 1.00 69.00 502 ALA A C 1
ATOM 3927 O O . ALA A 1 502 ? -25.950 -0.740 10.875 1.00 69.00 502 ALA A O 1
ATOM 3928 N N . THR A 1 503 ? -23.909 -0.387 11.721 1.00 59.84 503 THR A N 1
ATOM 3929 C CA . THR A 1 503 ? -24.331 0.480 12.833 1.00 59.84 503 THR A CA 1
ATOM 3930 C C . THR A 1 503 ? -23.620 1.842 12.824 1.00 59.84 503 THR A C 1
ATOM 3932 O O . THR A 1 503 ? -22.675 2.082 12.065 1.00 59.84 503 THR A O 1
ATOM 3935 N N . GLY A 1 504 ? -24.111 2.769 13.656 1.00 61.97 504 GLY A N 1
ATOM 3936 C CA . GLY A 1 504 ? -23.589 4.131 13.806 1.00 61.97 504 GLY A CA 1
ATOM 3937 C C . GLY A 1 504 ? -24.124 5.135 12.779 1.00 61.97 504 GLY A C 1
ATOM 3938 O O . GLY A 1 504 ? -24.888 4.791 11.873 1.00 61.97 504 GLY A O 1
ATOM 3939 N N . ALA A 1 505 ? -23.671 6.391 12.893 1.00 54.00 505 ALA A N 1
ATOM 3940 C CA . ALA A 1 505 ? -24.092 7.533 12.063 1.00 54.00 505 ALA A CA 1
ATOM 3941 C C . ALA A 1 505 ? -23.847 7.350 10.547 1.00 54.00 505 ALA A C 1
ATOM 3943 O O . ALA A 1 505 ? -24.200 8.205 9.733 1.00 54.00 505 ALA A O 1
ATOM 3944 N N . GLY A 1 506 ? -23.245 6.228 10.141 1.00 64.50 506 GLY A N 1
ATOM 3945 C CA . GLY A 1 506 ? -23.002 5.911 8.750 1.00 64.50 506 GLY A CA 1
ATOM 3946 C C . GLY A 1 506 ? -23.181 4.469 8.324 1.00 64.50 506 GLY A C 1
ATOM 3947 O O . GLY A 1 506 ? -22.500 4.081 7.379 1.00 64.50 506 GLY A O 1
ATOM 3948 N N . GLY A 1 507 ? -24.083 3.721 8.965 1.00 72.81 507 GLY A N 1
ATOM 3949 C CA . GLY A 1 507 ? -24.476 2.395 8.486 1.00 72.81 507 GLY A CA 1
ATOM 3950 C C . GLY A 1 507 ? -24.813 2.402 6.987 1.00 72.81 507 GLY A C 1
ATOM 3951 O O . GLY A 1 507 ? -25.511 3.294 6.503 1.00 72.81 507 GLY A O 1
ATOM 3952 N N . GLN A 1 508 ? -24.270 1.434 6.259 1.00 76.81 508 GLN A N 1
ATOM 3953 C CA . GLN A 1 508 ? -24.417 1.201 4.821 1.00 76.81 508 GLN A CA 1
ATOM 3954 C C . GLN A 1 508 ? -25.314 -0.002 4.523 1.00 76.81 508 GLN A C 1
ATOM 3956 O O . GLN A 1 508 ? -25.861 -0.098 3.425 1.00 76.81 508 GLN A O 1
ATOM 3961 N N . VAL A 1 509 ? -25.480 -0.894 5.500 1.00 79.69 509 VAL A N 1
ATOM 3962 C CA . VAL A 1 509 ? -26.372 -2.050 5.423 1.00 79.69 509 VAL A CA 1
ATOM 3963 C C . VAL A 1 509 ? -27.401 -2.019 6.549 1.00 79.69 509 VAL A C 1
ATOM 3965 O O . VAL A 1 509 ? -27.203 -1.374 7.581 1.00 79.69 509 VAL A O 1
ATOM 3968 N N . THR A 1 510 ? -28.524 -2.687 6.328 1.00 79.44 510 THR A N 1
ATOM 3969 C CA . THR A 1 510 ? -29.633 -2.843 7.271 1.00 79.44 510 THR A CA 1
ATOM 3970 C C . THR A 1 510 ? -30.117 -4.279 7.247 1.00 79.44 510 THR A C 1
ATOM 3972 O O . THR A 1 510 ? -30.151 -4.903 6.191 1.00 79.44 510 THR A O 1
ATOM 3975 N N . PHE A 1 511 ? -30.501 -4.798 8.409 1.00 78.31 511 PHE A N 1
ATOM 3976 C CA . PHE A 1 511 ? -31.056 -6.139 8.505 1.00 78.31 511 PHE A CA 1
ATOM 3977 C C . PHE A 1 511 ? -32.552 -6.116 8.204 1.00 78.31 511 PHE A C 1
ATOM 3979 O O . PHE A 1 511 ? -33.333 -5.520 8.955 1.00 78.31 511 PHE A O 1
ATOM 3986 N N . ASN A 1 512 ? -32.944 -6.775 7.120 1.00 75.81 512 ASN A N 1
ATOM 3987 C CA . ASN A 1 512 ? -34.331 -7.050 6.809 1.00 75.81 512 ASN A CA 1
ATOM 3988 C C . ASN A 1 512 ? -34.813 -8.196 7.713 1.00 75.81 512 ASN A C 1
ATOM 3990 O O . ASN A 1 512 ? -34.368 -9.339 7.612 1.00 75.81 512 ASN A O 1
ATOM 3994 N N . ARG A 1 513 ? -35.723 -7.877 8.641 1.00 73.62 513 ARG A N 1
ATOM 3995 C CA . ARG A 1 513 ? -36.209 -8.836 9.642 1.00 73.62 513 ARG A CA 1
ATOM 3996 C C . ARG A 1 513 ? -37.161 -9.886 9.071 1.00 73.62 513 ARG A C 1
ATOM 3998 O O . ARG A 1 513 ? -37.191 -10.983 9.625 1.00 73.62 513 ARG A O 1
ATOM 4005 N N . SER A 1 514 ? -37.940 -9.565 8.034 1.00 73.31 514 SER A N 1
ATOM 4006 C CA . SER A 1 514 ? -38.867 -10.530 7.427 1.00 73.31 514 SER A CA 1
ATOM 4007 C C . SER A 1 514 ? -38.105 -11.599 6.662 1.00 73.31 514 SER A C 1
ATOM 4009 O O . SER A 1 514 ? -38.369 -12.784 6.852 1.00 73.31 514 SER A O 1
ATOM 4011 N N . ASP A 1 515 ? -37.100 -11.177 5.896 1.00 76.19 515 ASP A N 1
ATOM 4012 C CA . ASP A 1 515 ? -36.342 -12.073 5.019 1.00 76.19 515 ASP A CA 1
ATOM 4013 C C . ASP A 1 515 ? -35.087 -12.638 5.697 1.00 76.19 515 ASP A C 1
ATOM 4015 O O . ASP A 1 515 ? -34.463 -13.570 5.197 1.00 76.19 515 ASP A O 1
ATOM 4019 N N . ARG A 1 516 ? -34.751 -12.121 6.888 1.00 71.25 516 ARG A N 1
ATOM 4020 C CA . ARG A 1 516 ? -33.559 -12.473 7.678 1.00 71.25 516 ARG A CA 1
ATOM 4021 C C . ARG A 1 516 ? -32.261 -12.309 6.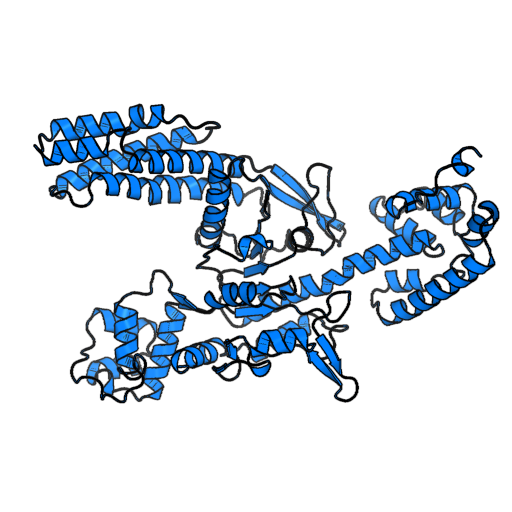886 1.00 71.25 516 ARG A C 1
ATOM 4023 O O . ARG A 1 516 ? -31.331 -13.102 7.025 1.00 71.25 516 ARG A O 1
ATOM 4030 N N . THR A 1 517 ? -32.197 -11.260 6.078 1.00 75.50 517 THR A N 1
ATOM 4031 C CA . THR A 1 517 ? -31.077 -10.947 5.189 1.00 75.50 517 THR A CA 1
ATOM 4032 C C . THR A 1 517 ? -30.521 -9.561 5.485 1.00 75.50 517 THR A C 1
ATOM 4034 O O . THR A 1 517 ? -31.229 -8.647 5.910 1.00 75.50 517 THR A O 1
ATOM 4037 N N . TRP A 1 518 ? -29.220 -9.385 5.256 1.00 77.25 518 TRP A N 1
ATOM 4038 C CA . TRP A 1 518 ? -28.618 -8.057 5.224 1.00 77.25 518 TRP A CA 1
ATOM 4039 C C . TRP A 1 518 ? -28.756 -7.452 3.836 1.00 77.25 518 TRP A C 1
ATOM 4041 O O . TRP A 1 518 ? -28.376 -8.055 2.834 1.00 77.25 518 TRP A O 1
ATOM 4051 N N . GLU A 1 519 ? -29.255 -6.226 3.798 1.00 82.25 519 GLU A N 1
ATOM 4052 C CA . GLU A 1 519 ? -29.480 -5.476 2.572 1.00 82.25 519 GLU A CA 1
ATOM 4053 C C . GLU A 1 519 ? -28.723 -4.158 2.612 1.00 82.25 519 GLU A C 1
ATOM 4055 O O . GLU A 1 519 ? -28.459 -3.585 3.672 1.00 82.25 519 GLU A O 1
ATOM 4060 N N . ARG A 1 520 ? -28.369 -3.647 1.435 1.00 83.06 520 ARG A N 1
ATOM 4061 C CA . ARG A 1 520 ? -27.794 -2.308 1.321 1.00 83.06 520 ARG A CA 1
ATOM 4062 C C . ARG A 1 520 ? -28.870 -1.270 1.576 1.00 83.06 520 ARG A C 1
ATOM 4064 O O . ARG A 1 520 ? -29.975 -1.379 1.057 1.00 83.06 520 ARG A O 1
ATOM 4071 N N . ARG A 1 521 ? -28.508 -0.204 2.286 1.00 84.31 521 ARG A N 1
ATOM 4072 C CA . ARG A 1 521 ? -29.343 0.997 2.318 1.00 84.31 521 ARG A CA 1
ATOM 4073 C C . ARG A 1 521 ? -29.480 1.568 0.913 1.00 84.31 521 ARG A C 1
ATOM 4075 O O . ARG A 1 521 ? -28.537 1.507 0.123 1.00 84.31 521 ARG A O 1
ATOM 4082 N N . GLU A 1 522 ? -30.619 2.196 0.647 1.00 82.12 522 GLU A N 1
ATOM 4083 C CA . GLU A 1 522 ? -30.975 2.755 -0.661 1.00 82.12 522 GLU A CA 1
ATOM 4084 C C . GLU A 1 522 ? -29.874 3.642 -1.257 1.00 82.12 522 GLU A C 1
ATOM 4086 O O . GLU A 1 522 ? -29.514 3.483 -2.418 1.00 82.12 522 GLU A O 1
ATOM 4091 N N . SER A 1 523 ? -29.249 4.507 -0.455 1.00 76.88 523 SER A N 1
ATOM 4092 C CA . SER A 1 523 ? -28.166 5.385 -0.921 1.00 76.88 523 SER A CA 1
ATOM 4093 C C . SER A 1 523 ? -26.922 4.631 -1.409 1.00 76.88 523 SER A C 1
ATOM 4095 O O . SER A 1 523 ? -26.245 5.083 -2.331 1.00 76.88 523 SER A O 1
ATOM 4097 N N . ILE A 1 524 ? -26.627 3.466 -0.827 1.00 77.75 524 ILE A N 1
ATOM 4098 C CA . ILE A 1 524 ? -25.512 2.600 -1.234 1.00 77.75 524 ILE A CA 1
ATOM 4099 C C . ILE A 1 524 ? -25.921 1.708 -2.407 1.00 77.75 524 ILE A C 1
ATOM 4101 O O . ILE A 1 524 ? -25.121 1.465 -3.307 1.00 77.75 524 ILE A O 1
ATOM 4105 N N . ALA A 1 525 ? -27.173 1.255 -2.443 1.00 79.69 525 ALA A N 1
ATOM 4106 C CA . ALA A 1 525 ? -27.709 0.555 -3.604 1.00 79.69 525 ALA A CA 1
ATOM 4107 C C . ALA A 1 525 ? -27.699 1.457 -4.852 1.00 79.69 525 ALA A C 1
ATOM 4109 O O . ALA A 1 525 ? -27.228 1.039 -5.906 1.00 79.69 525 ALA A O 1
ATOM 4110 N N . ALA A 1 526 ? -28.115 2.719 -4.715 1.00 79.56 526 ALA A N 1
ATOM 4111 C CA . ALA A 1 526 ? -28.090 3.719 -5.780 1.00 79.56 526 ALA A CA 1
ATOM 4112 C C . ALA A 1 526 ? -26.667 3.992 -6.292 1.00 79.56 526 ALA A C 1
ATOM 4114 O O . ALA A 1 526 ? -26.463 4.042 -7.505 1.00 79.56 526 ALA A O 1
ATOM 4115 N N . LYS A 1 527 ? -25.676 4.084 -5.386 1.00 77.69 527 LYS A N 1
ATOM 4116 C CA . LYS A 1 527 ? -24.243 4.142 -5.732 1.00 77.69 527 LYS A CA 1
ATOM 4117 C C . LYS A 1 527 ? -23.887 2.982 -6.675 1.00 77.69 527 LYS A C 1
ATOM 4119 O O . LYS A 1 527 ? -23.497 3.222 -7.816 1.00 77.69 527 LYS A O 1
ATOM 4124 N N . HIS A 1 528 ? -24.110 1.738 -6.249 1.00 75.06 528 HIS A N 1
ATOM 4125 C CA . HIS A 1 528 ? -23.740 0.550 -7.032 1.00 75.06 528 HIS A CA 1
ATOM 4126 C C . HIS A 1 528 ? -24.570 0.368 -8.314 1.00 75.06 528 HIS A C 1
ATOM 4128 O O . HIS A 1 528 ? -24.091 -0.221 -9.278 1.00 75.06 528 HIS A O 1
ATOM 4134 N N . ASN A 1 529 ? -25.785 0.912 -8.390 1.00 77.06 529 ASN A N 1
ATOM 4135 C CA . ASN A 1 529 ? -26.581 0.891 -9.622 1.00 77.06 529 ASN A CA 1
ATOM 4136 C C . ASN A 1 529 ? -25.967 1.706 -10.766 1.00 77.06 529 ASN A C 1
ATOM 4138 O O . ASN A 1 529 ? -26.251 1.428 -11.927 1.00 77.06 529 ASN A O 1
ATOM 4142 N N . SER A 1 530 ? -25.114 2.680 -10.456 1.00 73.38 530 SER A N 1
ATOM 4143 C CA . SER A 1 530 ? -24.396 3.481 -11.455 1.00 73.38 530 SER A CA 1
ATOM 4144 C C . SER A 1 530 ? -22.989 2.965 -11.769 1.00 73.38 530 SER A C 1
ATOM 4146 O O . SER A 1 530 ? -22.325 3.469 -12.674 1.00 73.38 530 SER A O 1
ATOM 4148 N N . GLU A 1 531 ? -22.507 1.976 -11.020 1.00 71.19 531 GLU A N 1
ATOM 4149 C CA . GLU A 1 531 ? -21.135 1.489 -11.115 1.00 71.19 531 GLU A CA 1
ATOM 4150 C C . GLU A 1 531 ? -21.061 0.268 -12.013 1.00 71.19 531 GLU A C 1
ATOM 4152 O O . GLU A 1 531 ? -21.854 -0.645 -11.858 1.00 71.19 531 GLU A O 1
ATOM 4157 N N . VAL A 1 532 ? -20.098 0.235 -12.932 1.00 74.62 532 VAL A N 1
ATOM 4158 C CA . VAL A 1 532 ? -19.809 -0.961 -13.730 1.00 74.62 532 VAL A CA 1
ATOM 4159 C C . VAL A 1 532 ? -18.778 -1.810 -12.991 1.00 74.62 532 VAL A C 1
ATOM 4161 O O . VAL A 1 532 ? -17.775 -1.291 -12.484 1.00 74.62 532 VAL A O 1
ATOM 4164 N N . GLY A 1 533 ? -18.988 -3.122 -12.950 1.00 74.25 533 GLY A N 1
ATOM 4165 C CA . GLY A 1 533 ? -17.988 -4.079 -12.491 1.00 74.25 533 GLY A CA 1
ATOM 4166 C C . GLY A 1 533 ? -18.266 -5.492 -12.953 1.00 74.25 533 GLY A C 1
ATOM 4167 O O . GLY A 1 533 ? -19.380 -5.806 -13.357 1.00 74.25 533 GLY A O 1
ATOM 4168 N N . VAL A 1 534 ? -17.240 -6.333 -12.860 1.00 77.19 534 VAL A N 1
ATOM 4169 C CA . VAL A 1 534 ? -17.348 -7.770 -13.104 1.00 77.19 534 VAL A CA 1
ATOM 4170 C C . VAL A 1 534 ? -17.769 -8.449 -11.809 1.00 77.19 534 VAL A C 1
ATOM 4172 O O . VAL A 1 534 ? -17.134 -8.260 -10.770 1.00 77.19 534 VAL A O 1
ATOM 4175 N N . ASN A 1 535 ? -18.864 -9.200 -11.859 1.00 80.50 535 ASN A N 1
ATOM 4176 C CA . ASN A 1 535 ? -19.271 -10.049 -10.754 1.00 80.50 535 ASN A CA 1
ATOM 4177 C C . ASN A 1 535 ? -18.261 -11.210 -10.624 1.00 80.50 535 ASN A C 1
ATOM 4179 O O . ASN A 1 535 ? -18.100 -11.960 -11.588 1.00 80.50 535 ASN A O 1
ATOM 4183 N N . PRO A 1 536 ? -17.628 -11.406 -9.454 1.00 76.56 536 PRO A N 1
ATOM 4184 C CA . PRO A 1 536 ? -16.557 -12.395 -9.295 1.00 76.56 536 PRO A CA 1
ATOM 4185 C C . PRO A 1 536 ? -17.030 -13.853 -9.422 1.00 76.56 536 PRO A C 1
ATOM 4187 O O . PRO A 1 536 ? -16.225 -14.735 -9.674 1.00 76.56 536 PRO A O 1
ATOM 4190 N N . PHE A 1 537 ? -18.332 -14.121 -9.276 1.00 81.62 537 PHE A N 1
ATOM 4191 C CA . PHE A 1 537 ? -18.903 -15.475 -9.315 1.00 81.62 537 PHE A CA 1
ATOM 4192 C C . PHE A 1 537 ? -19.469 -15.858 -10.676 1.00 81.62 537 PHE A C 1
ATOM 4194 O O . PHE A 1 537 ? -19.598 -17.037 -10.983 1.00 81.62 537 PHE A O 1
ATOM 4201 N N . THR A 1 538 ? -19.867 -14.869 -11.473 1.00 82.50 538 THR A N 1
ATOM 4202 C CA . THR A 1 538 ? -20.524 -15.105 -12.768 1.00 82.50 538 THR A CA 1
ATOM 4203 C C . THR A 1 538 ? -19.704 -14.600 -13.946 1.00 82.50 538 THR A C 1
ATOM 4205 O O . THR A 1 538 ? -20.034 -14.921 -15.081 1.00 82.50 538 THR A O 1
ATOM 4208 N N . GLY A 1 539 ? -18.685 -13.768 -13.711 1.00 79.69 539 GLY A N 1
ATOM 4209 C CA . GLY A 1 539 ? -17.923 -13.100 -14.766 1.00 79.69 539 GLY A CA 1
ATOM 4210 C C . GLY A 1 539 ? -18.727 -12.025 -15.505 1.00 79.69 539 GLY A C 1
ATOM 4211 O O . GLY A 1 539 ? -18.204 -11.341 -16.375 1.00 79.69 539 GLY A O 1
ATOM 4212 N N . VAL A 1 540 ? -19.999 -11.804 -15.170 1.00 83.38 540 VAL A N 1
ATOM 4213 C CA . VAL A 1 540 ? -20.817 -10.814 -15.875 1.00 83.38 540 VAL A CA 1
ATOM 4214 C C . VAL A 1 540 ? -20.366 -9.407 -15.491 1.00 83.38 540 VAL A C 1
ATOM 4216 O O . VAL A 1 540 ? -20.412 -9.030 -14.315 1.00 83.38 540 VAL A O 1
ATOM 4219 N N . LYS A 1 541 ? -19.963 -8.609 -16.485 1.00 81.00 541 LYS A N 1
ATOM 4220 C CA . LYS A 1 541 ? -19.750 -7.168 -16.323 1.00 81.00 541 LYS A CA 1
ATOM 4221 C C . LYS A 1 541 ? -21.075 -6.444 -16.516 1.00 81.00 541 LYS A C 1
ATOM 4223 O O . LYS A 1 541 ? -21.653 -6.464 -17.597 1.00 81.00 541 LYS A O 1
ATOM 4228 N N . ALA A 1 542 ? -21.551 -5.788 -15.473 1.00 78.12 542 ALA A N 1
ATOM 4229 C CA . ALA A 1 542 ? -22.798 -5.039 -15.517 1.00 78.12 542 ALA A CA 1
ATOM 4230 C C . ALA A 1 542 ? -22.767 -3.892 -14.506 1.00 78.12 542 ALA A C 1
ATOM 4232 O O . ALA A 1 542 ? -21.793 -3.723 -13.767 1.00 78.12 542 ALA A O 1
ATOM 4233 N N . THR A 1 543 ? -23.847 -3.113 -14.474 1.00 77.25 543 THR A N 1
ATOM 4234 C CA . THR A 1 543 ? -24.167 -2.232 -13.351 1.00 77.25 543 THR A CA 1
ATOM 4235 C C . THR A 1 543 ? -25.146 -2.899 -12.383 1.00 77.25 543 THR A C 1
ATOM 4237 O O . THR A 1 543 ? -25.707 -3.949 -12.690 1.00 77.25 543 THR A O 1
ATOM 4240 N N . GLY A 1 544 ? -25.337 -2.342 -11.181 1.00 72.44 544 GLY A N 1
ATOM 4241 C CA . GLY A 1 544 ? -26.331 -2.855 -10.225 1.00 72.44 544 GLY A CA 1
ATOM 4242 C C . GLY A 1 544 ? -25.762 -3.543 -8.987 1.00 72.44 544 GLY A C 1
ATOM 4243 O O . GLY A 1 544 ? -24.665 -4.078 -8.982 1.00 72.44 544 GLY A O 1
ATOM 4244 N N . VAL A 1 545 ? -26.528 -3.615 -7.903 1.00 69.69 545 VAL A N 1
ATOM 4245 C CA . VAL A 1 545 ? -26.079 -4.257 -6.647 1.00 69.69 545 VAL A CA 1
ATOM 4246 C C . VAL A 1 545 ? -25.611 -5.717 -6.782 1.00 69.69 545 VAL A C 1
ATOM 4248 O O . VAL A 1 545 ? -24.896 -6.205 -5.906 1.00 69.69 545 VAL A O 1
ATOM 4251 N N . THR A 1 546 ? -25.988 -6.404 -7.863 1.00 69.31 546 THR A N 1
ATOM 4252 C CA . THR A 1 546 ? -25.656 -7.805 -8.148 1.00 69.31 546 THR A CA 1
ATOM 4253 C C . THR A 1 546 ? -24.191 -8.030 -8.518 1.00 69.31 546 THR A C 1
ATOM 4255 O O . THR A 1 546 ? -23.710 -9.141 -8.327 1.00 69.31 546 THR A O 1
ATOM 4258 N N . HIS A 1 547 ? -23.446 -7.023 -8.991 1.00 71.94 547 HIS A N 1
ATOM 4259 C CA . HIS A 1 547 ? -22.031 -7.187 -9.377 1.00 71.94 547 HIS A CA 1
ATOM 4260 C C . HIS A 1 547 ? -21.030 -6.848 -8.256 1.00 71.94 547 HIS A C 1
ATOM 4262 O O . HIS A 1 547 ? -19.821 -6.993 -8.426 1.00 71.94 547 HIS A O 1
ATOM 4268 N N . ALA A 1 548 ? -21.526 -6.412 -7.098 1.00 74.44 548 ALA A N 1
ATOM 4269 C CA . ALA A 1 548 ? -20.767 -6.289 -5.860 1.00 74.44 548 ALA A CA 1
ATOM 4270 C C . ALA A 1 548 ? -21.513 -7.095 -4.787 1.00 74.44 548 ALA A C 1
ATOM 4272 O O . ALA A 1 548 ? -22.316 -6.528 -4.053 1.00 74.44 548 ALA A O 1
ATOM 4273 N N . PRO A 1 549 ? -21.371 -8.423 -4.715 1.00 75.75 549 PRO A N 1
ATOM 4274 C CA . PRO A 1 549 ? -22.124 -9.228 -3.755 1.00 75.75 549 PRO A CA 1
ATOM 4275 C C . PRO A 1 549 ? -21.693 -8.938 -2.306 1.00 75.75 549 PRO A C 1
ATOM 4277 O O . PRO A 1 549 ? -20.542 -8.596 -2.045 1.00 75.75 549 PRO A O 1
ATOM 4280 N N . LEU A 1 550 ? -22.620 -9.059 -1.349 1.00 78.12 550 LEU A N 1
ATOM 4281 C CA . LEU A 1 550 ? -22.261 -9.128 0.072 1.00 78.12 550 LEU A CA 1
ATOM 4282 C C . LEU A 1 550 ? -21.788 -10.560 0.354 1.00 78.12 550 LEU A C 1
ATOM 4284 O O . LEU A 1 550 ? -22.594 -11.485 0.345 1.00 78.12 550 LEU A O 1
ATOM 4288 N N . ILE A 1 551 ? -20.479 -10.745 0.531 1.00 73.31 551 ILE A N 1
ATOM 4289 C CA . ILE A 1 551 ? -19.854 -12.081 0.584 1.00 73.31 551 ILE A CA 1
ATOM 4290 C C . ILE A 1 551 ? -20.063 -12.759 1.946 1.00 73.31 551 ILE A C 1
ATOM 4292 O O . ILE A 1 551 ? -20.128 -13.984 2.037 1.00 73.31 551 ILE A O 1
ATOM 4296 N N . TYR A 1 552 ? -20.239 -11.964 2.999 1.00 66.38 552 TYR A N 1
ATOM 4297 C CA . TYR A 1 552 ? -20.518 -12.455 4.338 1.00 66.38 552 TYR A CA 1
ATOM 4298 C C . TYR A 1 552 ? -21.623 -11.600 4.963 1.00 66.38 552 TYR A C 1
ATOM 4300 O O . TYR A 1 552 ? -21.468 -10.395 5.146 1.00 66.38 552 TYR A O 1
ATOM 4308 N N . ALA A 1 553 ? -22.795 -12.214 5.138 1.00 54.84 553 ALA A N 1
ATOM 4309 C CA . ALA A 1 553 ? -24.064 -11.524 5.378 1.00 54.84 553 ALA A CA 1
ATOM 4310 C C . ALA A 1 553 ? -25.005 -12.325 6.298 1.00 54.84 553 ALA A C 1
ATOM 4312 O O . ALA A 1 553 ? -26.222 -12.191 6.195 1.00 54.84 553 ALA A O 1
ATOM 4313 N N . HIS A 1 554 ? -24.469 -13.193 7.164 1.00 56.69 554 HIS A N 1
ATOM 4314 C CA . HIS A 1 554 ? -25.293 -13.946 8.114 1.00 56.69 554 HIS A CA 1
ATOM 4315 C C . HIS A 1 554 ? -25.667 -13.065 9.321 1.00 56.69 554 HIS A C 1
ATOM 4317 O O . HIS A 1 554 ? -26.823 -12.658 9.438 1.00 56.69 554 HIS A O 1
ATOM 4323 N N . ASP A 1 555 ? -24.702 -12.689 10.171 1.00 52.31 555 ASP A N 1
ATOM 4324 C CA . ASP A 1 555 ? -24.898 -11.707 11.249 1.00 52.31 555 ASP A CA 1
ATOM 4325 C C . ASP A 1 555 ? -23.568 -11.004 11.617 1.00 52.31 555 ASP A C 1
ATOM 4327 O O . ASP A 1 555 ? -22.711 -11.641 12.232 1.00 52.31 555 ASP A O 1
ATOM 4331 N N . PRO A 1 556 ? -23.415 -9.692 11.334 1.00 50.09 556 PRO A N 1
ATOM 4332 C CA . PRO A 1 556 ? -22.214 -8.900 11.593 1.00 50.09 556 PRO A CA 1
ATOM 4333 C C . PRO A 1 556 ? -21.886 -8.738 13.080 1.00 50.09 556 PRO A C 1
ATOM 4335 O O . PRO A 1 556 ? -20.806 -8.265 13.424 1.00 50.09 556 PRO A O 1
ATOM 4338 N N . ARG A 1 557 ? -22.794 -9.124 13.986 1.00 50.06 557 ARG A N 1
ATOM 4339 C CA . ARG A 1 557 ? -22.519 -9.221 15.431 1.00 50.06 557 ARG A CA 1
ATOM 4340 C C . ARG A 1 557 ? -21.771 -10.506 15.793 1.00 50.06 557 ARG A C 1
ATOM 4342 O O . ARG A 1 557 ? -21.210 -10.600 16.878 1.00 50.06 557 ARG A O 1
ATOM 4349 N N . THR A 1 558 ? -21.774 -11.484 14.890 1.00 48.78 558 THR A N 1
ATOM 4350 C CA . THR A 1 558 ? -21.149 -12.806 15.028 1.00 48.78 558 THR A CA 1
ATOM 4351 C C . THR A 1 558 ? -20.156 -13.084 13.908 1.00 48.78 558 THR A C 1
ATOM 4353 O O . THR A 1 558 ? -19.875 -14.246 13.618 1.00 48.78 558 THR A O 1
ATOM 4356 N N . ASP A 1 559 ? -19.633 -12.042 13.255 1.00 53.72 559 ASP A N 1
ATOM 4357 C CA . ASP A 1 559 ? -18.626 -12.202 12.213 1.00 53.72 559 ASP A CA 1
ATOM 4358 C C . ASP A 1 559 ? -17.313 -12.695 12.827 1.00 53.72 559 ASP A C 1
ATOM 4360 O O . ASP A 1 559 ? -16.388 -11.938 13.110 1.00 53.72 559 ASP A O 1
ATOM 4364 N N . ILE A 1 560 ? -17.265 -14.000 13.090 1.00 67.94 560 ILE A N 1
ATOM 4365 C CA . ILE A 1 560 ? -16.126 -14.697 13.659 1.00 67.94 560 ILE A CA 1
ATOM 4366 C C . ILE A 1 560 ? -15.107 -14.823 12.519 1.00 67.94 560 ILE A C 1
ATOM 4368 O O . ILE A 1 560 ? -15.394 -15.513 11.536 1.00 67.94 560 ILE A O 1
ATOM 4372 N N . PRO A 1 561 ? -13.928 -14.180 12.615 1.00 76.81 561 PRO A N 1
ATOM 4373 C CA . PRO A 1 561 ? -12.966 -14.103 11.514 1.00 76.81 561 PRO A CA 1
ATOM 4374 C C . PRO A 1 561 ? -12.615 -15.459 10.868 1.00 76.81 561 PRO A C 1
ATOM 4376 O O . PRO A 1 561 ? -12.582 -15.520 9.642 1.00 76.81 561 PRO A O 1
ATOM 4379 N N . PRO A 1 562 ? -12.467 -16.572 11.620 1.00 78.69 562 PRO A N 1
ATOM 4380 C CA . PRO A 1 562 ? -12.300 -17.907 11.033 1.00 78.69 562 PRO A CA 1
ATOM 4381 C C . PRO A 1 562 ? -13.428 -18.377 10.100 1.00 78.69 562 PRO A C 1
ATOM 4383 O O . PRO A 1 562 ? -13.174 -19.110 9.147 1.00 78.69 562 PRO A O 1
ATOM 4386 N N . VAL A 1 563 ? -14.680 -17.997 10.368 1.00 79.06 563 VAL A N 1
ATOM 4387 C CA . VAL A 1 563 ? -15.825 -18.380 9.525 1.00 79.06 563 VAL A CA 1
ATOM 4388 C C . VAL A 1 563 ? -15.828 -17.556 8.240 1.00 79.06 563 VAL A C 1
ATOM 4390 O O . VAL A 1 563 ? -16.003 -18.120 7.161 1.00 79.06 563 VAL A O 1
ATOM 4393 N N . LEU A 1 564 ? -15.565 -16.247 8.348 1.00 82.00 564 LEU A N 1
ATOM 4394 C CA . LEU A 1 564 ? -15.359 -15.370 7.193 1.00 82.00 564 LEU A CA 1
ATOM 4395 C C . LEU A 1 564 ? -14.223 -15.893 6.305 1.00 82.00 564 LEU A C 1
ATOM 4397 O O . LEU A 1 564 ? -14.407 -16.010 5.098 1.00 82.00 564 LEU A O 1
ATOM 4401 N N . GLN A 1 565 ? -13.081 -16.235 6.908 1.00 87.19 565 GLN A N 1
ATOM 4402 C CA . GLN A 1 565 ? -11.921 -16.767 6.198 1.00 87.19 565 GLN A CA 1
ATOM 4403 C C . GLN A 1 565 ? -12.294 -18.019 5.401 1.00 87.19 565 GLN A C 1
ATOM 4405 O O . GLN A 1 565 ? -12.144 -18.025 4.185 1.00 87.19 565 GLN A O 1
ATOM 4410 N N . ARG A 1 566 ? -12.853 -19.045 6.060 1.00 87.38 566 ARG A N 1
ATOM 4411 C CA . ARG A 1 566 ? -13.248 -20.296 5.393 1.00 87.38 566 ARG A CA 1
ATOM 4412 C C . ARG A 1 566 ? -14.223 -20.045 4.245 1.00 87.38 566 ARG A C 1
ATOM 4414 O O . ARG A 1 566 ? -14.079 -20.616 3.170 1.00 87.38 566 ARG A O 1
ATOM 4421 N N . ARG A 1 567 ? -15.207 -19.169 4.462 1.00 86.12 567 ARG A N 1
ATOM 4422 C CA . ARG A 1 567 ? -16.184 -18.827 3.428 1.00 86.12 567 ARG A CA 1
ATOM 4423 C C . ARG A 1 567 ? -15.528 -18.152 2.224 1.00 86.12 567 ARG A C 1
ATOM 4425 O O . ARG A 1 567 ? -15.916 -18.437 1.097 1.00 86.12 567 ARG A O 1
ATOM 4432 N N . LEU A 1 568 ? -14.575 -17.252 2.455 1.00 88.88 568 LEU A N 1
ATOM 4433 C CA . LEU A 1 568 ? -13.823 -16.604 1.383 1.00 88.88 568 LEU A CA 1
ATOM 4434 C C . LEU A 1 568 ? -12.944 -17.608 0.637 1.00 88.88 568 LEU A C 1
ATOM 4436 O O . LEU A 1 568 ? -12.990 -17.627 -0.585 1.00 88.88 568 LEU A O 1
ATOM 4440 N N . GLU A 1 569 ? -12.224 -18.480 1.342 1.00 90.81 569 GLU A N 1
ATOM 4441 C CA . GLU A 1 569 ? -11.416 -19.543 0.727 1.00 90.81 569 GLU A CA 1
ATOM 4442 C C . GLU A 1 569 ? -12.253 -20.402 -0.230 1.00 90.81 569 GLU A C 1
ATOM 4444 O O . GLU A 1 569 ? -11.867 -20.593 -1.377 1.00 90.81 569 GLU A O 1
ATOM 4449 N N . GLU A 1 570 ? -13.438 -20.851 0.199 1.00 88.56 570 GLU A N 1
ATOM 4450 C CA . GLU A 1 570 ? -14.356 -21.645 -0.634 1.00 88.56 570 GLU A CA 1
ATOM 4451 C C . GLU A 1 570 ? -14.800 -20.915 -1.906 1.00 88.56 570 GLU A C 1
ATOM 4453 O O . GLU A 1 570 ? -15.011 -21.532 -2.948 1.00 88.56 570 GLU A O 1
ATOM 4458 N N . VAL A 1 571 ? -14.994 -19.603 -1.805 1.00 86.19 571 VAL A N 1
ATOM 4459 C CA . VAL A 1 571 ? -15.621 -18.791 -2.847 1.00 86.19 571 VAL A CA 1
ATOM 4460 C C . VAL A 1 571 ? -14.594 -18.232 -3.835 1.00 86.19 571 VAL A C 1
ATOM 4462 O O . VAL A 1 571 ? -14.941 -17.974 -4.984 1.00 86.19 571 VAL A O 1
ATOM 4465 N N . LEU A 1 572 ? -13.339 -18.055 -3.417 1.00 89.19 572 LEU A N 1
ATOM 4466 C CA . LEU A 1 572 ? -12.291 -17.438 -4.232 1.00 89.19 572 LEU A CA 1
ATOM 4467 C C . LEU A 1 572 ? -11.599 -18.405 -5.203 1.00 89.19 572 LEU A C 1
ATOM 4469 O O . LEU A 1 572 ? -10.945 -17.950 -6.141 1.00 89.19 572 LEU A O 1
ATOM 4473 N N . VAL A 1 573 ? -11.741 -19.721 -5.025 1.00 89.06 573 VAL A N 1
ATOM 4474 C CA . VAL A 1 573 ? -11.141 -20.713 -5.933 1.00 89.06 573 VAL A CA 1
ATOM 4475 C C . VAL A 1 573 ? -11.674 -20.522 -7.359 1.00 89.06 573 VAL A C 1
ATOM 4477 O O . VAL A 1 573 ? -12.871 -20.646 -7.604 1.00 89.06 573 VAL A O 1
ATOM 4480 N N . GLY A 1 574 ? -10.776 -20.226 -8.306 1.00 85.06 574 GLY A N 1
ATOM 4481 C CA . GLY A 1 574 ? -11.115 -19.988 -9.717 1.00 85.06 574 GLY A CA 1
ATOM 4482 C C . GLY A 1 574 ? -11.749 -18.621 -10.015 1.00 85.06 574 GLY A C 1
ATOM 4483 O O . GLY A 1 574 ? -12.166 -18.383 -11.146 1.00 85.06 574 GLY A O 1
ATOM 4484 N N . CYS A 1 575 ? -11.829 -17.708 -9.036 1.00 88.31 575 CYS A N 1
ATOM 4485 C CA . CYS A 1 575 ? -12.412 -16.376 -9.246 1.00 88.31 575 CYS A CA 1
ATOM 4486 C C . CYS A 1 575 ? -11.619 -15.510 -10.240 1.00 88.31 575 CYS A C 1
ATOM 4488 O O . CYS A 1 575 ? -12.230 -14.688 -10.928 1.00 88.31 575 CYS A O 1
ATOM 4490 N N . ASP A 1 576 ? -10.292 -15.668 -10.321 1.00 89.19 576 ASP A N 1
ATOM 4491 C CA . ASP A 1 576 ? -9.452 -14.896 -11.251 1.00 89.19 576 ASP A CA 1
ATOM 4492 C C . ASP A 1 576 ? -9.812 -15.239 -12.710 1.00 89.19 576 ASP A C 1
ATOM 4494 O O . ASP A 1 576 ? -10.210 -14.336 -13.452 1.00 89.19 576 ASP A O 1
ATOM 4498 N N . ASP A 1 577 ? -9.849 -16.530 -13.068 1.00 89.50 577 ASP A N 1
ATOM 4499 C CA . ASP A 1 577 ? -10.279 -17.022 -14.386 1.00 89.50 577 ASP A CA 1
ATOM 4500 C C . ASP A 1 577 ? -11.654 -16.461 -14.785 1.00 89.50 577 ASP A C 1
ATOM 4502 O O . ASP A 1 577 ? -11.850 -15.958 -15.897 1.00 89.50 577 ASP A O 1
ATOM 4506 N N . VAL A 1 578 ? -12.620 -16.519 -13.860 1.00 88.19 578 VAL A N 1
ATOM 4507 C CA . VAL A 1 578 ? -13.990 -16.018 -14.061 1.00 88.19 578 VAL A CA 1
ATOM 4508 C C . VAL A 1 578 ? -13.993 -14.504 -14.270 1.00 88.19 578 VAL A C 1
ATOM 4510 O O . VAL A 1 578 ? -14.666 -13.995 -15.171 1.00 88.19 578 VAL A O 1
ATOM 4513 N N . THR A 1 579 ? -13.223 -13.772 -13.466 1.00 86.50 579 THR A N 1
ATOM 4514 C CA . THR A 1 579 ? -13.123 -12.314 -13.550 1.00 86.50 579 THR A CA 1
ATOM 4515 C C . THR A 1 579 ? -12.482 -11.891 -14.868 1.00 86.50 579 THR A C 1
ATOM 4517 O O . THR A 1 579 ? -13.015 -11.022 -15.559 1.00 86.50 579 THR A O 1
ATOM 4520 N N . VAL A 1 580 ? -11.364 -12.510 -15.246 1.00 87.62 580 VAL A N 1
ATOM 4521 C CA . VAL A 1 580 ? -10.623 -12.211 -16.478 1.00 87.62 580 VAL A CA 1
ATOM 4522 C C . VAL A 1 580 ? -11.445 -12.569 -17.713 1.00 87.62 580 VAL A C 1
ATOM 4524 O O . VAL A 1 580 ? -11.541 -11.748 -18.626 1.00 87.62 580 VAL A O 1
ATOM 4527 N N . SER A 1 581 ? -12.114 -13.724 -17.714 1.00 86.38 581 SER A N 1
ATOM 4528 C CA . SER A 1 581 ? -13.068 -14.094 -18.769 1.00 86.38 581 SER A CA 1
ATOM 4529 C C . SER A 1 581 ? -14.158 -13.031 -18.910 1.00 86.38 581 SER A C 1
ATOM 4531 O O . SER A 1 581 ? -14.430 -12.541 -20.002 1.00 86.38 581 SER A O 1
ATOM 4533 N N . GLY A 1 582 ? -14.722 -12.585 -17.787 1.00 81.62 582 GLY A N 1
ATOM 4534 C CA . GLY A 1 582 ? -15.697 -11.503 -17.759 1.00 81.62 582 GLY A CA 1
ATOM 4535 C C . GLY A 1 582 ? -15.214 -10.194 -18.380 1.00 81.62 582 GLY A C 1
ATOM 4536 O O . GLY A 1 582 ? -15.961 -9.519 -19.086 1.00 81.62 582 GLY A O 1
ATOM 4537 N N . TRP A 1 583 ? -13.951 -9.833 -18.153 1.00 79.12 583 TRP A N 1
ATOM 4538 C CA . TRP A 1 583 ? -13.341 -8.653 -18.765 1.00 79.12 583 TRP A CA 1
ATOM 4539 C C . TRP A 1 583 ? -13.122 -8.793 -20.271 1.00 79.12 583 TRP A C 1
ATOM 4541 O O . TRP A 1 583 ? -13.254 -7.791 -20.973 1.00 79.12 583 TRP A O 1
ATOM 4551 N N . LEU A 1 584 ? -12.810 -9.998 -20.754 1.00 78.50 584 LEU A N 1
ATOM 4552 C CA . LEU A 1 584 ? -12.617 -10.280 -22.176 1.00 78.50 584 LEU A CA 1
ATOM 4553 C C . LEU A 1 584 ? -13.911 -10.129 -22.984 1.00 78.50 584 LEU A C 1
ATOM 4555 O O . LEU A 1 584 ? -13.883 -9.534 -24.057 1.00 78.50 584 LEU A O 1
ATOM 4559 N N . TYR A 1 585 ? -15.038 -10.623 -22.465 1.00 69.50 585 TYR A N 1
ATOM 4560 C CA . TYR A 1 585 ? -16.308 -10.663 -23.211 1.00 69.50 585 TYR A CA 1
ATOM 4561 C C . TYR A 1 585 ? -17.197 -9.447 -23.037 1.00 69.50 585 TYR A C 1
ATOM 4563 O O . TYR A 1 585 ? -18.192 -9.293 -23.743 1.00 69.50 585 TYR A O 1
ATOM 4571 N N . ALA A 1 586 ? -16.881 -8.592 -22.077 1.00 60.38 586 ALA A N 1
ATOM 4572 C CA . ALA A 1 586 ? -17.753 -7.493 -21.762 1.00 60.38 586 ALA A CA 1
ATOM 4573 C C . ALA A 1 586 ? -17.434 -6.238 -22.575 1.00 60.38 586 ALA A C 1
ATOM 4575 O O . ALA A 1 586 ? -16.742 -5.320 -22.099 1.00 60.38 586 ALA A O 1
ATOM 4576 N N . GLN A 1 587 ? -17.995 -6.229 -23.783 1.00 48.31 587 GLN A N 1
ATOM 4577 C CA . GLN A 1 587 ? -18.210 -5.042 -24.605 1.00 48.31 587 GLN A CA 1
ATOM 4578 C C . GLN A 1 587 ? -19.639 -4.540 -24.457 1.00 48.31 587 GLN A C 1
ATOM 4580 O O . GLN A 1 587 ? -20.574 -5.335 -24.699 1.00 48.31 587 GLN A O 1
#

Foldseek 3Di:
DVVLPDDPPDDDLVCLVVVVVVCLVVVDFLLRVCVVNVHDSVVVVVVQVVVLVVLVVVLVQDPDPLLNLLSPDPQASNGAPSVQLVCLVVPPDDPVCNVVSNLSRRSSYPSSVCVSCVLVVLVVLVLVLLLVVLLVLLDVVFDDFLFEEEEWADDDAPQVVAAGANRNHTLVNSQQVCAPVPVAFEWEDELWKIKTHDDPVDGLLLVLLVCLLVPPQLHPLLVQLLCLLPPPFPDPPVVSVVLSVLQSVQSNVVSVVLQPPQDDDLVVCCVRHLVVSLVVLVVVCPPPSSVSSNVSSDCPPPSNVVSSVVSNLSSNQSNLSVPWDWGWYAHSVRDIGIMTMRTQDDDPVSSVVVLQSVLVQSQDPSRPHRYYYYYPVCLPPRDHARGQEYEYAHQDLDLVSVVSVVVQQKDFDPPCDVLLVLLLCVLQPVCQPPVDDDDHDPDSQCDPVNLVLQVVQPDPVVNVLCVPPNSVSDDNVNSLSSNLSSRVVGMRRHDYHYDAACDDPHHQWHQDPVVRWIDGDPSNQVSQQPDWAQQLQQLATDGTPNSVDPQDINDSSPPDSVVSSVSSSVRNNCSSSSVSSSVRPHD

Radius of gyration: 31.6 Å; chains: 1; bounding box: 78×61×94 Å

pLDDT: mean 83.47, std 13.35, range [32.19, 97.5]